Protein AF-0000000066103586 (afdb_homodimer)

Structure (mmCIF, N/CA/C/O backbone):
data_AF-0000000066103586-model_v1
#
loop_
_entity.id
_entity.type
_entity.pdbx_description
1 polymer "Orotidine 5'-phosphate decarboxylase"
#
loop_
_atom_site.group_PDB
_atom_site.id
_atom_site.type_symbol
_atom_site.label_atom_id
_atom_site.label_alt_id
_atom_site.label_comp_id
_atom_site.label_asym_id
_atom_site.label_entity_id
_atom_site.label_seq_id
_atom_site.pdbx_PDB_ins_code
_atom_site.Cartn_x
_atom_site.Cartn_y
_atom_site.Cartn_z
_atom_site.occupancy
_atom_site.B_iso_or_equiv
_atom_site.auth_seq_id
_atom_site.auth_comp_id
_atom_site.auth_asym_id
_atom_site.auth_atom_id
_atom_site.pdbx_PDB_model_num
ATOM 1 N N . MET A 1 1 ? 3.426 -23.641 -19.109 1 87 1 MET A N 1
ATOM 2 C CA . MET A 1 1 ? 4.352 -23.406 -18 1 87 1 MET A CA 1
ATOM 3 C C . MET A 1 1 ? 4.723 -24.703 -17.312 1 87 1 MET A C 1
ATOM 5 O O . MET A 1 1 ? 3.867 -25.578 -17.109 1 87 1 MET A O 1
ATOM 9 N N . LYS A 1 2 ? 5.996 -24.906 -17.125 1 95.31 2 LYS A N 1
ATOM 10 C CA . LYS A 1 2 ? 6.383 -26.047 -16.297 1 95.31 2 LYS A CA 1
ATOM 11 C C . LYS A 1 2 ? 5.812 -25.922 -14.891 1 95.31 2 LYS A C 1
ATOM 13 O O . LYS A 1 2 ? 5.625 -24.812 -14.383 1 95.31 2 LYS A O 1
ATOM 18 N N . PRO A 1 3 ? 5.48 -27 -14.312 1 97.06 3 PRO A N 1
ATOM 19 C CA . PRO A 1 3 ? 4.879 -26.969 -12.977 1 97.06 3 PRO A CA 1
ATOM 20 C C . PRO A 1 3 ? 5.672 -26.094 -11.992 1 97.06 3 PRO A C 1
ATOM 22 O O . PRO A 1 3 ? 5.086 -25.312 -11.242 1 97.06 3 PRO A O 1
ATOM 25 N N . SER A 1 4 ? 6.992 -26.234 -11.984 1 97.5 4 SER A N 1
ATOM 26 C CA . SER A 1 4 ? 7.824 -25.484 -11.055 1 97.5 4 SER A CA 1
ATOM 27 C C . SER A 1 4 ? 7.719 -23.984 -11.32 1 97.5 4 SER A C 1
ATOM 29 O O . SER A 1 4 ? 7.871 -23.172 -10.406 1 97.5 4 SER A O 1
ATOM 31 N N . GLU A 1 5 ? 7.473 -23.562 -12.578 1 97.81 5 GLU A N 1
ATOM 32 C CA . GLU A 1 5 ? 7.363 -22.156 -12.969 1 97.81 5 GLU A CA 1
ATOM 33 C C . GLU A 1 5 ? 6.094 -21.531 -12.406 1 97.81 5 GLU A C 1
ATOM 35 O O . GLU A 1 5 ? 5.977 -20.297 -12.359 1 97.81 5 GLU A O 1
ATOM 40 N N . ARG A 1 6 ? 5.141 -22.359 -11.93 1 98.44 6 ARG A N 1
ATOM 41 C CA . ARG A 1 6 ? 3.859 -21.891 -11.414 1 98.44 6 ARG A CA 1
ATOM 42 C C . ARG A 1 6 ? 3.955 -21.562 -9.93 1 98.44 6 ARG A C 1
ATOM 44 O O . ARG A 1 6 ? 3.014 -21.016 -9.352 1 98.44 6 ARG A O 1
ATOM 51 N N . ILE A 1 7 ? 5.113 -21.844 -9.344 1 98.62 7 ILE A N 1
ATOM 52 C CA . ILE A 1 7 ? 5.258 -21.656 -7.902 1 98.62 7 ILE A CA 1
ATOM 53 C C . ILE A 1 7 ? 6.039 -20.375 -7.617 1 98.62 7 ILE A C 1
ATOM 55 O O . ILE A 1 7 ? 7.133 -20.188 -8.156 1 98.62 7 ILE A O 1
ATOM 59 N N . CYS A 1 8 ? 5.48 -19.516 -6.883 1 98.81 8 CYS A N 1
ATOM 60 C CA . CYS A 1 8 ? 6.145 -18.344 -6.34 1 98.81 8 CYS A CA 1
ATOM 61 C C . CYS A 1 8 ? 6.402 -18.5 -4.848 1 98.81 8 CYS A C 1
ATOM 63 O O . CYS A 1 8 ? 5.461 -18.609 -4.059 1 98.81 8 CYS A O 1
ATOM 65 N N . ALA A 1 9 ? 7.609 -18.531 -4.434 1 98.75 9 ALA A N 1
ATOM 66 C CA . ALA A 1 9 ? 7.961 -18.656 -3.023 1 98.75 9 ALA A CA 1
ATOM 67 C C . ALA A 1 9 ? 7.984 -17.297 -2.342 1 98.75 9 ALA A C 1
ATOM 69 O O . ALA A 1 9 ? 8.672 -16.375 -2.799 1 98.75 9 ALA A O 1
ATOM 70 N N . ALA A 1 10 ? 7.262 -17.188 -1.28 1 98.31 10 ALA A N 1
ATOM 71 C CA . ALA A 1 10 ? 7.188 -15.922 -0.541 1 98.31 10 ALA A CA 1
ATOM 72 C C . ALA A 1 10 ? 8.344 -15.797 0.441 1 98.31 10 ALA A C 1
ATOM 74 O O . ALA A 1 10 ? 8.547 -16.656 1.295 1 98.31 10 ALA A O 1
ATOM 75 N N . LEU A 1 11 ? 9.094 -14.719 0.307 1 98.25 11 LEU A N 1
ATOM 76 C CA . LEU A 1 11 ? 10.172 -14.438 1.247 1 98.25 11 LEU A CA 1
ATOM 77 C C . LEU A 1 11 ? 9.656 -13.641 2.441 1 98.25 11 LEU A C 1
ATOM 79 O O . LEU A 1 11 ? 10.094 -12.516 2.68 1 98.25 11 LEU A O 1
ATOM 83 N N . ASP A 1 12 ? 8.828 -14.242 3.232 1 95.06 12 ASP A N 1
ATOM 84 C CA . ASP A 1 12 ? 8.203 -13.609 4.387 1 95.06 12 ASP A CA 1
ATOM 85 C C . ASP A 1 12 ? 9.117 -13.656 5.605 1 95.06 12 ASP A C 1
ATOM 87 O O . ASP A 1 12 ? 8.875 -14.414 6.547 1 95.06 12 ASP A O 1
ATOM 91 N N . PHE A 1 13 ? 10.125 -12.906 5.613 1 96.12 13 PHE A N 1
ATOM 92 C CA . PHE A 1 13 ? 11.148 -12.789 6.648 1 96.12 13 PHE A CA 1
ATOM 93 C C . PHE A 1 13 ? 11.383 -11.328 7.012 1 96.12 13 PHE A C 1
ATOM 95 O O . PHE A 1 13 ? 11.117 -10.43 6.207 1 96.12 13 PHE A O 1
ATOM 102 N N . PRO A 1 14 ? 11.844 -11.109 8.203 1 94.81 14 PRO A N 1
ATOM 103 C CA . PRO A 1 14 ? 12.07 -9.727 8.625 1 94.81 14 PRO A CA 1
ATOM 104 C C . PRO A 1 14 ? 13.266 -9.078 7.926 1 94.81 14 PRO A C 1
ATOM 106 O O . PRO A 1 14 ? 13.328 -7.855 7.805 1 94.81 14 PRO A O 1
ATOM 109 N N . THR A 1 15 ? 14.219 -9.938 7.566 1 96.62 15 THR A N 1
ATOM 110 C CA . THR A 1 15 ? 15.398 -9.461 6.863 1 96.62 15 THR A CA 1
ATOM 111 C C . THR A 1 15 ? 15.781 -10.422 5.738 1 96.62 15 THR A C 1
ATOM 113 O O . THR A 1 15 ? 15.375 -11.586 5.742 1 96.62 15 THR A O 1
ATOM 116 N N . PHE A 1 16 ? 16.5 -9.875 4.75 1 97.62 16 PHE A N 1
ATOM 117 C CA . PHE A 1 16 ? 16.938 -10.742 3.668 1 97.62 16 PHE A CA 1
ATOM 118 C C . PHE A 1 16 ? 17.969 -11.75 4.168 1 97.62 16 PHE A C 1
ATOM 120 O O . PHE A 1 16 ? 18 -12.891 3.701 1 97.62 16 PHE A O 1
ATOM 127 N N . ALA A 1 17 ? 18.828 -11.312 5.086 1 97.75 17 ALA A N 1
ATOM 128 C CA . ALA A 1 17 ? 19.781 -12.242 5.676 1 97.75 17 ALA A CA 1
ATOM 129 C C . ALA A 1 17 ? 19.078 -13.469 6.242 1 97.75 17 ALA A C 1
ATOM 131 O O . ALA A 1 17 ? 19.562 -14.594 6.09 1 97.75 17 ALA A O 1
ATOM 132 N N . ALA A 1 18 ? 17.953 -13.242 6.883 1 97.5 18 ALA A N 1
ATOM 133 C CA . ALA A 1 18 ? 17.156 -14.344 7.434 1 97.5 18 ALA A CA 1
ATOM 134 C C . ALA A 1 18 ? 16.5 -15.156 6.32 1 97.5 18 ALA A C 1
ATOM 136 O O . ALA A 1 18 ? 16.281 -16.359 6.461 1 97.5 18 ALA A O 1
ATOM 137 N N . ALA A 1 19 ? 16.188 -14.492 5.207 1 98.06 19 ALA A N 1
ATOM 138 C CA . ALA A 1 19 ? 15.469 -15.125 4.102 1 98.06 19 ALA A CA 1
ATOM 139 C C . ALA A 1 19 ? 16.422 -15.922 3.217 1 98.06 19 ALA A C 1
ATOM 141 O O . ALA A 1 19 ? 16 -16.844 2.504 1 98.06 19 ALA A O 1
ATOM 142 N N . GLU A 1 20 ? 17.656 -15.547 3.223 1 97.94 20 GLU A N 1
ATOM 143 C CA . GLU A 1 20 ? 18.594 -15.945 2.186 1 97.94 20 GLU A CA 1
ATOM 144 C C . GLU A 1 20 ? 18.766 -17.469 2.156 1 97.94 20 GLU A C 1
ATOM 146 O O . GLU A 1 20 ? 18.766 -18.078 1.084 1 97.94 20 GLU A O 1
ATOM 151 N N . PRO A 1 21 ? 19.031 -18.172 3.314 1 97.94 21 PRO A N 1
ATOM 152 C CA . PRO A 1 21 ? 19.141 -19.625 3.258 1 97.94 21 PRO A CA 1
ATOM 153 C C . PRO A 1 21 ? 17.922 -20.297 2.635 1 97.94 21 PRO A C 1
ATOM 155 O O . PRO A 1 21 ? 18.062 -21.219 1.821 1 97.94 21 PRO A O 1
ATOM 158 N N . PHE A 1 22 ? 16.781 -19.828 2.998 1 98.62 22 PHE A N 1
ATOM 159 C CA . PHE A 1 22 ? 15.531 -20.328 2.439 1 98.62 22 PHE A CA 1
ATOM 160 C C . PHE A 1 22 ? 15.453 -20.047 0.943 1 98.62 22 PHE A C 1
ATOM 162 O O . PHE A 1 22 ? 15.156 -20.953 0.155 1 98.62 22 PHE A O 1
ATOM 169 N N . ALA A 1 23 ? 15.695 -18.797 0.575 1 98.69 23 ALA A N 1
ATOM 170 C CA . ALA A 1 23 ? 15.609 -18.375 -0.82 1 98.69 23 ALA A CA 1
ATOM 171 C C . ALA A 1 23 ? 16.547 -19.188 -1.699 1 98.69 23 ALA A C 1
ATOM 173 O O . ALA A 1 23 ? 16.172 -19.625 -2.791 1 98.69 23 ALA A O 1
ATOM 174 N N . ARG A 1 24 ? 17.766 -19.391 -1.239 1 98.5 24 ARG A N 1
ATOM 175 C CA . ARG A 1 24 ? 18.75 -20.172 -1.983 1 98.5 24 ARG A CA 1
ATOM 176 C C . ARG A 1 24 ? 18.281 -21.609 -2.174 1 98.5 24 ARG A C 1
ATOM 178 O O . ARG A 1 24 ? 18.516 -22.203 -3.23 1 98.5 24 ARG A O 1
ATOM 185 N N . ALA A 1 25 ? 17.688 -22.094 -1.188 1 98.5 25 ALA A N 1
ATOM 186 C CA . ALA A 1 25 ? 17.219 -23.484 -1.229 1 98.5 25 ALA A CA 1
ATOM 187 C C . ALA A 1 25 ? 16.094 -23.656 -2.238 1 98.5 25 ALA A C 1
ATOM 189 O O . ALA A 1 25 ? 16.047 -24.656 -2.965 1 98.5 25 ALA A O 1
ATOM 190 N N . VAL A 1 26 ? 15.195 -22.688 -2.332 1 98.69 26 VAL A N 1
ATOM 191 C CA . VAL A 1 26 ? 13.977 -22.906 -3.096 1 98.69 26 VAL A CA 1
ATOM 192 C C . VAL A 1 26 ? 14.141 -22.359 -4.508 1 98.69 26 VAL A C 1
ATOM 194 O O . VAL A 1 26 ? 13.422 -22.75 -5.43 1 98.69 26 VAL A O 1
ATOM 197 N N . ALA A 1 27 ? 15.039 -21.453 -4.727 1 98.62 27 ALA A N 1
ATOM 198 C CA . ALA A 1 27 ? 15.164 -20.719 -5.98 1 98.62 27 ALA A CA 1
ATOM 199 C C . ALA A 1 27 ? 15.258 -21.672 -7.168 1 98.62 27 ALA A C 1
ATOM 201 O O . ALA A 1 27 ? 14.586 -21.484 -8.188 1 98.62 27 ALA A O 1
ATOM 202 N N . PRO A 1 28 ? 16.031 -22.75 -7.109 1 98.31 28 PRO A N 1
ATOM 203 C CA . PRO A 1 28 ? 16.141 -23.641 -8.266 1 98.31 28 PRO A CA 1
ATOM 204 C C . PRO A 1 28 ? 14.844 -24.422 -8.523 1 98.31 28 PRO A C 1
ATOM 206 O O . PRO A 1 28 ? 14.695 -25.047 -9.578 1 98.31 28 PRO A O 1
ATOM 209 N N . GLU A 1 29 ? 13.914 -24.406 -7.52 1 98.5 29 GLU A N 1
ATOM 210 C CA . GLU A 1 29 ? 12.758 -25.312 -7.566 1 98.5 29 GLU A CA 1
ATOM 211 C C . GLU A 1 29 ? 11.477 -24.531 -7.879 1 98.5 29 GLU A C 1
ATOM 213 O O . GLU A 1 29 ? 10.414 -25.141 -8.039 1 98.5 29 GLU A O 1
ATOM 218 N N . VAL A 1 30 ? 11.539 -23.203 -7.988 1 98.69 30 VAL A N 1
ATOM 219 C CA . VAL A 1 30 ? 10.328 -22.406 -8.164 1 98.69 30 VAL A CA 1
ATOM 220 C C . VAL A 1 30 ? 10.508 -21.422 -9.32 1 98.69 30 VAL A C 1
ATOM 222 O O . VAL A 1 30 ? 11.625 -21.25 -9.82 1 98.69 30 VAL A O 1
ATOM 225 N N . GLY A 1 31 ? 9.445 -20.828 -9.742 1 98.62 31 GLY A N 1
ATOM 226 C CA . GLY A 1 31 ? 9.469 -19.938 -10.883 1 98.62 31 GLY A CA 1
ATOM 227 C C . GLY A 1 31 ? 9.781 -18.5 -10.5 1 98.62 31 GLY A C 1
ATOM 228 O O . GLY A 1 31 ? 10.352 -17.75 -11.297 1 98.62 31 GLY A O 1
ATOM 229 N N . LEU A 1 32 ? 9.344 -18.094 -9.273 1 98.75 32 LEU A N 1
ATOM 230 C CA . LEU A 1 32 ? 9.453 -16.719 -8.812 1 98.75 32 LEU A CA 1
ATOM 231 C C . LEU A 1 32 ? 9.797 -16.672 -7.328 1 98.75 32 LEU A C 1
ATOM 233 O O . LEU A 1 32 ? 9.5 -17.609 -6.586 1 98.75 32 LEU A O 1
ATOM 237 N N . LEU A 1 33 ? 10.398 -15.594 -6.934 1 98.88 33 LEU A N 1
ATOM 238 C CA . LEU A 1 33 ? 10.547 -15.211 -5.531 1 98.88 33 LEU A CA 1
ATOM 239 C C . LEU A 1 33 ? 9.773 -13.93 -5.23 1 98.88 33 LEU A C 1
ATOM 241 O O . LEU A 1 33 ? 9.891 -12.945 -5.965 1 98.88 33 LEU A O 1
ATOM 245 N N . LYS A 1 34 ? 9.047 -13.984 -4.215 1 98.88 34 LYS A N 1
ATOM 246 C CA . LYS A 1 34 ? 8.227 -12.82 -3.889 1 98.88 34 LYS A CA 1
ATOM 247 C C . LYS A 1 34 ? 8.828 -12.039 -2.721 1 98.88 34 LYS A C 1
ATOM 249 O O . LYS A 1 34 ? 9.109 -12.609 -1.665 1 98.88 34 LYS A O 1
ATOM 254 N N . VAL A 1 35 ? 9.078 -10.812 -2.885 1 98.75 35 VAL A N 1
ATOM 255 C CA . VAL A 1 35 ? 9.391 -9.859 -1.825 1 98.75 35 VAL A CA 1
ATOM 256 C C . VAL A 1 35 ? 8.141 -9.078 -1.439 1 98.75 35 VAL A C 1
ATOM 258 O O . VAL A 1 35 ? 7.566 -8.367 -2.266 1 98.75 35 VAL A O 1
ATOM 261 N N . GLY A 1 36 ? 7.727 -9.242 -0.215 1 97.75 36 GLY A N 1
ATOM 262 C CA . GLY A 1 36 ? 6.516 -8.586 0.248 1 97.75 36 GLY A CA 1
ATOM 263 C C . GLY A 1 36 ? 6.789 -7.344 1.072 1 97.75 36 GLY A C 1
ATOM 264 O O . GLY A 1 36 ? 7.922 -6.863 1.122 1 97.75 36 GLY A O 1
ATOM 265 N N . LEU A 1 37 ? 5.738 -6.801 1.723 1 97.19 37 LEU A N 1
ATOM 266 C CA . LEU A 1 37 ? 5.734 -5.504 2.396 1 97.19 37 LEU A CA 1
ATOM 267 C C . LEU A 1 37 ? 6.691 -5.508 3.584 1 97.19 37 LEU A C 1
ATOM 269 O O . LEU A 1 37 ? 7.426 -4.539 3.797 1 97.19 37 LEU A O 1
ATOM 273 N N . GLU A 1 38 ? 6.641 -6.59 4.324 1 95.44 38 GLU A N 1
ATOM 274 C CA . GLU A 1 38 ? 7.461 -6.605 5.531 1 95.44 38 GLU A CA 1
ATOM 275 C C . GLU A 1 38 ? 8.945 -6.492 5.195 1 95.44 38 GLU A C 1
ATOM 277 O O . GLU A 1 38 ? 9.641 -5.621 5.723 1 95.44 38 GLU A O 1
ATOM 282 N N . LEU A 1 39 ? 9.406 -7.379 4.352 1 97.81 39 LEU A N 1
ATOM 283 C CA . LEU A 1 39 ? 10.812 -7.391 3.967 1 97.81 39 LEU A CA 1
ATOM 284 C C . LEU A 1 39 ? 11.188 -6.102 3.238 1 97.81 39 LEU A C 1
ATOM 286 O O . LEU A 1 39 ? 12.258 -5.535 3.48 1 97.81 39 LEU A O 1
ATOM 290 N N . PHE A 1 40 ? 10.344 -5.582 2.359 1 98.62 40 PHE A N 1
ATOM 291 C CA . PHE A 1 40 ? 10.641 -4.355 1.625 1 98.62 40 PHE A CA 1
ATOM 292 C C . PHE A 1 40 ? 10.664 -3.156 2.564 1 98.62 40 PHE A C 1
ATOM 294 O O . PHE A 1 40 ? 11.492 -2.256 2.402 1 98.62 40 PHE A O 1
ATOM 301 N N . ALA A 1 41 ? 9.719 -3.131 3.504 1 97.94 41 ALA A N 1
ATOM 302 C CA . ALA A 1 41 ? 9.711 -2.035 4.469 1 97.94 41 ALA A CA 1
ATOM 303 C C . ALA A 1 41 ? 11.008 -2.002 5.273 1 97.94 41 ALA A C 1
ATOM 305 O O . ALA A 1 41 ? 11.469 -0.93 5.672 1 97.94 41 ALA A O 1
ATOM 306 N N . ALA A 1 42 ? 11.602 -3.129 5.449 1 97.44 42 ALA A N 1
ATOM 307 C CA . ALA A 1 42 ? 12.82 -3.236 6.25 1 97.44 42 ALA A CA 1
ATOM 308 C C . ALA A 1 42 ? 14.047 -2.852 5.434 1 97.44 42 ALA A C 1
ATOM 310 O O . ALA A 1 42 ? 14.992 -2.262 5.961 1 97.44 42 ALA A O 1
ATOM 311 N N . GLU A 1 43 ? 14.008 -3.225 4.07 1 98.06 43 GLU A N 1
ATOM 312 C CA . GLU A 1 43 ? 15.297 -3.143 3.395 1 98.06 43 GLU A CA 1
ATOM 313 C C . GLU A 1 43 ? 15.164 -2.451 2.041 1 98.06 43 GLU A C 1
ATOM 315 O O . GLU A 1 43 ? 16.172 -2.17 1.382 1 98.06 43 GLU A O 1
ATOM 320 N N . GLY A 1 44 ? 13.961 -2.188 1.625 1 97.94 44 GLY A N 1
ATOM 321 C CA . GLY A 1 44 ? 13.742 -1.489 0.367 1 97.94 44 GLY A CA 1
ATOM 322 C C . GLY A 1 44 ? 14.234 -2.27 -0.839 1 97.94 44 GLY A C 1
ATOM 323 O O . GLY A 1 44 ? 14.102 -3.494 -0.886 1 97.94 44 GLY A O 1
ATOM 324 N N . PRO A 1 45 ? 14.727 -1.563 -1.854 1 98.12 45 PRO A N 1
ATOM 325 C CA . PRO A 1 45 ? 15.117 -2.209 -3.109 1 98.12 45 PRO A CA 1
ATOM 326 C C . PRO A 1 45 ? 16.266 -3.195 -2.932 1 98.12 45 PRO A C 1
ATOM 328 O O . PRO A 1 45 ? 16.484 -4.062 -3.781 1 98.12 45 PRO A O 1
ATOM 331 N N . ALA A 1 46 ? 17.016 -3.07 -1.842 1 97.69 46 ALA A N 1
ATOM 332 C CA . ALA A 1 46 ? 18.109 -4.012 -1.578 1 97.69 46 ALA A CA 1
ATOM 333 C C . ALA A 1 46 ? 17.578 -5.441 -1.471 1 97.69 46 ALA A C 1
ATOM 335 O O . ALA A 1 46 ? 18.25 -6.387 -1.876 1 97.69 46 ALA A O 1
ATOM 336 N N . ALA A 1 47 ? 16.391 -5.617 -0.91 1 98.25 47 ALA A N 1
ATOM 337 C CA . ALA A 1 47 ? 15.773 -6.938 -0.807 1 98.25 47 ALA A CA 1
ATOM 338 C C . ALA A 1 47 ? 15.461 -7.504 -2.188 1 98.25 47 ALA A C 1
ATOM 340 O O . ALA A 1 47 ? 15.633 -8.703 -2.43 1 98.25 47 ALA A O 1
ATOM 341 N N . VAL A 1 48 ? 14.984 -6.66 -3.121 1 98.56 48 VAL A N 1
ATOM 342 C CA . VAL A 1 48 ? 14.648 -7.066 -4.484 1 98.56 48 VAL A CA 1
ATOM 343 C C . VAL A 1 48 ? 15.914 -7.512 -5.215 1 98.56 48 VAL A C 1
ATOM 345 O O . VAL A 1 48 ? 15.93 -8.57 -5.844 1 98.56 48 VAL A O 1
ATOM 348 N N . ARG A 1 49 ? 16.938 -6.703 -5.066 1 97.75 49 ARG A N 1
ATOM 349 C CA . ARG A 1 49 ? 18.188 -7.023 -5.723 1 97.75 49 ARG A CA 1
ATOM 350 C C . ARG A 1 49 ? 18.781 -8.312 -5.168 1 97.75 49 ARG A C 1
ATOM 352 O O . ARG A 1 49 ? 19.328 -9.125 -5.918 1 97.75 49 ARG A O 1
ATOM 359 N N . GLY A 1 50 ? 18.75 -8.461 -3.84 1 97.69 50 GLY A N 1
ATOM 360 C CA . GLY A 1 50 ? 19.203 -9.703 -3.223 1 97.69 50 GLY A CA 1
ATOM 361 C C . GLY A 1 50 ? 18.5 -10.93 -3.764 1 97.69 50 GLY A C 1
ATOM 362 O O . GLY A 1 50 ? 19.141 -11.93 -4.082 1 97.69 50 GLY A O 1
ATOM 363 N N . ALA A 1 51 ? 17.172 -10.852 -3.879 1 98.5 51 ALA A N 1
ATOM 364 C CA . ALA A 1 51 ? 16.391 -11.969 -4.406 1 98.5 51 ALA A CA 1
ATOM 365 C C . ALA A 1 51 ? 16.719 -12.227 -5.875 1 98.5 51 ALA A C 1
ATOM 367 O O . ALA A 1 51 ? 16.844 -13.375 -6.301 1 98.5 51 ALA A O 1
ATOM 368 N N . ALA A 1 52 ? 16.875 -11.148 -6.652 1 97.69 52 ALA A N 1
ATOM 369 C CA . ALA A 1 52 ? 17.125 -11.25 -8.086 1 97.69 52 ALA A CA 1
ATOM 370 C C . ALA A 1 52 ? 18.453 -11.93 -8.367 1 97.69 52 ALA A C 1
ATOM 372 O O . ALA A 1 52 ? 18.609 -12.617 -9.375 1 97.69 52 ALA A O 1
ATOM 373 N N . ARG A 1 53 ? 19.406 -11.758 -7.492 1 97.38 53 ARG A N 1
ATOM 374 C CA . ARG A 1 53 ? 20.734 -12.336 -7.656 1 97.38 53 ARG A CA 1
ATOM 375 C C . ARG A 1 53 ? 20.672 -13.859 -7.641 1 97.38 53 ARG A C 1
ATOM 377 O O . ARG A 1 53 ? 21.625 -14.531 -8.047 1 97.38 53 ARG A O 1
AT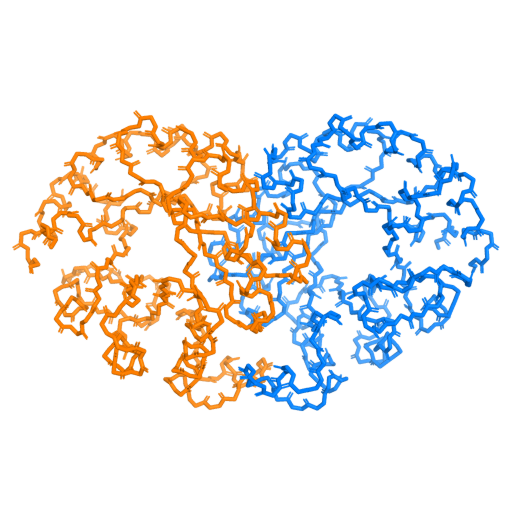OM 384 N N . LEU A 1 54 ? 19.609 -14.375 -7.195 1 97.88 54 LEU A N 1
ATOM 385 C CA . LEU A 1 54 ? 19.469 -15.82 -7.098 1 97.88 54 LEU A CA 1
ATOM 386 C C . LEU A 1 54 ? 18.984 -16.406 -8.422 1 97.88 54 LEU A C 1
ATOM 388 O O . LEU A 1 54 ? 18.75 -17.625 -8.516 1 97.88 54 LEU A O 1
ATOM 392 N N . GLY A 1 55 ? 18.75 -15.547 -9.43 1 97.44 55 GLY A N 1
ATOM 393 C CA . GLY A 1 55 ? 18.531 -16 -10.789 1 97.44 55 GLY A CA 1
ATOM 394 C C . GLY A 1 55 ? 17.078 -16.25 -11.117 1 97.44 55 GLY A C 1
ATOM 395 O O . GLY A 1 55 ? 16.75 -16.906 -12.109 1 97.44 55 GLY A O 1
ATOM 396 N N . ARG A 1 56 ? 16.172 -15.828 -10.289 1 98.19 56 ARG A N 1
ATOM 397 C CA . ARG A 1 56 ? 14.742 -15.938 -10.547 1 98.19 56 ARG A CA 1
ATOM 398 C C . ARG A 1 56 ? 14.094 -14.562 -10.648 1 98.19 56 ARG A C 1
ATOM 400 O O . ARG A 1 56 ? 14.547 -13.609 -10 1 98.19 56 ARG A O 1
ATOM 407 N N . PRO A 1 57 ? 13.031 -14.461 -11.5 1 98.5 57 PRO A N 1
ATOM 408 C CA . PRO A 1 57 ? 12.266 -13.211 -11.484 1 98.5 57 PRO A CA 1
ATOM 409 C C . PRO A 1 57 ? 11.695 -12.891 -10.102 1 98.5 57 PRO A C 1
ATOM 411 O O . PRO A 1 57 ? 11.305 -13.805 -9.367 1 98.5 57 PRO A O 1
ATOM 414 N N . VAL A 1 58 ? 11.641 -11.617 -9.797 1 98.81 58 VAL A N 1
ATOM 415 C CA . VAL A 1 58 ? 11.148 -11.188 -8.492 1 98.81 58 VAL A CA 1
ATOM 416 C C . VAL A 1 58 ? 9.742 -10.625 -8.633 1 98.81 58 VAL A C 1
ATOM 418 O O . VAL A 1 58 ? 9.484 -9.781 -9.5 1 98.81 58 VAL A O 1
ATOM 421 N N . PHE A 1 59 ? 8.805 -11.164 -7.895 1 98.94 59 PHE A N 1
ATOM 422 C CA . PHE A 1 59 ? 7.473 -10.625 -7.672 1 98.94 59 PHE A CA 1
ATOM 423 C C . PHE A 1 59 ? 7.473 -9.648 -6.5 1 98.94 59 PHE A C 1
ATOM 425 O O . PHE A 1 59 ? 7.551 -10.062 -5.34 1 98.94 59 PHE A O 1
ATOM 432 N N . LEU A 1 60 ? 7.465 -8.359 -6.785 1 98.81 60 LEU A N 1
ATOM 433 C CA . LEU A 1 60 ? 7.422 -7.332 -5.754 1 98.81 60 LEU A CA 1
ATOM 434 C C . LEU A 1 60 ? 5.984 -7.035 -5.344 1 98.81 60 LEU A C 1
ATOM 436 O O . LEU A 1 60 ? 5.25 -6.371 -6.078 1 98.81 60 LEU A O 1
ATOM 440 N N . ASP A 1 61 ? 5.59 -7.473 -4.18 1 98.69 61 ASP A N 1
ATOM 441 C CA . ASP A 1 61 ? 4.207 -7.453 -3.709 1 98.69 61 ASP A CA 1
ATOM 442 C C . ASP A 1 61 ? 3.984 -6.32 -2.713 1 98.69 61 ASP A C 1
ATOM 444 O O . ASP A 1 61 ? 3.783 -6.562 -1.521 1 98.69 61 ASP A O 1
ATOM 448 N N . LEU A 1 62 ? 3.91 -5.094 -3.213 1 98.44 62 LEU A N 1
ATOM 449 C CA . LEU A 1 62 ? 3.797 -3.904 -2.375 1 98.44 62 LEU A CA 1
ATOM 450 C C . LEU A 1 62 ? 2.342 -3.477 -2.23 1 98.44 62 LEU A C 1
ATOM 452 O O . LEU A 1 62 ? 1.998 -2.723 -1.318 1 98.44 62 LEU A O 1
ATOM 456 N N . LYS A 1 63 ? 1.545 -3.9 -3.197 1 98.56 63 LYS A N 1
ATOM 457 C CA . LYS A 1 63 ? 0.132 -3.535 -3.189 1 98.56 63 LYS A CA 1
ATOM 458 C C . LYS A 1 63 ? -0.044 -2.02 -3.145 1 98.56 63 LYS A C 1
ATOM 460 O O . LYS A 1 63 ? -0.76 -1.496 -2.287 1 98.56 63 LYS A O 1
ATOM 465 N N . LEU A 1 64 ? 0.626 -1.345 -4.109 1 98.75 64 LEU A N 1
ATOM 466 C CA . LEU A 1 64 ? 0.564 0.112 -4.164 1 98.75 64 LEU A CA 1
ATOM 467 C C . LEU A 1 64 ? -0.882 0.593 -4.211 1 98.75 64 LEU A C 1
ATOM 469 O O . LEU A 1 64 ? -1.721 -0.013 -4.883 1 98.75 64 LEU A O 1
ATOM 473 N N . HIS A 1 65 ? -1.198 1.642 -3.494 1 98.62 65 HIS A N 1
ATOM 474 C CA . HIS A 1 65 ? -2.537 2.209 -3.387 1 98.62 65 HIS A CA 1
ATOM 475 C C . HIS A 1 65 ? -2.482 3.68 -2.988 1 98.62 65 HIS A C 1
ATOM 477 O O . HIS A 1 65 ? -2.412 4.004 -1.801 1 98.62 65 HIS A O 1
ATOM 483 N N . ASP A 1 66 ? -2.512 4.547 -3.871 1 98.12 66 ASP A N 1
ATOM 484 C CA . ASP A 1 66 ? -2.416 5.996 -3.715 1 98.12 66 ASP A CA 1
ATOM 485 C C . ASP A 1 66 ? -2.951 6.719 -4.949 1 98.12 66 ASP A C 1
ATOM 487 O O . ASP A 1 66 ? -3.512 6.09 -5.848 1 98.12 66 ASP A O 1
ATOM 491 N N . ILE A 1 67 ? -2.887 8.047 -4.953 1 96.31 67 ILE A N 1
ATOM 492 C CA . ILE A 1 67 ? -3.322 8.797 -6.125 1 96.31 67 ILE A CA 1
ATOM 493 C C . ILE A 1 67 ? -2.467 8.414 -7.328 1 96.31 67 ILE A C 1
ATOM 495 O O . ILE A 1 67 ? -1.312 8.008 -7.176 1 96.31 67 ILE A O 1
ATOM 499 N N . PRO A 1 68 ? -3.002 8.555 -8.539 1 97.44 68 PRO A N 1
ATOM 500 C CA . PRO A 1 68 ? -2.363 8.047 -9.758 1 97.44 68 PRO A CA 1
ATOM 501 C C . PRO A 1 68 ? -0.927 8.539 -9.922 1 97.44 68 PRO A C 1
ATOM 503 O O . PRO A 1 68 ? -0.021 7.738 -10.172 1 97.44 68 PRO A O 1
ATOM 506 N N . ASN A 1 69 ? -0.653 9.773 -9.664 1 95.19 69 ASN A N 1
ATOM 507 C CA . ASN A 1 69 ? 0.684 10.32 -9.859 1 95.19 69 ASN A CA 1
ATOM 508 C C . ASN A 1 69 ? 1.704 9.656 -8.945 1 95.19 69 ASN A C 1
ATOM 510 O O . ASN A 1 69 ? 2.816 9.336 -9.367 1 95.19 69 ASN A O 1
ATOM 514 N N . THR A 1 70 ? 1.334 9.477 -7.715 1 96.44 70 THR A N 1
ATOM 515 C CA . THR A 1 70 ? 2.211 8.836 -6.742 1 96.44 70 THR A CA 1
ATOM 516 C C . THR A 1 70 ? 2.482 7.383 -7.137 1 96.44 70 THR A C 1
ATOM 518 O O . THR A 1 70 ? 3.623 6.922 -7.082 1 96.44 70 THR A O 1
ATOM 521 N N . VAL A 1 71 ? 1.441 6.68 -7.605 1 98.44 71 VAL A N 1
ATOM 522 C CA . VAL A 1 71 ? 1.579 5.273 -7.965 1 98.44 71 VAL A CA 1
ATOM 523 C C . VAL A 1 71 ? 2.438 5.141 -9.219 1 98.44 71 VAL A C 1
ATOM 525 O O . VAL A 1 71 ? 3.223 4.195 -9.352 1 98.44 71 VAL A O 1
ATOM 528 N N . GLU A 1 72 ? 2.254 6.066 -10.148 1 98.5 72 GLU A N 1
ATOM 529 C CA . GLU A 1 72 ? 3.1 6.047 -11.336 1 98.5 72 GLU A CA 1
ATOM 530 C C . GLU A 1 72 ? 4.578 6.137 -10.961 1 98.5 72 GLU A C 1
ATOM 532 O O . GLU A 1 72 ? 5.398 5.363 -11.469 1 98.5 72 GLU A O 1
ATOM 537 N N . GLY A 1 73 ? 4.906 7.078 -10.094 1 97.81 73 GLY A N 1
ATOM 538 C CA . GLY A 1 73 ? 6.281 7.219 -9.641 1 97.81 73 GLY A CA 1
ATOM 539 C C . GLY A 1 73 ? 6.789 5.996 -8.891 1 97.81 73 GLY A C 1
ATOM 540 O O . GLY A 1 73 ? 7.914 5.547 -9.125 1 97.81 73 GLY A O 1
ATOM 541 N N . ALA A 1 74 ? 6.016 5.461 -7.992 1 98.25 74 ALA A N 1
ATOM 542 C CA . ALA A 1 74 ? 6.398 4.281 -7.219 1 98.25 74 ALA A CA 1
ATOM 543 C C . ALA A 1 74 ? 6.625 3.078 -8.133 1 98.25 74 ALA A C 1
ATOM 545 O O . ALA A 1 74 ? 7.543 2.285 -7.902 1 98.25 74 ALA A O 1
ATOM 546 N N . ALA A 1 75 ? 5.73 2.945 -9.133 1 98.69 75 ALA A N 1
ATOM 547 C CA . ALA A 1 75 ? 5.871 1.852 -10.086 1 98.69 75 ALA A CA 1
ATOM 548 C C . ALA A 1 75 ? 7.172 1.981 -10.875 1 98.69 75 ALA A C 1
ATOM 550 O O . ALA A 1 75 ? 7.844 0.983 -11.148 1 98.69 75 ALA A O 1
ATOM 551 N N . ARG A 1 76 ? 7.461 3.17 -11.266 1 98.19 76 ARG A N 1
ATOM 552 C CA . ARG A 1 76 ? 8.727 3.41 -11.953 1 98.19 76 ARG A CA 1
ATOM 553 C C . ARG A 1 76 ? 9.906 2.996 -11.086 1 98.19 76 ARG A C 1
ATOM 555 O O . ARG A 1 76 ? 10.852 2.361 -11.57 1 98.19 76 ARG A O 1
ATOM 562 N N . SER A 1 77 ? 9.898 3.395 -9.828 1 97.25 77 SER A N 1
ATOM 563 C CA . SER A 1 77 ? 10.945 3.014 -8.891 1 97.25 77 SER A CA 1
ATOM 564 C C . SER A 1 77 ? 11.023 1.499 -8.734 1 97.25 77 SER A C 1
ATOM 566 O O . SER A 1 77 ? 12.117 0.932 -8.688 1 97.25 77 SER A O 1
ATOM 568 N N . ALA A 1 78 ? 9.867 0.862 -8.578 1 95.75 78 ALA A N 1
ATOM 569 C CA . ALA A 1 78 ? 9.805 -0.592 -8.445 1 95.75 78 ALA A CA 1
ATOM 570 C C . ALA A 1 78 ? 10.422 -1.276 -9.664 1 95.75 78 ALA A C 1
ATOM 572 O O . ALA A 1 78 ? 11.188 -2.238 -9.523 1 95.75 78 ALA A O 1
ATOM 573 N N . ALA A 1 79 ? 10.07 -0.799 -10.859 1 97.12 79 ALA A N 1
ATOM 574 C CA . ALA A 1 79 ? 10.633 -1.35 -12.094 1 97.12 79 ALA A CA 1
ATOM 575 C C . ALA A 1 79 ? 12.156 -1.23 -12.102 1 97.12 79 ALA A C 1
ATOM 577 O O . ALA A 1 79 ? 12.852 -2.162 -12.516 1 97.12 79 ALA A O 1
ATOM 578 N N . ALA A 1 80 ? 12.625 -0.14 -11.656 1 96.25 80 ALA A N 1
ATOM 579 C CA . ALA A 1 80 ? 14.062 0.13 -11.648 1 96.25 80 ALA A CA 1
ATOM 580 C C . ALA A 1 80 ? 14.797 -0.81 -10.695 1 96.25 80 ALA A C 1
ATOM 582 O O . ALA A 1 80 ? 15.992 -1.048 -10.852 1 96.25 80 ALA A O 1
ATOM 583 N N . SER A 1 81 ? 14.109 -1.333 -9.727 1 96 81 SER A N 1
ATOM 584 C CA . SER A 1 81 ? 14.719 -2.23 -8.75 1 96 81 SER A CA 1
ATOM 585 C C . SER A 1 81 ? 14.984 -3.605 -9.359 1 96 81 SER A C 1
ATOM 587 O O . SER A 1 81 ? 15.742 -4.402 -8.797 1 96 81 SER A O 1
ATOM 589 N N . GLY A 1 82 ? 14.289 -3.941 -10.461 1 96.19 82 GLY A N 1
ATOM 590 C CA . GLY A 1 82 ? 14.484 -5.223 -11.125 1 96.19 82 GLY A CA 1
ATOM 591 C C . GLY A 1 82 ? 13.305 -6.16 -10.969 1 96.19 82 GLY A C 1
ATOM 592 O O . GLY A 1 82 ? 13.383 -7.332 -11.336 1 96.19 82 GLY A O 1
ATOM 593 N N . ALA A 1 83 ? 12.211 -5.719 -10.43 1 98.06 83 ALA A N 1
ATOM 594 C CA . ALA A 1 83 ? 11.016 -6.539 -10.258 1 98.06 83 ALA A CA 1
ATOM 595 C C . ALA A 1 83 ? 10.438 -6.941 -11.609 1 98.06 83 ALA A C 1
ATOM 597 O O . ALA A 1 83 ? 10.469 -6.164 -12.57 1 98.06 83 ALA A O 1
ATOM 598 N N . ALA A 1 84 ? 9.898 -8.117 -11.68 1 98.56 84 ALA A N 1
ATOM 599 C CA . ALA A 1 84 ? 9.219 -8.602 -12.875 1 98.56 84 ALA A CA 1
ATOM 600 C C . ALA A 1 84 ? 7.707 -8.43 -12.766 1 98.56 84 ALA A C 1
ATOM 602 O O . ALA A 1 84 ? 7.02 -8.258 -13.773 1 98.56 84 ALA A O 1
ATOM 603 N N . LEU A 1 85 ? 7.184 -8.539 -11.578 1 98.81 85 LEU A N 1
ATOM 604 C CA . LEU A 1 85 ? 5.777 -8.352 -11.242 1 98.81 85 LEU A CA 1
ATOM 605 C C . LEU A 1 85 ? 5.613 -7.336 -10.109 1 98.81 85 LEU A C 1
ATOM 607 O O . LEU A 1 85 ? 6.449 -7.27 -9.203 1 98.81 85 LEU A O 1
ATOM 611 N N . LEU A 1 86 ? 4.602 -6.531 -10.18 1 98.88 86 LEU A N 1
ATOM 612 C CA . LEU A 1 86 ? 4.297 -5.516 -9.18 1 98.88 86 LEU A CA 1
ATOM 613 C C . LEU A 1 86 ? 2.803 -5.477 -8.883 1 98.88 86 LEU A C 1
ATOM 615 O O . LEU A 1 86 ? 1.979 -5.508 -9.797 1 98.88 86 LEU A O 1
ATOM 619 N N . THR A 1 87 ? 2.475 -5.414 -7.633 1 98.88 87 THR A N 1
ATOM 620 C CA . THR A 1 87 ? 1.053 -5.406 -7.309 1 98.88 87 THR A CA 1
ATOM 621 C C . THR A 1 87 ? 0.577 -3.988 -7 1 98.88 87 THR A C 1
ATOM 623 O O . THR A 1 87 ? 1.308 -3.201 -6.395 1 98.88 87 THR A O 1
ATOM 626 N N . VAL A 1 88 ? -0.667 -3.682 -7.348 1 98.88 88 VAL A N 1
ATOM 627 C CA . VAL A 1 88 ? -1.457 -2.525 -6.938 1 98.88 88 VAL A CA 1
ATOM 628 C C . VAL A 1 88 ? -2.822 -2.986 -6.434 1 98.88 88 VAL A C 1
ATOM 630 O O . VAL A 1 88 ? -3.252 -4.105 -6.719 1 98.88 88 VAL A O 1
ATOM 633 N N . HIS A 1 89 ? -3.471 -2.199 -5.68 1 98.88 89 HIS A N 1
ATOM 634 C CA . HIS A 1 89 ? -4.852 -2.502 -5.324 1 98.88 89 HIS A CA 1
ATOM 635 C C . HIS A 1 89 ? -5.816 -2.014 -6.398 1 98.88 89 HIS A C 1
ATOM 637 O O . HIS A 1 89 ? -5.848 -0.824 -6.719 1 98.88 89 HIS A O 1
ATOM 643 N N . ALA A 1 90 ? -6.695 -2.883 -6.871 1 98.81 90 ALA A N 1
ATOM 644 C CA . ALA A 1 90 ? -7.711 -2.514 -7.855 1 98.81 90 ALA A CA 1
ATOM 645 C C . ALA A 1 90 ? -8.641 -1.437 -7.305 1 98.81 90 ALA A C 1
ATOM 647 O O . ALA A 1 90 ? -9.172 -0.618 -8.062 1 98.81 90 ALA A O 1
ATOM 648 N N . ALA A 1 91 ? -8.797 -1.39 -6.02 1 98.25 91 ALA A N 1
ATOM 649 C CA . ALA A 1 91 ? -9.703 -0.456 -5.352 1 98.25 91 ALA A CA 1
ATOM 650 C C . ALA A 1 91 ? -9.195 0.979 -5.477 1 98.25 91 ALA A C 1
ATOM 652 O O . ALA A 1 91 ? -9.914 1.927 -5.152 1 98.25 91 ALA A O 1
ATOM 653 N N . GLY A 1 92 ? -7.977 1.15 -5.91 1 98 92 GLY A N 1
ATOM 654 C CA . GLY A 1 92 ? -7.484 2.486 -6.211 1 98 92 GLY A CA 1
ATOM 655 C C . GLY A 1 92 ? -8.109 3.09 -7.453 1 98 92 GLY A C 1
ATOM 656 O O . GLY A 1 92 ? -7.949 4.281 -7.719 1 98 92 GLY A O 1
ATOM 657 N N . GLY A 1 93 ? -8.828 2.258 -8.258 1 98.31 93 GLY A N 1
ATOM 658 C CA . GLY A 1 93 ? -9.57 2.748 -9.406 1 98.31 93 GLY A CA 1
ATOM 659 C C . GLY A 1 93 ? -8.797 2.613 -10.711 1 98.31 93 GLY A C 1
ATOM 660 O O . GLY A 1 93 ? -7.586 2.402 -10.703 1 98.31 93 GLY A O 1
ATOM 661 N N . ALA A 1 94 ? -9.5 2.809 -11.781 1 98.62 94 ALA A N 1
ATOM 662 C CA . ALA A 1 94 ? -8.961 2.592 -13.117 1 98.62 94 ALA A CA 1
ATOM 663 C C . ALA A 1 94 ? -7.797 3.533 -13.398 1 98.62 94 ALA A C 1
ATOM 665 O O . ALA A 1 94 ? -6.777 3.117 -13.961 1 98.62 94 ALA A O 1
ATOM 666 N N . GLU A 1 95 ? -7.914 4.773 -13 1 98.25 95 GLU A N 1
ATOM 667 C CA . GLU A 1 95 ? -6.875 5.75 -13.297 1 98.25 95 GLU A CA 1
ATOM 668 C C . GLU A 1 95 ? -5.574 5.41 -12.57 1 98.25 95 GLU A C 1
ATOM 670 O O . GLU A 1 95 ? -4.484 5.594 -13.117 1 98.25 95 GLU A O 1
ATOM 675 N N . MET A 1 96 ? -5.688 4.969 -11.359 1 98.5 96 MET A N 1
ATOM 676 C CA . MET A 1 96 ? -4.492 4.559 -10.625 1 98.5 96 MET A CA 1
ATOM 677 C C . MET A 1 96 ? -3.83 3.359 -11.297 1 98.5 96 MET A C 1
ATOM 679 O O . MET A 1 96 ? -2.609 3.324 -11.445 1 98.5 96 MET A O 1
ATOM 683 N N . VAL A 1 97 ? -4.645 2.391 -11.742 1 98.88 97 VAL A N 1
ATOM 684 C CA . VAL A 1 97 ? -4.109 1.192 -12.383 1 98.88 97 VAL A CA 1
ATOM 685 C C . VAL A 1 97 ? -3.402 1.572 -13.68 1 98.88 97 VAL A C 1
ATOM 687 O O . VAL A 1 97 ? -2.297 1.099 -13.953 1 98.88 97 VAL A O 1
ATOM 690 N N . ARG A 1 98 ? -4.035 2.455 -14.43 1 98.88 98 ARG A N 1
ATOM 691 C CA . ARG A 1 98 ? -3.414 2.934 -15.664 1 98.88 98 ARG A CA 1
ATOM 692 C C . ARG A 1 98 ? -2.07 3.594 -15.383 1 98.88 98 ARG A C 1
ATOM 694 O O . ARG A 1 98 ? -1.103 3.385 -16.109 1 98.88 98 ARG A O 1
ATOM 701 N N . ALA A 1 99 ? -2.037 4.391 -14.336 1 98.75 99 ALA A N 1
ATOM 702 C CA . ALA A 1 99 ? -0.808 5.082 -13.961 1 98.75 99 ALA A CA 1
ATOM 703 C C . ALA A 1 99 ? 0.279 4.09 -13.555 1 98.75 99 ALA A C 1
ATOM 705 O O . ALA A 1 99 ? 1.453 4.281 -13.883 1 98.75 99 ALA A O 1
ATOM 706 N N . ALA A 1 100 ? -0.109 3.072 -12.82 1 98.88 100 ALA A N 1
ATOM 707 C CA . ALA A 1 100 ? 0.842 2.035 -12.43 1 98.88 100 ALA A CA 1
ATOM 708 C C . ALA A 1 100 ? 1.456 1.36 -13.656 1 98.88 100 ALA A C 1
ATOM 710 O O . ALA A 1 100 ? 2.67 1.151 -13.711 1 98.88 100 ALA A O 1
ATOM 711 N N . VAL A 1 101 ? 0.612 1.02 -14.625 1 98.88 101 VAL A N 1
ATOM 712 C CA . VAL A 1 101 ? 1.061 0.353 -15.836 1 98.88 101 VAL A CA 1
ATOM 713 C C . VAL A 1 101 ? 2.025 1.26 -16.594 1 98.88 101 VAL A C 1
ATOM 715 O O . VAL A 1 101 ? 3.076 0.81 -17.062 1 98.88 101 VAL A O 1
ATOM 718 N N . ARG A 1 102 ? 1.654 2.518 -16.688 1 98.75 102 ARG A N 1
ATOM 719 C CA . ARG A 1 102 ? 2.516 3.484 -17.375 1 98.75 102 ARG A CA 1
ATOM 720 C C . ARG A 1 102 ? 3.863 3.604 -16.656 1 98.75 102 ARG A C 1
ATOM 722 O O . ARG A 1 102 ? 4.91 3.611 -17.312 1 98.75 102 ARG A O 1
ATOM 729 N N . GLY A 1 103 ? 3.871 3.717 -15.398 1 98.62 103 GLY A N 1
ATOM 730 C CA . GLY A 1 103 ? 5.09 3.873 -14.625 1 98.62 103 GLY A CA 1
ATOM 731 C C . GLY A 1 103 ? 5.984 2.648 -14.664 1 98.62 103 GLY A C 1
ATOM 732 O O . GLY A 1 103 ? 7.207 2.768 -14.766 1 98.62 103 GLY A O 1
ATOM 733 N N . ALA A 1 104 ? 5.398 1.462 -14.531 1 98.38 104 ALA A N 1
ATOM 734 C CA . ALA A 1 104 ? 6.145 0.204 -14.5 1 98.38 104 ALA A CA 1
ATOM 735 C C . ALA A 1 104 ? 6.863 -0.038 -15.82 1 98.38 104 ALA A C 1
ATOM 737 O O . ALA A 1 104 ? 7.973 -0.577 -15.844 1 98.38 104 ALA A O 1
ATOM 738 N N . GLY A 1 105 ? 6.191 0.399 -16.938 1 97.56 105 GLY A N 1
ATOM 739 C CA . GLY A 1 105 ? 6.754 0.157 -18.25 1 97.56 105 GLY A CA 1
ATOM 740 C C . GLY A 1 105 ? 6.57 -1.272 -18.719 1 97.56 105 GLY A C 1
ATOM 741 O O . GLY A 1 105 ? 5.969 -2.092 -18.031 1 97.56 105 GLY A O 1
ATOM 742 N N . PRO A 1 106 ? 7.051 -1.636 -19.875 1 94.31 106 PRO A N 1
ATOM 743 C CA . PRO A 1 106 ? 6.77 -2.916 -20.516 1 94.31 106 PRO A CA 1
ATOM 744 C C . PRO A 1 106 ? 7.492 -4.086 -19.859 1 94.31 106 PRO A C 1
ATOM 746 O O . PRO A 1 106 ? 7.113 -5.246 -20.062 1 94.31 106 PRO A O 1
ATOM 749 N N . GLY A 1 107 ? 8.492 -3.84 -19.078 1 94.69 107 GLY A N 1
ATOM 750 C CA . GLY A 1 107 ? 9.289 -4.918 -18.5 1 94.69 107 GLY A CA 1
ATOM 751 C C . GLY A 1 107 ? 8.711 -5.469 -17.219 1 94.69 107 GLY A C 1
ATOM 752 O O . GLY A 1 107 ? 9.188 -6.48 -16.703 1 94.69 107 GLY A O 1
ATOM 753 N N . VAL A 1 108 ? 7.738 -4.805 -16.656 1 98.25 108 VAL A N 1
ATOM 754 C CA . VAL A 1 108 ? 7.133 -5.219 -15.391 1 98.25 108 VAL A CA 1
ATOM 755 C C . VAL A 1 108 ? 5.629 -5.422 -15.586 1 98.25 108 VAL A C 1
ATOM 757 O O . VAL A 1 108 ? 4.938 -4.539 -16.094 1 98.25 108 VAL A O 1
ATOM 760 N N . ARG A 1 109 ? 5.133 -6.555 -15.281 1 98.62 109 ARG A N 1
ATOM 761 C CA . ARG A 1 109 ? 3.697 -6.82 -15.336 1 98.62 109 ARG A CA 1
ATOM 762 C C . ARG A 1 109 ? 3.01 -6.367 -14.055 1 98.62 109 ARG A C 1
ATOM 764 O O . ARG A 1 109 ? 3.373 -6.801 -12.961 1 98.62 109 ARG A O 1
ATOM 771 N N . VAL A 1 110 ? 2.021 -5.504 -14.203 1 98.94 110 VAL A N 1
ATOM 772 C CA . VAL A 1 110 ? 1.263 -5.008 -13.055 1 98.94 110 VAL A CA 1
ATOM 773 C C . VAL A 1 110 ? 0.101 -5.953 -12.758 1 98.94 110 VAL A C 1
ATOM 775 O O . VAL A 1 110 ? -0.709 -6.25 -13.641 1 98.94 110 VAL A O 1
ATOM 778 N N . LEU A 1 111 ? 0.06 -6.465 -11.547 1 98.94 111 LEU A N 1
ATOM 779 C CA . LEU A 1 111 ? -1.013 -7.316 -11.039 1 98.94 111 LEU A CA 1
ATOM 780 C C . LEU A 1 111 ? -1.925 -6.535 -10.102 1 98.94 111 LEU A C 1
ATOM 782 O O . LEU A 1 111 ? -1.45 -5.875 -9.172 1 98.94 111 LEU A O 1
ATOM 786 N N . ALA A 1 112 ? -3.225 -6.605 -10.305 1 98.94 112 ALA A N 1
ATOM 787 C CA . ALA A 1 112 ? -4.164 -5.91 -9.43 1 98.94 112 ALA A CA 1
ATOM 788 C C . ALA A 1 112 ? -4.73 -6.855 -8.367 1 98.94 112 ALA A C 1
ATOM 790 O O . ALA A 1 112 ? -5.285 -7.906 -8.703 1 98.94 112 ALA A O 1
ATOM 791 N N . VAL A 1 113 ? -4.535 -6.484 -7.137 1 98.81 113 VAL A N 1
ATOM 792 C CA . VAL A 1 113 ? -5.152 -7.191 -6.02 1 98.81 113 VAL A CA 1
ATOM 793 C C . VAL A 1 113 ? -6.625 -6.797 -5.91 1 98.81 113 VAL A C 1
ATOM 795 O O . VAL A 1 113 ? -6.957 -5.609 -5.898 1 98.81 113 VAL A O 1
ATOM 798 N N . THR A 1 114 ? -7.473 -7.723 -5.809 1 98.25 114 THR A N 1
ATOM 799 C CA . THR A 1 114 ? -8.906 -7.449 -5.738 1 98.25 114 THR A CA 1
ATOM 800 C C . THR A 1 114 ? -9.359 -7.32 -4.289 1 98.25 114 THR A C 1
ATOM 802 O O . THR A 1 114 ? -9.211 -6.262 -3.676 1 98.25 114 THR A O 1
ATOM 805 N N . VAL A 1 115 ? -9.75 -8.477 -3.697 1 96.69 115 VAL A N 1
ATOM 806 C CA . VAL A 1 115 ? -10.141 -8.492 -2.289 1 96.69 115 VAL A CA 1
ATOM 807 C C . VAL A 1 115 ? -9.156 -9.344 -1.494 1 96.69 115 VAL A C 1
ATOM 809 O O . VAL A 1 115 ? -8.836 -10.469 -1.892 1 96.69 115 VAL A O 1
ATOM 812 N N . LEU A 1 116 ? -8.625 -8.742 -0.427 1 94.69 116 LEU A N 1
ATOM 813 C CA . LEU A 1 116 ? -7.699 -9.484 0.417 1 94.69 116 LEU A CA 1
ATOM 814 C C . LEU A 1 116 ? -8.367 -10.734 0.985 1 94.69 116 LEU A C 1
ATOM 816 O O . LEU A 1 116 ? -9.531 -10.695 1.376 1 94.69 116 LEU A O 1
ATOM 820 N N . THR A 1 117 ? -7.617 -11.789 1.05 1 90.5 117 THR A N 1
ATOM 821 C CA . THR A 1 117 ? -8.125 -13.062 1.534 1 90.5 117 THR A CA 1
ATOM 822 C C . THR A 1 117 ? -8.516 -12.969 3.006 1 90.5 117 THR A C 1
ATOM 824 O O . THR A 1 117 ? -9.234 -13.828 3.52 1 90.5 117 THR A O 1
ATOM 827 N N . SER A 1 118 ? -8.07 -11.906 3.67 1 90.25 118 SER A N 1
ATOM 828 C CA . SER A 1 118 ? -8.352 -11.727 5.09 1 90.25 118 SER A CA 1
ATOM 829 C C . SER A 1 118 ? -9.734 -11.109 5.301 1 90.25 118 SER A C 1
ATOM 831 O O . SER A 1 118 ? -10.234 -11.078 6.426 1 90.25 118 SER A O 1
ATOM 833 N N . LEU A 1 119 ? -10.367 -10.586 4.289 1 92.94 119 LEU A N 1
ATOM 834 C CA . LEU A 1 119 ? -11.656 -9.922 4.414 1 92.94 119 LEU A CA 1
ATOM 835 C C . LEU A 1 119 ? -12.797 -10.867 4.051 1 92.94 119 LEU A C 1
ATOM 837 O O . LEU A 1 119 ? -12.945 -11.258 2.893 1 92.94 119 LEU A O 1
ATOM 841 N N . ASP A 1 120 ? -13.578 -11.211 5.035 1 92.38 120 ASP A N 1
ATOM 842 C CA . ASP A 1 120 ? -14.797 -11.969 4.766 1 92.38 120 ASP A CA 1
ATOM 843 C C . ASP A 1 120 ? -15.961 -11.039 4.445 1 92.38 120 ASP A C 1
ATOM 845 O O . ASP A 1 120 ? -15.781 -9.82 4.336 1 92.38 120 ASP A O 1
ATOM 849 N N . ALA A 1 121 ? -17.141 -11.609 4.293 1 94.12 121 ALA A N 1
ATOM 850 C CA . ALA A 1 121 ? -18.297 -10.844 3.881 1 94.12 121 ALA A CA 1
ATOM 851 C C . ALA A 1 121 ? -18.625 -9.75 4.898 1 94.12 121 ALA A C 1
ATOM 853 O O . ALA A 1 121 ? -18.938 -8.617 4.523 1 94.12 121 ALA A O 1
ATOM 854 N N . ALA A 1 122 ? -18.562 -10.039 6.141 1 95.62 122 ALA A N 1
ATOM 855 C CA . ALA A 1 122 ? -18.859 -9.086 7.203 1 95.62 122 ALA A CA 1
ATOM 856 C C . ALA A 1 122 ? -17.859 -7.926 7.195 1 95.62 122 ALA A C 1
ATOM 858 O O . ALA A 1 122 ? -18.25 -6.77 7.379 1 95.62 122 ALA A O 1
ATOM 859 N N . ALA A 1 123 ? -16.594 -8.258 7.016 1 95.56 123 ALA A N 1
ATOM 860 C CA . ALA A 1 123 ? -15.555 -7.23 6.961 1 95.56 123 ALA A CA 1
ATOM 861 C C . ALA A 1 123 ? -15.734 -6.332 5.742 1 95.56 123 ALA A C 1
ATOM 863 O O . ALA A 1 123 ? -15.523 -5.117 5.82 1 95.56 123 ALA A O 1
ATOM 864 N N . LEU A 1 124 ? -16.078 -6.914 4.609 1 97 124 LEU A N 1
ATOM 865 C CA . LEU A 1 124 ? -16.328 -6.137 3.402 1 97 124 LEU A CA 1
ATOM 866 C C . LEU A 1 124 ? -17.484 -5.172 3.609 1 97 124 LEU A C 1
ATOM 868 O O . LEU A 1 124 ? -17.422 -4.016 3.182 1 97 124 LEU A O 1
ATOM 872 N N . ASP A 1 125 ? -18.516 -5.652 4.273 1 96.62 125 ASP A N 1
ATOM 873 C CA . ASP A 1 125 ? -19.656 -4.801 4.586 1 96.62 125 ASP A CA 1
ATOM 874 C C . ASP A 1 125 ? -19.25 -3.648 5.5 1 96.62 125 ASP A C 1
ATOM 876 O O . ASP A 1 125 ? -19.688 -2.512 5.309 1 96.62 125 ASP A O 1
ATOM 880 N N . ALA A 1 126 ? -18.453 -3.949 6.449 1 97.38 126 ALA A N 1
ATOM 881 C CA . ALA A 1 126 ? -18.016 -2.955 7.426 1 97.38 126 ALA A CA 1
ATOM 882 C C . ALA A 1 126 ? -17.219 -1.833 6.758 1 97.38 126 ALA A C 1
ATOM 884 O O . ALA A 1 126 ? -17.344 -0.667 7.141 1 97.38 126 ALA A O 1
ATOM 885 N N . VAL A 1 127 ? -16.438 -2.158 5.77 1 97.81 127 VAL A N 1
ATOM 886 C CA . VAL A 1 127 ? -15.648 -1.125 5.109 1 97.81 127 VAL A CA 1
ATOM 887 C C . VAL A 1 127 ? -16.484 -0.44 4.031 1 97.81 127 VAL A C 1
ATOM 889 O O . VAL A 1 127 ? -16.141 0.643 3.559 1 97.81 127 VAL A O 1
ATOM 892 N N . GLY A 1 128 ? -17.578 -1.085 3.568 1 97.88 128 GLY A N 1
ATOM 893 C CA . GLY A 1 128 ? -18.5 -0.487 2.615 1 97.88 128 GLY A CA 1
ATOM 894 C C . GLY A 1 128 ? -18.25 -0.937 1.188 1 97.88 128 GLY A C 1
ATOM 895 O O . GLY A 1 128 ? -18.609 -0.235 0.241 1 97.88 128 GLY A O 1
ATOM 896 N N . LEU A 1 129 ? -17.516 -2.02 1.005 1 97.12 129 LEU A N 1
ATOM 897 C CA . LEU A 1 129 ? -17.328 -2.551 -0.341 1 97.12 129 LEU A CA 1
ATOM 898 C C . LEU A 1 129 ? -18.531 -3.391 -0.765 1 97.12 129 LEU A C 1
ATOM 900 O O . LEU A 1 129 ? -18.859 -4.387 -0.117 1 97.12 129 LEU A O 1
ATOM 904 N N . ALA A 1 130 ? -19.156 -3.084 -1.838 1 93.88 130 ALA A N 1
ATOM 905 C CA . ALA A 1 130 ? -20.453 -3.613 -2.26 1 93.88 130 ALA A CA 1
ATOM 906 C C . ALA A 1 130 ? -20.328 -5.059 -2.732 1 93.88 130 ALA A C 1
ATOM 908 O O . ALA A 1 130 ? -19.406 -5.398 -3.48 1 93.88 130 ALA A O 1
ATOM 909 N N . GLY A 1 131 ? -21.422 -5.934 -2.26 1 88.25 131 GLY A N 1
ATOM 910 C CA . GLY A 1 131 ? -21.609 -7.266 -2.809 1 88.25 131 GLY A CA 1
ATOM 911 C C . GLY A 1 131 ? -20.922 -8.344 -1.995 1 88.25 131 GLY A C 1
ATOM 912 O O . GLY A 1 131 ? -20.156 -8.047 -1.074 1 88.25 131 GLY A O 1
ATOM 913 N N . PRO A 1 132 ? -21.391 -9.609 -2.305 1 92.81 132 PRO A N 1
ATOM 914 C CA . PRO A 1 132 ? -20.578 -10.688 -1.749 1 92.81 132 PRO A CA 1
ATOM 915 C C . PRO A 1 132 ? -19.141 -10.672 -2.268 1 92.81 132 PRO A C 1
ATOM 917 O O . PRO A 1 132 ? -18.844 -10.016 -3.271 1 92.81 132 PRO A O 1
ATOM 920 N N . PRO A 1 133 ? -18.312 -11.305 -1.563 1 94.56 133 PRO A N 1
ATOM 921 C CA . PRO A 1 133 ? -16.891 -11.258 -1.907 1 94.56 133 PRO A CA 1
ATOM 922 C C . PRO A 1 133 ? -16.625 -11.609 -3.369 1 94.56 133 PRO A C 1
ATOM 924 O O . PRO A 1 133 ? -15.891 -10.891 -4.059 1 94.56 133 PRO A O 1
ATOM 927 N N . GLU A 1 134 ? -17.219 -12.633 -3.912 1 96.12 134 GLU A N 1
ATOM 928 C CA . GLU A 1 134 ? -16.969 -13.055 -5.289 1 96.12 134 GLU A CA 1
ATOM 929 C C . GLU A 1 134 ? -17.359 -11.961 -6.277 1 96.12 134 GLU A C 1
ATOM 931 O O . GLU A 1 134 ? -16.641 -11.703 -7.246 1 96.12 134 GLU A O 1
ATOM 936 N N . ALA A 1 135 ? -18.547 -11.297 -6.059 1 97.12 135 ALA A N 1
ATOM 937 C CA . ALA A 1 135 ? -19 -10.227 -6.941 1 97.12 135 ALA A CA 1
ATOM 938 C C . ALA A 1 135 ? -18.031 -9.039 -6.902 1 97.12 135 ALA A C 1
ATOM 940 O O . ALA A 1 135 ? -17.766 -8.414 -7.93 1 97.12 135 ALA A O 1
ATOM 941 N N . ALA A 1 136 ? -17.578 -8.719 -5.699 1 97.75 136 ALA A N 1
ATOM 942 C CA . ALA A 1 136 ? -16.609 -7.641 -5.543 1 97.75 136 ALA A CA 1
ATOM 943 C C . ALA A 1 136 ? -15.312 -7.957 -6.285 1 97.75 136 ALA A C 1
ATOM 945 O O . ALA A 1 136 ? -14.75 -7.098 -6.969 1 97.75 136 ALA A O 1
ATOM 946 N N . VAL A 1 137 ? -14.859 -9.203 -6.137 1 98.44 137 VAL A N 1
ATOM 947 C CA . VAL A 1 137 ? -13.625 -9.656 -6.77 1 98.44 137 VAL A CA 1
ATOM 948 C C . VAL A 1 137 ? -13.742 -9.539 -8.289 1 98.44 137 VAL A C 1
ATOM 950 O O . VAL A 1 137 ? -12.852 -9 -8.945 1 98.44 137 VAL A O 1
ATOM 953 N N . VAL A 1 138 ? -14.82 -9.977 -8.844 1 98.69 138 VAL A N 1
ATOM 954 C CA . VAL A 1 138 ? -15.023 -9.969 -10.289 1 98.69 138 VAL A CA 1
ATOM 955 C C . VAL A 1 138 ? -15.109 -8.531 -10.789 1 98.69 138 VAL A C 1
ATOM 957 O O . VAL A 1 138 ? -14.516 -8.188 -11.82 1 98.69 138 VAL A O 1
ATOM 960 N N . ARG A 1 139 ? -15.82 -7.641 -10.094 1 98.56 139 ARG A N 1
ATOM 961 C CA . ARG A 1 139 ? -15.938 -6.227 -10.438 1 98.56 139 ARG A CA 1
ATOM 962 C C . ARG A 1 139 ? -14.562 -5.566 -10.5 1 98.56 139 ARG A C 1
ATOM 964 O O . ARG A 1 139 ? -14.234 -4.898 -11.477 1 98.56 139 ARG A O 1
ATOM 971 N N . LEU A 1 140 ? -13.805 -5.797 -9.5 1 98.81 140 LEU A N 1
ATOM 972 C CA . LEU A 1 140 ? -12.484 -5.184 -9.391 1 98.81 140 LEU A CA 1
ATOM 973 C C . LEU A 1 140 ? -11.523 -5.762 -10.422 1 98.81 140 LEU A C 1
ATOM 975 O O . LEU A 1 140 ? -10.695 -5.039 -10.969 1 98.81 140 LEU A O 1
ATOM 979 N N . ALA A 1 141 ? -11.648 -7.043 -10.688 1 98.88 141 ALA A N 1
ATOM 980 C CA . ALA A 1 141 ? -10.812 -7.68 -11.695 1 98.88 141 ALA A CA 1
ATOM 981 C C . ALA A 1 141 ? -11.062 -7.082 -13.078 1 98.88 141 ALA A C 1
ATOM 983 O O . ALA A 1 141 ? -10.125 -6.738 -13.797 1 98.88 141 ALA A O 1
ATOM 984 N N . ARG A 1 142 ? -12.367 -6.965 -13.422 1 98.81 142 ARG A N 1
ATOM 985 C CA . ARG A 1 142 ? -12.727 -6.395 -14.711 1 98.81 142 ARG A CA 1
ATOM 986 C C . ARG A 1 142 ? -12.219 -4.965 -14.844 1 98.81 142 ARG A C 1
ATOM 988 O O . ARG A 1 142 ? -11.656 -4.59 -15.875 1 98.81 142 ARG A O 1
ATOM 995 N N . LEU A 1 143 ? -12.445 -4.227 -13.805 1 98.81 143 LEU A N 1
ATOM 996 C CA . LEU A 1 143 ? -11.992 -2.838 -13.789 1 98.81 143 LEU A CA 1
ATOM 997 C C . LEU A 1 143 ? -10.492 -2.748 -14.055 1 98.81 143 LEU A C 1
ATOM 999 O O . LEU A 1 143 ? -10.055 -1.953 -14.891 1 98.81 143 LEU A O 1
ATOM 1003 N N . ALA A 1 144 ? -9.727 -3.535 -13.367 1 98.88 144 ALA A N 1
ATOM 1004 C CA . ALA A 1 144 ? -8.266 -3.482 -13.438 1 98.88 144 ALA A CA 1
ATOM 1005 C C . ALA A 1 144 ? -7.766 -3.906 -14.812 1 98.88 144 ALA A C 1
ATOM 1007 O O . ALA A 1 144 ? -6.875 -3.27 -15.375 1 98.88 144 ALA A O 1
ATOM 1008 N N . VAL A 1 145 ? -8.297 -4.992 -15.375 1 98.88 145 VAL A N 1
ATOM 1009 C CA . VAL A 1 145 ? -7.848 -5.504 -16.656 1 98.88 145 VAL A CA 1
ATOM 1010 C C . VAL A 1 145 ? -8.188 -4.5 -17.766 1 98.88 145 VAL A C 1
ATOM 1012 O O . VAL A 1 145 ? -7.371 -4.25 -18.656 1 98.88 145 VAL A O 1
ATOM 1015 N N . VAL A 1 146 ? -9.391 -3.912 -17.672 1 98.62 146 VAL A N 1
ATOM 1016 C CA . VAL A 1 146 ? -9.781 -2.887 -18.641 1 98.62 146 VAL A CA 1
ATOM 1017 C C . VAL A 1 146 ? -8.82 -1.701 -18.547 1 98.62 146 VAL A C 1
ATOM 1019 O O . VAL A 1 146 ? -8.492 -1.078 -19.562 1 98.62 146 VAL A O 1
ATOM 1022 N N . ALA A 1 147 ? -8.297 -1.455 -17.359 1 98.75 147 ALA A N 1
ATOM 1023 C CA . ALA A 1 147 ? -7.395 -0.332 -17.141 1 98.75 147 ALA A CA 1
ATOM 1024 C C . ALA A 1 147 ? -5.969 -0.688 -17.547 1 98.75 147 ALA A C 1
ATOM 1026 O O . ALA A 1 147 ? -5.066 0.153 -17.484 1 98.75 147 ALA A O 1
ATOM 1027 N N . GLY A 1 148 ? -5.68 -1.936 -17.891 1 98.75 148 GLY A N 1
ATOM 1028 C CA . GLY A 1 148 ? -4.391 -2.287 -18.469 1 98.75 148 GLY A CA 1
ATOM 1029 C C . GLY A 1 148 ? -3.586 -3.232 -17.594 1 98.75 148 GLY A C 1
ATOM 1030 O O . GLY A 1 148 ? -2.469 -3.613 -17.953 1 98.75 148 GLY A O 1
ATOM 1031 N N . ALA A 1 149 ? -4.129 -3.631 -16.438 1 98.88 149 ALA A N 1
ATOM 1032 C CA . ALA A 1 149 ? -3.416 -4.59 -15.602 1 98.88 149 ALA A CA 1
ATOM 1033 C C . ALA A 1 149 ? -3.146 -5.887 -16.359 1 98.88 149 ALA A C 1
ATOM 1035 O O . ALA A 1 149 ? -4.02 -6.391 -17.062 1 98.88 149 ALA A O 1
ATOM 1036 N N . GLY A 1 150 ? -1.917 -6.395 -16.172 1 98.75 150 GLY A N 1
ATOM 1037 C CA . GLY A 1 150 ? -1.527 -7.609 -16.859 1 98.75 150 GLY A CA 1
ATOM 1038 C C . GLY A 1 150 ? -1.908 -8.875 -16.109 1 98.75 150 GLY A C 1
ATOM 1039 O O . GLY A 1 150 ? -1.722 -9.984 -16.609 1 98.75 150 GLY A O 1
ATOM 1040 N N . GLY A 1 151 ? -2.451 -8.727 -14.938 1 98.88 151 GLY A N 1
ATOM 1041 C CA . GLY A 1 151 ? -2.846 -9.867 -14.125 1 98.88 151 GLY A CA 1
ATOM 1042 C C . GLY A 1 151 ? -3.682 -9.484 -12.922 1 98.88 151 GLY A C 1
ATOM 1043 O O . GLY A 1 151 ? -3.934 -8.305 -12.68 1 98.88 151 GLY A O 1
ATOM 1044 N N . ILE A 1 152 ? -4.168 -10.508 -12.258 1 98.88 152 ILE A N 1
ATOM 1045 C CA . ILE A 1 152 ? -5.035 -10.352 -11.094 1 98.88 152 ILE A CA 1
ATOM 1046 C C . ILE A 1 152 ? -4.539 -11.242 -9.953 1 98.88 152 ILE A C 1
ATOM 1048 O O . ILE A 1 152 ? -4.156 -12.391 -10.18 1 98.88 152 ILE A O 1
ATOM 1052 N N . VAL A 1 153 ? -4.48 -10.711 -8.789 1 98.81 153 VAL A N 1
ATOM 1053 C CA . VAL A 1 153 ? -4.328 -11.5 -7.574 1 98.81 153 VAL A CA 1
ATOM 1054 C C . VAL A 1 153 ? -5.691 -11.734 -6.93 1 98.81 153 VAL A C 1
ATOM 1056 O O . VAL A 1 153 ? -6.422 -10.781 -6.641 1 98.81 153 VAL A O 1
ATOM 1059 N N . CYS A 1 154 ? -6.082 -12.922 -6.707 1 97.81 154 CYS A N 1
ATOM 1060 C CA . CYS A 1 154 ? -7.352 -13.266 -6.082 1 97.81 154 CYS A CA 1
ATOM 1061 C C . CYS A 1 154 ? -7.242 -14.562 -5.301 1 97.81 154 CYS A C 1
ATOM 1063 O O . CYS A 1 154 ? -6.238 -15.273 -5.398 1 97.81 154 CYS A O 1
ATOM 1065 N N . SER A 1 155 ? -8.227 -14.82 -4.504 1 95.75 155 SER A N 1
ATOM 1066 C CA . SER A 1 155 ? -8.227 -16.031 -3.701 1 95.75 155 SER A CA 1
ATOM 1067 C C . SER A 1 155 ? -8.523 -17.266 -4.562 1 95.75 155 SER A C 1
ATOM 1069 O O . SER A 1 155 ? -9.078 -17.141 -5.652 1 95.75 155 SER A O 1
ATOM 1071 N N . PRO A 1 156 ? -8.094 -18.453 -4.047 1 95.06 156 PRO A N 1
ATOM 1072 C CA . PRO A 1 156 ? -8.391 -19.672 -4.789 1 95.06 156 PRO A CA 1
ATOM 1073 C C . PRO A 1 156 ? -9.891 -19.875 -5.012 1 95.06 156 PRO A C 1
ATOM 1075 O O . PRO A 1 156 ? -10.289 -20.516 -5.996 1 95.06 156 PRO A O 1
ATOM 1078 N N . HIS A 1 157 ? -10.711 -19.281 -4.234 1 94 157 HIS A N 1
ATOM 1079 C CA . HIS A 1 157 ? -12.156 -19.484 -4.301 1 94 157 HIS A CA 1
ATOM 1080 C C . HIS A 1 157 ? -12.758 -18.703 -5.465 1 94 157 HIS A C 1
ATOM 1082 O O . HIS A 1 157 ? -13.852 -19.031 -5.934 1 94 157 HIS A O 1
ATOM 1088 N N . GLU A 1 158 ? -12.008 -17.719 -5.922 1 96.75 158 GLU A N 1
ATOM 1089 C CA . GLU A 1 158 ? -12.594 -16.844 -6.941 1 96.75 158 GLU A CA 1
ATOM 1090 C C . GLU A 1 158 ? -11.898 -17.031 -8.289 1 96.75 158 GLU A C 1
ATOM 1092 O O . GLU A 1 158 ? -12.273 -16.406 -9.273 1 96.75 158 GLU A O 1
ATOM 1097 N N . VAL A 1 159 ? -10.945 -17.922 -8.367 1 97.56 159 VAL A N 1
ATOM 1098 C CA . VAL A 1 159 ? -10.094 -18.047 -9.539 1 97.56 159 VAL A CA 1
ATOM 1099 C C . VAL A 1 159 ? -10.953 -18.328 -10.773 1 97.56 159 VAL A C 1
ATOM 1101 O O . VAL A 1 159 ? -10.789 -17.688 -11.812 1 97.56 159 VAL A O 1
ATOM 1104 N N . ALA A 1 160 ? -11.844 -19.312 -10.648 1 97.81 160 ALA A N 1
ATOM 1105 C CA . ALA A 1 160 ? -12.664 -19.703 -11.789 1 97.81 160 ALA A CA 1
ATOM 1106 C C . ALA 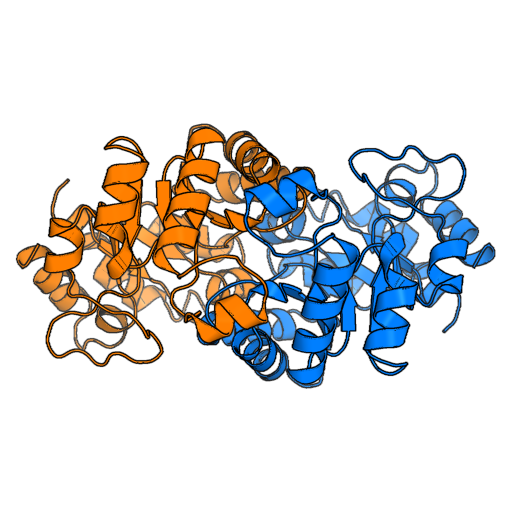A 1 160 ? -13.531 -18.547 -12.266 1 97.81 160 ALA A C 1
ATOM 1108 O O . ALA A 1 160 ? -13.641 -18.297 -13.469 1 97.81 160 ALA A O 1
ATOM 1109 N N . ALA A 1 161 ? -14.18 -17.875 -11.344 1 98.25 161 ALA A N 1
ATOM 1110 C CA . ALA A 1 161 ? -15.039 -16.75 -11.68 1 98.25 161 ALA A CA 1
ATOM 1111 C C . ALA A 1 161 ? -14.227 -15.609 -12.305 1 98.25 161 ALA A C 1
ATOM 1113 O O . ALA A 1 161 ? -14.688 -14.961 -13.25 1 98.25 161 ALA A O 1
ATOM 1114 N N . VAL A 1 162 ? -13.039 -15.328 -11.773 1 98.75 162 VAL A N 1
ATOM 1115 C CA . VAL A 1 162 ? -12.18 -14.273 -12.297 1 98.75 162 VAL A CA 1
ATOM 1116 C C . VAL A 1 162 ? -11.711 -14.633 -13.703 1 98.75 162 VAL A C 1
ATOM 1118 O O . VAL A 1 162 ? -11.766 -13.797 -14.617 1 98.75 162 VAL A O 1
ATOM 1121 N N . ARG A 1 163 ? -11.25 -15.875 -13.906 1 98.5 163 ARG A N 1
ATOM 1122 C CA . ARG A 1 163 ? -10.812 -16.328 -15.219 1 98.5 163 ARG A CA 1
ATOM 1123 C C . ARG A 1 163 ? -11.922 -16.156 -16.25 1 98.5 163 ARG A C 1
ATOM 1125 O O . ARG A 1 163 ? -11.688 -15.672 -17.359 1 98.5 163 ARG A O 1
ATOM 1132 N N . ALA A 1 164 ? -13.086 -16.562 -15.875 1 98.25 164 ALA A N 1
ATOM 1133 C CA . ALA A 1 164 ? -14.234 -16.422 -16.766 1 98.25 164 ALA A CA 1
ATOM 1134 C C . ALA A 1 164 ? -14.492 -14.953 -17.094 1 98.25 164 ALA A C 1
ATOM 1136 O O . ALA A 1 164 ? -14.891 -14.625 -18.219 1 98.25 164 ALA A O 1
ATOM 1137 N N . ALA A 1 165 ? -14.281 -14.094 -16.188 1 98.38 165 ALA A N 1
ATOM 1138 C CA . ALA A 1 165 ? -14.609 -12.68 -16.328 1 98.38 165 ALA A CA 1
ATOM 1139 C C . ALA A 1 165 ? -13.57 -11.945 -17.172 1 98.38 165 ALA A C 1
ATOM 1141 O O . ALA A 1 165 ? -13.906 -11.016 -17.906 1 98.38 165 ALA A O 1
ATOM 1142 N N . VAL A 1 166 ? -12.289 -12.328 -17.047 1 98.44 166 VAL A N 1
ATOM 1143 C CA . VAL A 1 166 ? -11.258 -11.484 -17.625 1 98.44 166 VAL A CA 1
ATOM 1144 C C . VAL A 1 166 ? -10.625 -12.18 -18.828 1 98.44 166 VAL A C 1
ATOM 1146 O O . VAL A 1 166 ? -9.828 -11.586 -19.547 1 98.44 166 VAL A O 1
ATOM 1149 N N . GLY A 1 167 ? -10.922 -13.469 -19.094 1 97.62 167 GLY A N 1
ATOM 1150 C CA . GLY A 1 167 ? -10.391 -14.203 -20.219 1 97.62 167 GLY A CA 1
ATOM 1151 C C . GLY A 1 167 ? -9.023 -14.812 -19.953 1 97.62 167 GLY A C 1
ATOM 1152 O O . GLY A 1 167 ? -8.516 -14.742 -18.828 1 97.62 167 GLY A O 1
ATOM 1153 N N . PRO A 1 168 ? -8.375 -15.438 -20.922 1 96.44 168 PRO A N 1
ATOM 1154 C CA . PRO A 1 168 ? -7.148 -16.203 -20.734 1 96.44 168 PRO A CA 1
ATOM 1155 C C . PRO A 1 168 ? -5.898 -15.328 -20.688 1 96.44 168 PRO A C 1
ATOM 1157 O O . PRO A 1 168 ? -4.824 -15.797 -20.297 1 96.44 168 PRO A O 1
ATOM 1160 N N . GLY A 1 169 ? -5.984 -14.102 -21.062 1 97.06 169 GLY A N 1
ATOM 1161 C CA . GLY A 1 169 ? -4.844 -13.227 -21.25 1 97.06 169 GLY A CA 1
ATOM 1162 C C . GLY A 1 169 ? -4.16 -12.852 -19.938 1 97.06 169 GLY A C 1
ATOM 1163 O O . GLY A 1 169 ? -2.965 -13.102 -19.766 1 97.06 169 GLY A O 1
ATOM 1164 N N . PRO A 1 170 ? -4.895 -12.352 -18.953 1 98.56 170 PRO A N 1
ATOM 1165 C CA . PRO A 1 170 ? -4.297 -11.891 -17.688 1 98.56 170 PRO A CA 1
ATOM 1166 C C . PRO A 1 170 ? -3.719 -13.039 -16.859 1 98.56 170 PRO A C 1
ATOM 1168 O O . PRO A 1 170 ? -4.312 -14.117 -16.797 1 98.56 170 PRO A O 1
ATOM 1171 N N . LEU A 1 171 ? -2.572 -12.781 -16.281 1 98.75 171 LEU A N 1
ATOM 1172 C CA . LEU A 1 171 ? -1.943 -13.719 -15.367 1 98.75 171 LEU A CA 1
ATOM 1173 C C . LEU A 1 171 ? -2.709 -13.789 -14.047 1 98.75 171 LEU A C 1
ATOM 1175 O O . LEU A 1 171 ? -2.865 -12.773 -13.367 1 98.75 171 LEU A O 1
ATOM 1179 N N . LEU A 1 172 ? -3.221 -14.938 -13.688 1 98.81 172 LEU A N 1
ATOM 1180 C CA . LEU A 1 172 ? -3.873 -15.086 -12.391 1 98.81 172 LEU A CA 1
ATOM 1181 C C . LEU A 1 172 ? -2.895 -15.617 -11.352 1 98.81 172 LEU A C 1
ATOM 1183 O O . LEU A 1 172 ? -2.414 -16.75 -11.461 1 98.81 172 LEU A O 1
ATOM 1187 N N . VAL A 1 173 ? -2.568 -14.805 -10.391 1 98.81 173 VAL A N 1
ATOM 1188 C CA . VAL A 1 173 ? -1.683 -15.133 -9.281 1 98.81 173 VAL A CA 1
ATOM 1189 C C . VAL A 1 173 ? -2.506 -15.367 -8.016 1 98.81 173 VAL A C 1
ATOM 1191 O O . VAL A 1 173 ? -3.262 -14.492 -7.586 1 98.81 173 VAL A O 1
ATOM 1194 N N . VAL A 1 174 ? -2.363 -16.516 -7.387 1 98.12 174 VAL A N 1
ATOM 1195 C CA . VAL A 1 174 ? -3.299 -16.953 -6.355 1 98.12 174 VAL A CA 1
ATOM 1196 C C . VAL A 1 174 ? -2.537 -17.281 -5.074 1 98.12 174 VAL A C 1
ATOM 1198 O O . VAL A 1 174 ? -1.821 -18.281 -5.016 1 98.12 174 VAL A O 1
ATOM 1201 N N . PRO A 1 175 ? -2.672 -16.453 -4.082 1 96.12 175 PRO A N 1
ATOM 1202 C CA . PRO A 1 175 ? -2.166 -16.781 -2.746 1 96.12 175 PRO A CA 1
ATOM 1203 C C . PRO A 1 175 ? -3.111 -17.688 -1.964 1 96.12 175 PRO A C 1
ATOM 1205 O O . PRO A 1 175 ? -4.137 -18.125 -2.496 1 96.12 175 PRO A O 1
ATOM 1208 N N . GLY A 1 176 ? -2.826 -18.016 -0.773 1 89.25 176 GLY A N 1
ATOM 1209 C CA . GLY A 1 176 ? -3.725 -18.75 0.109 1 89.25 176 GLY A CA 1
ATOM 1210 C C . GLY A 1 176 ? -3.869 -20.203 -0.265 1 89.25 176 GLY A C 1
ATOM 1211 O O . GLY A 1 176 ? -4.941 -20.797 -0.103 1 89.25 176 GLY A O 1
ATOM 1212 N N . VAL A 1 177 ? -2.906 -20.797 -0.869 1 92 177 VAL A N 1
ATOM 1213 C CA . VAL A 1 177 ? -2.938 -22.219 -1.18 1 92 177 VAL A CA 1
ATOM 1214 C C . VAL A 1 177 ? -2.113 -23 -0.152 1 92 177 VAL A C 1
ATOM 1216 O O . VAL A 1 177 ? -1.073 -22.516 0.305 1 92 177 VAL A O 1
ATOM 1219 N N . ARG A 1 178 ? -2.613 -24.172 0.207 1 90.31 178 ARG A N 1
ATOM 1220 C CA . ARG A 1 178 ? -1.971 -25.047 1.178 1 90.31 178 ARG A CA 1
ATOM 1221 C C . ARG A 1 178 ? -2.018 -26.5 0.714 1 90.31 178 ARG A C 1
ATOM 1223 O O . ARG A 1 178 ? -3.076 -27 0.332 1 90.31 178 ARG A O 1
ATOM 1230 N N . PRO A 1 179 ? -0.815 -27.125 0.683 1 85.75 179 PRO A N 1
ATOM 1231 C CA . PRO A 1 179 ? -0.879 -28.562 0.406 1 85.75 179 PRO A CA 1
ATOM 1232 C C . PRO A 1 179 ? -1.775 -29.312 1.388 1 85.75 179 PRO A C 1
ATOM 1234 O O . PRO A 1 179 ? -2.02 -28.828 2.498 1 85.75 179 PRO A O 1
ATOM 1237 N N . ALA A 1 180 ? -2.205 -30.422 0.909 1 79.69 180 ALA A N 1
ATOM 1238 C CA . ALA A 1 180 ? -3.064 -31.234 1.769 1 79.69 180 ALA A CA 1
ATOM 1239 C C . ALA A 1 180 ? -2.373 -31.562 3.09 1 79.69 180 ALA A C 1
ATOM 1241 O O . ALA A 1 180 ? -1.19 -31.906 3.111 1 79.69 180 ALA A O 1
ATOM 1242 N N . GLY A 1 181 ? -3.1 -31.297 4.188 1 74.69 181 GLY A N 1
ATOM 1243 C CA . GLY A 1 181 ? -2.561 -31.625 5.496 1 74.69 181 GLY A CA 1
ATOM 1244 C C . GLY A 1 181 ? -1.841 -30.469 6.156 1 74.69 181 GLY A C 1
ATOM 1245 O O . GLY A 1 181 ? -1.515 -30.516 7.344 1 74.69 181 GLY A O 1
ATOM 1246 N N . ALA A 1 182 ? -1.568 -29.438 5.438 1 78 182 ALA A N 1
ATOM 1247 C CA . ALA A 1 182 ? -0.858 -28.281 5.992 1 78 182 ALA A CA 1
ATOM 1248 C C . ALA A 1 182 ? -1.789 -27.422 6.84 1 78 182 ALA A C 1
ATOM 1250 O O . ALA A 1 182 ? -3.006 -27.438 6.641 1 78 182 ALA A O 1
ATOM 1251 N N . ALA A 1 183 ? -1.323 -26.672 7.859 1 74.94 183 ALA A N 1
ATOM 1252 C CA . ALA A 1 183 ? -2.109 -25.797 8.727 1 74.94 183 ALA A CA 1
ATOM 1253 C C . ALA A 1 183 ? -2.623 -24.594 7.961 1 74.94 183 ALA A C 1
ATOM 1255 O O . ALA A 1 183 ? -1.919 -24.047 7.109 1 74.94 183 ALA A O 1
ATOM 1256 N N . LYS A 1 184 ? -3.855 -24.172 8.148 1 72.06 184 LYS A N 1
ATOM 1257 C CA . LYS A 1 184 ? -4.488 -23.047 7.453 1 72.06 184 LYS A CA 1
ATOM 1258 C C . LYS A 1 184 ? -3.887 -21.719 7.883 1 72.06 184 LYS A C 1
ATOM 1260 O O . LYS A 1 184 ? -3.73 -20.812 7.066 1 72.06 184 LYS A O 1
ATOM 1265 N N . GLY A 1 185 ? -3.594 -21.438 9.234 1 67.62 185 GLY A N 1
ATOM 1266 C CA . GLY A 1 185 ? -3.072 -20.188 9.773 1 67.62 185 GLY A CA 1
ATOM 1267 C C . GLY A 1 185 ? -4.051 -19.031 9.656 1 67.62 185 GLY A C 1
ATOM 1268 O O . GLY A 1 185 ? -5.215 -19.156 10.055 1 67.62 185 GLY A O 1
ATOM 1269 N N . ASP A 1 186 ? -3.557 -17.906 9.094 1 69.81 186 ASP A N 1
ATOM 1270 C CA . ASP A 1 186 ? -4.375 -16.703 9.031 1 69.81 186 ASP A CA 1
ATOM 1271 C C . ASP A 1 186 ? -5.137 -16.625 7.711 1 69.81 186 ASP A C 1
ATOM 1273 O O . ASP A 1 186 ? -5.746 -15.602 7.402 1 69.81 186 ASP A O 1
ATOM 1277 N N . GLN A 1 187 ? -4.957 -17.609 6.938 1 74.38 187 GLN A N 1
ATOM 1278 C CA . GLN A 1 187 ? -5.664 -17.641 5.66 1 74.38 187 GLN A CA 1
ATOM 1279 C C . GLN A 1 187 ? -7.047 -18.266 5.809 1 74.38 187 GLN A C 1
ATOM 1281 O O . GLN A 1 187 ? -7.168 -19.484 6.012 1 74.38 187 GLN A O 1
ATOM 1286 N N . ALA A 1 188 ? -8.031 -17.406 5.598 1 69.81 188 ALA A N 1
ATOM 1287 C CA . ALA A 1 188 ? -9.406 -17.844 5.852 1 69.81 188 ALA A CA 1
ATOM 1288 C C . ALA A 1 188 ? -9.961 -18.656 4.68 1 69.81 188 ALA A C 1
ATOM 1290 O O . ALA A 1 188 ? -10.875 -19.453 4.852 1 69.81 188 ALA A O 1
ATOM 1291 N N . ARG A 1 189 ? -9.5 -18.547 3.609 1 71 189 ARG A N 1
ATOM 1292 C CA . ARG A 1 189 ? -10.039 -19.141 2.395 1 71 189 ARG A CA 1
ATOM 1293 C C . ARG A 1 189 ? -8.945 -19.875 1.621 1 71 189 ARG A C 1
ATOM 1295 O O . ARG A 1 189 ? -8.297 -19.297 0.75 1 71 189 ARG A O 1
ATOM 1302 N N . VAL A 1 190 ? -8.797 -21.172 1.897 1 79.81 190 VAL A N 1
ATOM 1303 C CA . VAL A 1 190 ? -7.648 -21.891 1.345 1 79.81 190 VAL A CA 1
ATOM 1304 C C . VAL A 1 190 ? -8.133 -23 0.412 1 79.81 190 VAL A C 1
ATOM 1306 O O . VAL A 1 190 ? -9.297 -23.391 0.457 1 79.81 190 VAL A O 1
ATOM 1309 N N . ALA A 1 191 ? -7.312 -23.281 -0.541 1 89.62 191 ALA A N 1
ATOM 1310 C CA . ALA A 1 191 ? -7.438 -24.438 -1.423 1 89.62 191 ALA A CA 1
ATOM 1311 C C . ALA A 1 191 ? -6.086 -25.125 -1.637 1 89.62 191 ALA A C 1
ATOM 1313 O O . ALA A 1 191 ? -5.047 -24.562 -1.274 1 89.62 191 ALA A O 1
ATOM 1314 N N . THR A 1 192 ? -6.066 -26.391 -2.203 1 93.69 192 THR A N 1
ATOM 1315 C CA . THR A 1 192 ? -4.801 -27.031 -2.547 1 93.69 192 THR A CA 1
ATOM 1316 C C . THR A 1 192 ? -4.207 -26.406 -3.809 1 93.69 192 THR A C 1
ATOM 1318 O O . THR A 1 192 ? -4.938 -25.859 -4.633 1 93.69 192 THR A O 1
ATOM 1321 N N . PRO A 1 193 ? -2.875 -26.531 -3.896 1 96 193 PRO A N 1
ATOM 1322 C CA . PRO A 1 193 ? -2.234 -26.031 -5.113 1 96 193 PRO A CA 1
ATOM 1323 C C . PRO A 1 193 ? -2.846 -26.609 -6.387 1 96 193 PRO A C 1
ATOM 1325 O O . PRO A 1 193 ? -3.154 -25.875 -7.324 1 96 193 PRO A O 1
ATOM 1328 N N . ALA A 1 194 ? -3.076 -27.875 -6.422 1 95.62 194 ALA A N 1
ATOM 1329 C CA . ALA A 1 194 ? -3.621 -28.547 -7.602 1 95.62 194 ALA A CA 1
ATOM 1330 C C . ALA A 1 194 ? -5.02 -28.016 -7.93 1 95.62 194 ALA A C 1
ATOM 1332 O O . ALA A 1 194 ? -5.352 -27.812 -9.102 1 95.62 194 ALA A O 1
ATOM 1333 N N . GLU A 1 195 ? -5.832 -27.844 -6.949 1 95.56 195 GLU A N 1
ATOM 1334 C CA . GLU A 1 195 ? -7.18 -27.312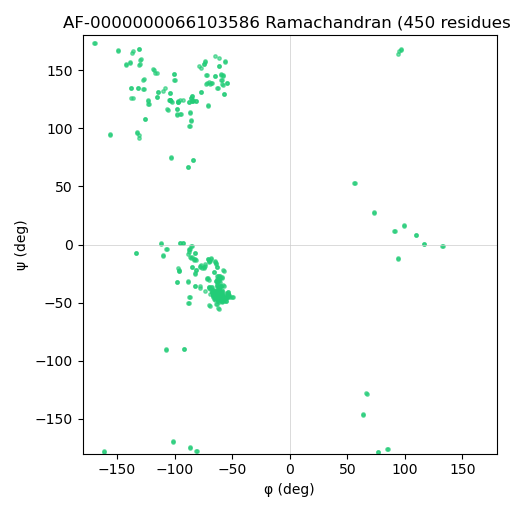 -7.137 1 95.56 195 GLU A CA 1
ATOM 1335 C C . GLU A 1 195 ? -7.145 -25.906 -7.723 1 95.56 195 GLU A C 1
ATOM 1337 O O . GLU A 1 195 ? -7.93 -25.578 -8.609 1 95.56 195 GLU A O 1
ATOM 1342 N N . ALA A 1 196 ? -6.266 -25.062 -7.215 1 95.88 196 ALA A N 1
ATOM 1343 C CA . ALA A 1 196 ? -6.141 -23.688 -7.699 1 95.88 196 ALA A CA 1
ATOM 1344 C C . ALA A 1 196 ? -5.754 -23.656 -9.172 1 95.88 196 ALA A C 1
ATOM 1346 O O . ALA A 1 196 ? -6.328 -22.906 -9.961 1 95.88 196 ALA A O 1
ATOM 1347 N N . VAL A 1 197 ? -4.77 -24.484 -9.547 1 96.81 197 VAL A N 1
ATOM 1348 C CA . VAL A 1 197 ? -4.293 -24.531 -10.93 1 96.81 197 VAL A CA 1
ATOM 1349 C C . VAL A 1 197 ? -5.402 -25.047 -11.836 1 96.81 197 VAL A C 1
ATOM 1351 O O . VAL A 1 197 ? -5.629 -24.516 -12.922 1 96.81 197 VAL A O 1
ATOM 1354 N N . ARG A 1 198 ? -6.102 -26.047 -11.375 1 95.75 198 ARG A N 1
ATOM 1355 C CA . ARG A 1 198 ? -7.203 -26.609 -12.156 1 95.75 198 ARG A CA 1
ATOM 1356 C C . ARG A 1 198 ? -8.297 -25.562 -12.359 1 95.75 198 ARG A C 1
ATOM 1358 O O . ARG A 1 198 ? -8.953 -25.531 -13.406 1 95.75 198 ARG A O 1
ATOM 1365 N N . ALA A 1 199 ? -8.453 -24.734 -11.422 1 95.94 199 ALA A N 1
ATOM 1366 C CA . ALA A 1 199 ? -9.5 -23.719 -11.469 1 95.94 199 ALA A CA 1
ATOM 1367 C C . ALA A 1 199 ? -9.117 -22.562 -12.398 1 95.94 199 ALA A C 1
ATOM 1369 O O . ALA A 1 199 ? -9.961 -21.766 -12.797 1 95.94 199 ALA A O 1
ATOM 1370 N N . GLY A 1 200 ? -7.793 -22.438 -12.727 1 96.75 200 GLY A N 1
ATOM 1371 C CA . GLY A 1 200 ? -7.402 -21.422 -13.703 1 96.75 200 GLY A CA 1
ATOM 1372 C C . GLY A 1 200 ? -6.223 -20.594 -13.258 1 96.75 200 GLY A C 1
ATOM 1373 O O . GLY A 1 200 ? -5.766 -19.703 -13.992 1 96.75 200 GLY A O 1
ATOM 1374 N N . ALA A 1 201 ? -5.688 -20.844 -12.047 1 97.88 201 ALA A N 1
ATOM 1375 C CA . ALA A 1 201 ? -4.527 -20.094 -11.562 1 97.88 201 ALA A CA 1
ATOM 1376 C C . ALA A 1 201 ? -3.311 -20.344 -12.445 1 97.88 201 ALA A C 1
ATOM 1378 O O . ALA A 1 201 ? -3.07 -21.469 -12.883 1 97.88 201 ALA A O 1
ATOM 1379 N N . ASP A 1 202 ? -2.592 -19.312 -12.805 1 98.5 202 ASP A N 1
ATOM 1380 C CA . ASP A 1 202 ? -1.331 -19.438 -13.523 1 98.5 202 ASP A CA 1
ATOM 1381 C C . ASP A 1 202 ? -0.161 -19.625 -12.562 1 98.5 202 ASP A C 1
ATOM 1383 O O . ASP A 1 202 ? 0.709 -20.469 -12.781 1 98.5 202 ASP A O 1
ATOM 1387 N N . VAL A 1 203 ? -0.114 -18.844 -11.508 1 98.69 203 VAL A N 1
ATOM 1388 C CA . VAL A 1 203 ? 0.937 -18.859 -10.492 1 98.69 203 VAL A CA 1
ATOM 1389 C C . VAL A 1 203 ? 0.314 -18.984 -9.109 1 98.69 203 VAL A C 1
ATOM 1391 O O . VAL A 1 203 ? -0.685 -18.328 -8.805 1 98.69 203 VAL A O 1
ATOM 1394 N N . ILE A 1 204 ? 0.823 -19.828 -8.281 1 98.31 204 ILE A N 1
ATOM 1395 C CA . ILE A 1 204 ? 0.406 -19.953 -6.891 1 98.31 204 ILE A CA 1
ATOM 1396 C C . ILE A 1 204 ? 1.511 -19.438 -5.977 1 98.31 204 ILE A C 1
ATOM 1398 O O . ILE A 1 204 ? 2.693 -19.688 -6.215 1 98.31 204 ILE A O 1
ATOM 1402 N N . VAL A 1 205 ? 1.165 -18.609 -5.012 1 98.12 205 VAL A N 1
ATOM 1403 C CA . VAL A 1 205 ? 2.113 -18.094 -4.031 1 98.12 205 VAL A CA 1
ATOM 1404 C C . VAL A 1 205 ? 2.121 -18.984 -2.791 1 98.12 205 VAL A C 1
ATOM 1406 O O . VAL A 1 205 ? 1.079 -19.188 -2.164 1 98.12 205 VAL A O 1
ATOM 1409 N N . VAL A 1 206 ? 3.25 -19.469 -2.438 1 97.12 206 VAL A N 1
ATOM 1410 C CA . VAL A 1 206 ? 3.387 -20.375 -1.307 1 97.12 206 VAL A CA 1
ATOM 1411 C C . VAL A 1 206 ? 4.375 -19.797 -0.295 1 97.12 206 VAL A C 1
ATOM 1413 O O . VAL A 1 206 ? 5.531 -19.531 -0.631 1 97.12 206 VAL A O 1
ATOM 1416 N N . GLY A 1 207 ? 3.898 -19.594 0.892 1 94.81 207 GLY A N 1
ATOM 1417 C CA . GLY A 1 207 ? 4.727 -19.062 1.964 1 94.81 207 GLY A CA 1
ATOM 1418 C C . GLY A 1 207 ? 5.086 -20.094 3.01 1 94.81 207 GLY A C 1
ATOM 1419 O O . GLY A 1 207 ? 5.984 -20.922 2.795 1 94.81 207 GLY A O 1
ATOM 1420 N N . ARG A 1 208 ? 4.305 -20.25 4.016 1 93.31 208 ARG A N 1
ATOM 1421 C CA . ARG A 1 208 ? 4.559 -21.031 5.223 1 93.31 208 ARG A CA 1
ATOM 1422 C C . ARG A 1 208 ? 4.781 -22.5 4.891 1 93.31 208 ARG A C 1
ATOM 1424 O O . ARG A 1 208 ? 5.684 -23.125 5.441 1 93.31 208 ARG A O 1
ATOM 1431 N N . PRO A 1 209 ? 4.012 -23.031 3.994 1 94.38 209 PRO A N 1
ATOM 1432 C CA . PRO A 1 209 ? 4.238 -24.438 3.682 1 94.38 209 PRO A CA 1
ATOM 1433 C C . PRO A 1 209 ? 5.656 -24.703 3.182 1 94.38 209 PRO A C 1
ATOM 1435 O O . PRO A 1 209 ? 6.176 -25.812 3.365 1 94.38 209 PRO A O 1
ATOM 1438 N N . LEU A 1 210 ? 6.301 -23.75 2.549 1 97.38 210 LEU A N 1
ATOM 1439 C CA . LEU A 1 210 ? 7.691 -23.891 2.129 1 97.38 210 LEU A CA 1
ATOM 1440 C C . LEU A 1 210 ? 8.641 -23.469 3.242 1 97.38 210 LEU A C 1
ATOM 1442 O O . LEU A 1 210 ? 9.555 -24.219 3.598 1 97.38 210 LEU A O 1
ATOM 1446 N N . ARG A 1 211 ? 8.422 -22.297 3.803 1 95.88 211 ARG A N 1
ATOM 1447 C CA . ARG A 1 211 ? 9.297 -21.672 4.789 1 95.88 211 ARG A CA 1
ATOM 1448 C C . ARG A 1 211 ? 9.469 -22.562 6.016 1 95.88 211 ARG A C 1
ATOM 1450 O O . ARG A 1 211 ? 10.562 -22.641 6.582 1 95.88 211 ARG A O 1
ATOM 1457 N N . ASP A 1 212 ? 8.375 -23.219 6.438 1 94.62 212 ASP A N 1
ATOM 1458 C CA . ASP A 1 212 ? 8.375 -23.969 7.695 1 94.62 212 ASP A CA 1
ATOM 1459 C C . ASP A 1 212 ? 8.672 -25.453 7.461 1 94.62 212 ASP A C 1
ATOM 1461 O O . ASP A 1 212 ? 8.781 -26.219 8.414 1 94.62 212 ASP A O 1
ATOM 1465 N N . ALA A 1 213 ? 8.891 -25.828 6.25 1 96.06 213 ALA A N 1
ATOM 1466 C CA . ALA A 1 213 ? 9.227 -27.219 5.938 1 96.06 213 ALA A CA 1
ATOM 1467 C C . ALA A 1 213 ? 10.648 -27.547 6.383 1 96.06 213 ALA A C 1
ATOM 1469 O O . ALA A 1 213 ? 11.547 -26.703 6.301 1 96.06 213 ALA A O 1
ATOM 1470 N N . PRO A 1 214 ? 10.875 -28.797 6.824 1 96.19 214 PRO A N 1
ATOM 1471 C CA . PRO A 1 214 ? 12.242 -29.219 7.152 1 96.19 214 PRO A CA 1
ATOM 1472 C C . PRO A 1 214 ? 13.195 -29.062 5.973 1 96.19 214 PRO A C 1
ATOM 1474 O O . PRO A 1 214 ? 14.375 -28.766 6.16 1 96.19 214 PRO A O 1
ATOM 1477 N N . ASP A 1 215 ? 12.688 -29.297 4.816 1 98 215 ASP A N 1
ATOM 1478 C CA . ASP A 1 215 ? 13.414 -29.141 3.559 1 98 215 ASP A CA 1
ATOM 1479 C C . ASP A 1 215 ? 12.578 -28.375 2.531 1 98 215 ASP A C 1
ATOM 1481 O O . ASP A 1 215 ? 11.836 -28.984 1.757 1 98 215 ASP A O 1
ATOM 1485 N N . PRO A 1 216 ? 12.836 -27.078 2.445 1 98.25 216 PRO A N 1
ATOM 1486 C CA . PRO A 1 216 ? 12.023 -26.234 1.571 1 98.25 216 PRO A CA 1
ATOM 1487 C C . PRO A 1 216 ? 12.109 -26.641 0.103 1 98.25 216 PRO A C 1
ATOM 1489 O O . PRO A 1 216 ? 11.109 -26.594 -0.617 1 98.25 216 PRO A O 1
ATOM 1492 N N . ALA A 1 217 ? 13.289 -27.031 -0.358 1 98.5 217 ALA A N 1
ATOM 1493 C CA . ALA A 1 217 ? 13.461 -27.469 -1.741 1 98.5 217 ALA A CA 1
ATOM 1494 C C . ALA A 1 217 ? 12.617 -28.703 -2.035 1 98.5 217 ALA A C 1
ATOM 1496 O O . ALA A 1 217 ? 11.945 -28.766 -3.07 1 98.5 217 ALA A O 1
ATOM 1497 N N . ALA A 1 218 ? 12.672 -29.672 -1.125 1 98.31 218 ALA A N 1
ATOM 1498 C CA . ALA A 1 218 ? 11.891 -30.891 -1.29 1 98.31 218 ALA A CA 1
ATOM 1499 C C . ALA A 1 218 ? 10.398 -30.594 -1.283 1 98.31 218 ALA A C 1
ATOM 1501 O O . ALA A 1 218 ? 9.633 -31.203 -2.029 1 98.31 218 ALA A O 1
ATOM 1502 N N . ALA A 1 219 ? 10.008 -29.688 -0.412 1 97.75 219 ALA A N 1
ATOM 1503 C CA . ALA A 1 219 ? 8.602 -29.281 -0.35 1 97.75 219 ALA A CA 1
ATOM 1504 C C . ALA A 1 219 ? 8.148 -28.672 -1.667 1 97.75 219 ALA A C 1
ATOM 1506 O O . ALA A 1 219 ? 7.055 -28.953 -2.152 1 97.75 219 ALA A O 1
ATOM 1507 N N . ALA A 1 220 ? 8.984 -27.828 -2.207 1 98.25 220 ALA A N 1
ATOM 1508 C CA . ALA A 1 220 ? 8.672 -27.188 -3.482 1 98.25 220 ALA A CA 1
ATOM 1509 C C . ALA A 1 220 ? 8.547 -28.219 -4.598 1 98.25 220 ALA A C 1
ATOM 1511 O O . ALA A 1 220 ? 7.625 -28.156 -5.414 1 98.25 220 ALA A O 1
ATOM 1512 N N . ARG A 1 221 ? 9.453 -29.172 -4.613 1 98.25 221 ARG A N 1
ATOM 1513 C CA . ARG A 1 221 ? 9.406 -30.234 -5.613 1 98.25 221 ARG A CA 1
ATOM 1514 C C . ARG A 1 221 ? 8.125 -31.047 -5.484 1 98.25 221 ARG A C 1
ATOM 1516 O O . ARG A 1 221 ? 7.527 -31.438 -6.488 1 98.25 221 ARG A O 1
ATOM 1523 N N . ALA A 1 222 ? 7.773 -31.281 -4.25 1 97.31 222 ALA A N 1
ATOM 1524 C CA . ALA A 1 222 ? 6.562 -32.062 -4.004 1 97.31 222 ALA A CA 1
ATOM 1525 C C . ALA A 1 222 ? 5.328 -31.312 -4.512 1 97.31 222 ALA A C 1
ATOM 1527 O O . ALA A 1 222 ? 4.434 -31.922 -5.105 1 97.31 222 ALA A O 1
ATOM 1528 N N . ILE A 1 223 ? 5.238 -30.016 -4.242 1 97.44 223 ILE A N 1
ATOM 1529 C CA . ILE A 1 223 ? 4.125 -29.219 -4.73 1 97.44 223 ILE A CA 1
ATOM 1530 C C . ILE A 1 223 ? 4.105 -29.234 -6.258 1 97.44 223 ILE A C 1
ATOM 1532 O O . ILE A 1 223 ? 3.057 -29.453 -6.871 1 97.44 223 ILE A O 1
ATOM 1536 N N . ALA A 1 224 ? 5.27 -29.047 -6.895 1 97.94 224 ALA A N 1
ATOM 1537 C CA . ALA A 1 224 ? 5.371 -29.047 -8.352 1 97.94 224 ALA A CA 1
ATOM 1538 C C . ALA A 1 224 ? 4.906 -30.375 -8.938 1 97.94 224 ALA A C 1
ATOM 1540 O O . ALA A 1 224 ? 4.211 -30.391 -9.953 1 97.94 224 ALA A O 1
ATOM 1541 N N . ALA A 1 225 ? 5.309 -31.422 -8.281 1 97.25 225 ALA A N 1
ATOM 1542 C CA . ALA A 1 225 ? 4.973 -32.75 -8.766 1 97.25 225 ALA A CA 1
ATOM 1543 C C . ALA A 1 225 ? 3.465 -32.969 -8.75 1 97.25 225 ALA A C 1
ATOM 1545 O O . ALA A 1 225 ? 2.938 -33.75 -9.57 1 97.25 225 ALA A O 1
ATOM 1546 N N . GLY A 1 226 ? 2.75 -32.312 -7.902 1 95.62 226 GLY A N 1
ATOM 1547 C CA . GLY A 1 226 ? 1.311 -32.469 -7.766 1 95.62 226 GLY A CA 1
ATOM 1548 C C . GLY A 1 226 ? 0.522 -31.594 -8.711 1 95.62 226 GLY A C 1
ATOM 1549 O O . GLY A 1 226 ? -0.705 -31.688 -8.781 1 95.62 226 GLY A O 1
ATOM 1550 N N . LEU A 1 227 ? 1.207 -30.703 -9.336 1 95.5 227 LEU A N 1
ATOM 1551 C CA . LEU A 1 227 ? 0.529 -29.75 -10.219 1 95.5 227 LEU A CA 1
ATOM 1552 C C . LEU A 1 227 ? 0.371 -30.328 -11.617 1 95.5 227 LEU A C 1
ATOM 1554 O O . LEU A 1 227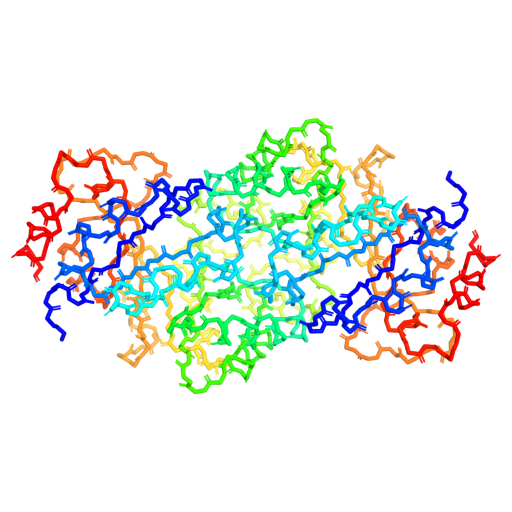 ? -0.48 -29.875 -12.391 1 95.5 227 LEU A O 1
ATOM 1558 N N . MET B 1 1 ? -0.636 23.656 19.141 1 87.12 1 MET B N 1
ATOM 1559 C CA . MET B 1 1 ? 0.451 23.469 18.188 1 87.12 1 MET B CA 1
ATOM 1560 C C . MET B 1 1 ? 0.838 24.797 17.531 1 87.12 1 MET B C 1
ATOM 1562 O O . MET B 1 1 ? -0.03 25.609 17.203 1 87.12 1 MET B O 1
ATOM 1566 N N . LYS B 1 2 ? 2.109 25.062 17.531 1 94.94 2 LYS B N 1
ATOM 1567 C CA . LYS B 1 2 ? 2.543 26.219 16.766 1 94.94 2 LYS B CA 1
ATOM 1568 C C . LYS B 1 2 ? 2.18 26.078 15.289 1 94.94 2 LYS B C 1
ATOM 1570 O O . LYS B 1 2 ? 2.135 24.953 14.766 1 94.94 2 LYS B O 1
ATOM 1575 N N . PRO B 1 3 ? 1.881 27.141 14.664 1 97.19 3 PRO B N 1
ATOM 1576 C CA . PRO B 1 3 ? 1.473 27.078 13.258 1 97.19 3 PRO B CA 1
ATOM 1577 C C . PRO B 1 3 ? 2.443 26.266 12.398 1 97.19 3 PRO B C 1
ATOM 1579 O O . PRO B 1 3 ? 2.014 25.453 11.578 1 97.19 3 PRO B O 1
ATOM 1582 N N . SER B 1 4 ? 3.748 26.5 12.578 1 97.56 4 SER B N 1
ATOM 1583 C CA . SER B 1 4 ? 4.742 25.781 11.781 1 97.56 4 SER B CA 1
ATOM 1584 C C . SER B 1 4 ? 4.688 24.281 12.031 1 97.56 4 SER B C 1
ATOM 1586 O O . SER B 1 4 ? 5.008 23.484 11.148 1 97.56 4 SER B O 1
ATOM 1588 N N . GLU B 1 5 ? 4.285 23.844 13.242 1 97.81 5 GLU B N 1
ATOM 1589 C CA . GLU B 1 5 ? 4.203 22.438 13.617 1 97.81 5 GLU B CA 1
ATOM 1590 C C . GLU B 1 5 ? 3.062 21.734 12.883 1 97.81 5 GLU B C 1
ATOM 1592 O O . GLU B 1 5 ? 3.023 20.5 12.82 1 97.81 5 GLU B O 1
ATOM 1597 N N . ARG B 1 6 ? 2.146 22.516 12.273 1 98.44 6 ARG B N 1
ATOM 1598 C CA . ARG B 1 6 ? 0.976 21.984 11.586 1 98.44 6 ARG B CA 1
ATOM 1599 C C . ARG B 1 6 ? 1.298 21.656 10.133 1 98.44 6 ARG B C 1
ATOM 1601 O O . ARG B 1 6 ? 0.479 21.062 9.43 1 98.44 6 ARG B O 1
ATOM 1608 N N . ILE B 1 7 ? 2.51 22.016 9.703 1 98.62 7 ILE B N 1
ATOM 1609 C CA . ILE B 1 7 ? 2.863 21.844 8.297 1 98.62 7 ILE B CA 1
ATOM 1610 C C . ILE B 1 7 ? 3.754 20.609 8.133 1 98.62 7 ILE B C 1
ATOM 1612 O O . ILE B 1 7 ? 4.77 20.484 8.812 1 98.62 7 ILE B O 1
ATOM 1616 N N . CYS B 1 8 ? 3.338 19.719 7.336 1 98.81 8 CYS B N 1
ATOM 1617 C CA . CYS B 1 8 ? 4.137 18.578 6.891 1 98.81 8 CYS B CA 1
ATOM 1618 C C . CYS B 1 8 ? 4.586 18.766 5.445 1 98.81 8 CYS B C 1
ATOM 1620 O O . CYS B 1 8 ? 3.758 18.812 4.535 1 98.81 8 CYS B O 1
ATOM 1622 N N . ALA B 1 9 ? 5.84 18.875 5.203 1 98.75 9 ALA B N 1
ATOM 1623 C CA . ALA B 1 9 ? 6.371 19.031 3.852 1 98.75 9 ALA B CA 1
ATOM 1624 C C . ALA B 1 9 ? 6.566 17.672 3.184 1 98.75 9 ALA B C 1
ATOM 1626 O O . ALA B 1 9 ? 7.234 16.797 3.734 1 98.75 9 ALA B O 1
ATOM 1627 N N . ALA B 1 10 ? 6 17.516 2.039 1 98.38 10 ALA B N 1
ATOM 1628 C CA . ALA B 1 10 ? 6.102 16.25 1.3 1 98.38 10 ALA B CA 1
ATOM 1629 C C . ALA B 1 10 ? 7.395 16.203 0.488 1 98.38 10 ALA B C 1
ATOM 1631 O O . ALA B 1 10 ? 7.652 17.078 -0.336 1 98.38 10 ALA B O 1
ATOM 1632 N N . LEU B 1 11 ? 8.172 15.172 0.728 1 98.25 11 LEU B N 1
ATOM 1633 C CA . LEU B 1 11 ? 9.383 14.953 -0.056 1 98.25 11 LEU B CA 1
ATOM 1634 C C . LEU B 1 11 ? 9.086 14.133 -1.307 1 98.25 11 LEU B C 1
ATOM 1636 O O . LEU B 1 11 ? 9.617 13.039 -1.482 1 98.25 11 LEU B O 1
ATOM 1640 N N . ASP B 1 12 ? 8.336 14.688 -2.205 1 95 12 ASP B N 1
ATOM 1641 C CA . ASP B 1 12 ? 7.91 14.016 -3.434 1 95 12 ASP B CA 1
ATOM 1642 C C . ASP B 1 12 ? 8.984 14.125 -4.516 1 95 12 ASP B C 1
ATOM 1644 O O . ASP B 1 12 ? 8.82 14.867 -5.484 1 95 12 ASP B O 1
ATOM 1648 N N . PHE B 1 13 ? 10.023 13.445 -4.383 1 96.12 13 PHE B N 1
ATOM 1649 C CA . PHE B 1 13 ? 11.188 13.391 -5.266 1 96.12 13 PHE B CA 1
ATOM 1650 C C . PHE B 1 13 ? 11.547 11.945 -5.594 1 96.12 13 PHE B C 1
ATOM 1652 O O . PHE B 1 13 ? 11.227 11.031 -4.832 1 96.12 13 PHE B O 1
ATOM 1659 N N . PRO B 1 14 ? 12.188 11.758 -6.703 1 94.88 14 PRO B N 1
ATOM 1660 C CA . PRO B 1 14 ? 12.555 10.398 -7.09 1 94.88 14 PRO B CA 1
ATOM 1661 C C . PRO B 1 14 ? 13.68 9.82 -6.23 1 94.88 14 PRO B C 1
ATOM 1663 O O . PRO B 1 14 ? 13.797 8.602 -6.102 1 94.88 14 PRO B O 1
ATOM 1666 N N . THR B 1 15 ? 14.508 10.727 -5.75 1 96.56 15 THR B N 1
ATOM 1667 C CA . THR B 1 15 ? 15.609 10.32 -4.887 1 96.56 15 THR B CA 1
ATOM 1668 C C . THR B 1 15 ? 15.781 11.289 -3.723 1 96.56 15 THR B C 1
ATOM 1670 O O . THR B 1 15 ? 15.312 12.43 -3.785 1 96.56 15 THR B O 1
ATOM 1673 N N . PHE B 1 16 ? 16.391 10.781 -2.656 1 97.62 16 PHE B N 1
ATOM 1674 C CA . PHE B 1 16 ? 16.625 11.672 -1.526 1 97.62 16 PHE B CA 1
ATOM 1675 C C . PHE B 1 16 ? 17.656 12.734 -1.883 1 97.62 16 PHE B C 1
ATOM 1677 O O . PHE B 1 16 ? 17.562 13.875 -1.425 1 97.62 16 PHE B O 1
ATOM 1684 N N . ALA B 1 17 ? 18.656 12.359 -2.672 1 97.81 17 ALA B N 1
ATOM 1685 C CA . ALA B 1 17 ? 19.641 13.344 -3.129 1 97.81 17 ALA B CA 1
ATOM 1686 C C . ALA B 1 17 ? 18.938 14.539 -3.789 1 97.81 17 ALA B C 1
ATOM 1688 O O . ALA B 1 17 ? 19.328 15.688 -3.576 1 97.81 17 ALA B O 1
ATOM 1689 N N . ALA B 1 18 ? 17.922 14.25 -4.57 1 97.5 18 ALA B N 1
ATOM 1690 C CA . ALA B 1 18 ? 17.156 15.305 -5.227 1 97.5 18 ALA B CA 1
ATOM 1691 C C . ALA B 1 18 ? 16.297 16.062 -4.219 1 97.5 18 ALA B C 1
ATOM 1693 O O . ALA B 1 18 ? 16.031 17.25 -4.387 1 97.5 18 ALA B O 1
ATOM 1694 N N . ALA B 1 19 ? 15.875 15.383 -3.162 1 98 19 ALA B N 1
ATOM 1695 C CA . ALA B 1 19 ? 14.977 15.969 -2.166 1 98 19 ALA B CA 1
ATOM 1696 C C . ALA B 1 19 ? 15.75 16.812 -1.16 1 98 19 ALA B C 1
ATOM 1698 O O . ALA B 1 19 ? 15.18 17.703 -0.519 1 98 19 ALA B O 1
ATOM 1699 N N . GLU B 1 20 ? 16.984 16.516 -1 1 97.88 20 GLU B N 1
ATOM 1700 C CA . GLU B 1 20 ? 17.75 16.969 0.157 1 97.88 20 GLU B CA 1
ATOM 1701 C C . GLU B 1 20 ? 17.844 18.484 0.204 1 97.88 20 GLU B C 1
ATOM 1703 O O . GLU B 1 20 ? 17.656 19.094 1.264 1 97.88 20 GLU B O 1
ATOM 1708 N N . PRO B 1 21 ? 18.203 19.203 -0.897 1 97.94 21 PRO B N 1
ATOM 1709 C CA . PRO B 1 21 ? 18.219 20.672 -0.833 1 97.94 21 PRO B CA 1
ATOM 1710 C C . PRO B 1 21 ? 16.891 21.266 -0.384 1 97.94 21 PRO B C 1
ATOM 1712 O O . PRO B 1 21 ? 16.859 22.188 0.434 1 97.94 21 PRO B O 1
ATOM 1715 N N . PHE B 1 22 ? 15.844 20.719 -0.898 1 98.69 22 PHE B N 1
ATOM 1716 C CA . PHE B 1 22 ? 14.5 21.141 -0.518 1 98.69 22 PHE B CA 1
ATOM 1717 C C . PHE B 1 22 ? 14.234 20.859 0.957 1 98.69 22 PHE B C 1
ATOM 1719 O O . PHE B 1 22 ? 13.781 21.734 1.694 1 98.69 22 PHE B O 1
ATOM 1726 N N . ALA B 1 23 ? 14.5 19.625 1.351 1 98.69 23 ALA B N 1
ATOM 1727 C CA . ALA B 1 23 ? 14.25 19.188 2.723 1 98.69 23 ALA B CA 1
ATOM 1728 C C . ALA B 1 23 ? 15.016 20.062 3.719 1 98.69 23 ALA B C 1
ATOM 1730 O O . ALA B 1 23 ? 14.469 20.453 4.75 1 98.69 23 ALA B O 1
ATOM 1731 N N . ARG B 1 24 ? 16.266 20.344 3.434 1 98.5 24 ARG B N 1
ATOM 1732 C CA . ARG B 1 24 ? 17.094 21.172 4.301 1 98.5 24 ARG B CA 1
ATOM 1733 C C . ARG B 1 24 ? 16.516 22.578 4.422 1 98.5 24 ARG B C 1
ATOM 1735 O O . ARG B 1 24 ? 16.562 23.172 5.496 1 98.5 24 ARG B O 1
ATOM 1742 N N . ALA B 1 25 ? 16.031 23.047 3.363 1 98.5 25 ALA B N 1
ATOM 1743 C CA . ALA B 1 25 ? 15.492 24.391 3.338 1 98.5 25 ALA B CA 1
ATOM 1744 C C . ALA B 1 25 ? 14.227 24.5 4.184 1 98.5 25 ALA B C 1
ATOM 1746 O O . ALA B 1 25 ? 14.023 25.484 4.895 1 98.5 25 ALA B O 1
ATOM 1747 N N . VAL B 1 26 ? 13.391 23.469 4.148 1 98.69 26 VAL B N 1
ATOM 1748 C CA . VAL B 1 26 ? 12.062 23.625 4.738 1 98.69 26 VAL B CA 1
ATOM 1749 C C . VAL B 1 26 ? 12.062 23.062 6.16 1 98.69 26 VAL B C 1
ATOM 1751 O O . VAL B 1 26 ? 11.211 23.422 6.973 1 98.69 26 VAL B O 1
ATOM 1754 N N . ALA B 1 27 ? 12.977 22.219 6.5 1 98.62 27 ALA B N 1
ATOM 1755 C CA . ALA B 1 27 ? 12.969 21.484 7.766 1 98.62 27 ALA B CA 1
ATOM 1756 C C . ALA B 1 27 ? 12.836 22.438 8.945 1 98.62 27 ALA B C 1
ATOM 1758 O O . ALA B 1 27 ? 12.047 22.203 9.859 1 98.62 27 ALA B O 1
ATOM 1759 N N . PRO B 1 28 ? 13.555 23.562 9 1 98.31 28 PRO B N 1
ATOM 1760 C CA . PRO B 1 28 ? 13.438 24.453 10.156 1 98.31 28 PRO B CA 1
ATOM 1761 C C . PRO B 1 28 ? 12.078 25.156 10.227 1 98.31 28 PRO B C 1
ATOM 1763 O O . PRO B 1 28 ? 11.758 25.766 11.25 1 98.31 28 PRO B O 1
ATOM 1766 N N . GLU B 1 29 ? 11.297 25.109 9.109 1 98.44 29 GLU B N 1
ATOM 1767 C CA . GLU B 1 29 ? 10.094 25.922 9 1 98.44 29 GLU B CA 1
ATOM 1768 C C . GLU B 1 29 ? 8.828 25.078 9.133 1 98.44 29 GLU B C 1
ATOM 1770 O O . GLU B 1 29 ? 7.719 25.609 9.141 1 98.44 29 GLU B O 1
ATOM 1775 N N . VAL B 1 30 ? 8.961 23.734 9.25 1 98.69 30 VAL B N 1
ATOM 1776 C CA . VAL B 1 30 ? 7.789 22.875 9.258 1 98.69 30 VAL B CA 1
ATOM 1777 C C . VAL B 1 30 ? 7.871 21.906 10.438 1 98.69 30 VAL B C 1
ATOM 1779 O O . VAL B 1 30 ? 8.914 21.781 11.086 1 98.69 30 VAL B O 1
ATOM 1782 N N . GLY B 1 31 ? 6.789 21.25 10.711 1 98.62 31 GLY B N 1
ATOM 1783 C CA . GLY B 1 31 ? 6.715 20.344 11.844 1 98.62 31 GLY B CA 1
ATOM 1784 C C . GLY B 1 31 ? 7.156 18.938 11.516 1 98.62 31 GLY B C 1
ATOM 1785 O O . GLY B 1 31 ? 7.66 18.219 12.383 1 98.62 31 GLY B O 1
ATOM 1786 N N . LEU B 1 32 ? 6.914 18.516 10.242 1 98.75 32 LEU B N 1
ATOM 1787 C CA . LEU B 1 32 ? 7.168 17.156 9.805 1 98.75 32 LEU B CA 1
ATOM 1788 C C . LEU B 1 32 ? 7.707 17.125 8.383 1 98.75 32 LEU B C 1
ATOM 1790 O O . LEU B 1 32 ? 7.461 18.047 7.602 1 98.75 32 LEU B O 1
ATOM 1794 N N . LEU B 1 33 ? 8.422 16.094 8.07 1 98.88 33 LEU B N 1
ATOM 1795 C CA . LEU B 1 33 ? 8.781 15.727 6.707 1 98.88 33 LEU B CA 1
ATOM 1796 C C . LEU B 1 33 ? 8.141 14.406 6.309 1 98.88 33 LEU B C 1
ATOM 1798 O O . LEU B 1 33 ? 8.211 13.422 7.051 1 98.88 33 LEU B O 1
ATOM 1802 N N . LYS B 1 34 ? 7.555 14.422 5.199 1 98.88 34 LYS B N 1
ATOM 1803 C CA . LYS B 1 34 ? 6.855 13.211 4.766 1 98.88 34 LYS B CA 1
ATOM 1804 C C . LYS B 1 34 ? 7.652 12.477 3.693 1 98.88 34 LYS B C 1
ATOM 1806 O O . LYS B 1 34 ? 8.039 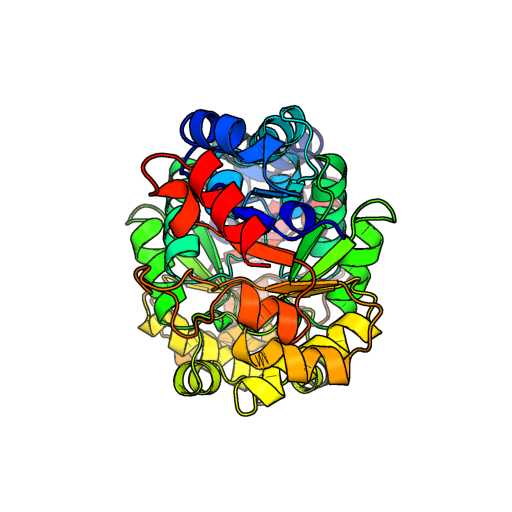13.062 2.684 1 98.88 34 LYS B O 1
ATOM 1811 N N . VAL B 1 35 ? 7.949 11.258 3.898 1 98.75 35 VAL B N 1
ATOM 1812 C CA . VAL B 1 35 ? 8.469 10.328 2.898 1 98.75 35 VAL B CA 1
ATOM 1813 C C . VAL B 1 35 ? 7.324 9.477 2.346 1 98.75 35 VAL B C 1
ATOM 1815 O O . VAL B 1 35 ? 6.688 8.727 3.086 1 98.75 35 VAL B O 1
ATOM 1818 N N . GLY B 1 36 ? 7.082 9.625 1.077 1 97.75 36 GLY B N 1
ATOM 1819 C CA . GLY B 1 36 ? 5.984 8.906 0.453 1 97.75 36 GLY B CA 1
ATOM 1820 C C . GLY B 1 36 ? 6.438 7.68 -0.323 1 97.75 36 GLY B C 1
ATOM 1821 O O . GLY B 1 36 ? 7.594 7.266 -0.219 1 97.75 36 GLY B O 1
ATOM 1822 N N . LEU B 1 37 ? 5.52 7.086 -1.104 1 97.19 37 LEU B N 1
ATOM 1823 C CA . LEU B 1 37 ? 5.68 5.797 -1.771 1 97.19 37 LEU B CA 1
ATOM 1824 C C . LEU B 1 37 ? 6.785 5.859 -2.818 1 97.19 37 LEU B C 1
ATOM 1826 O O . LEU B 1 37 ? 7.598 4.941 -2.926 1 97.19 37 LEU B O 1
ATOM 1830 N N . GLU B 1 38 ? 6.77 6.941 -3.559 1 95.38 38 GLU B N 1
ATOM 1831 C CA . GLU B 1 38 ? 7.742 7.016 -4.645 1 95.38 38 GLU B CA 1
ATOM 1832 C C . GLU B 1 38 ? 9.172 6.98 -4.105 1 95.38 38 GLU B C 1
ATOM 1834 O O . GLU B 1 38 ? 9.984 6.156 -4.535 1 95.38 38 GLU B O 1
ATOM 1839 N N . LEU B 1 39 ? 9.461 7.895 -3.205 1 97.81 39 LEU B N 1
ATOM 1840 C CA . LEU B 1 39 ? 10.805 7.988 -2.633 1 97.81 39 LEU B CA 1
ATOM 1841 C C . LEU B 1 39 ? 11.148 6.719 -1.859 1 97.81 39 LEU B C 1
ATOM 1843 O O . LEU B 1 39 ? 12.273 6.219 -1.952 1 97.81 39 LEU B O 1
ATOM 1847 N N . PHE B 1 40 ? 10.227 6.148 -1.102 1 98.62 40 PHE B N 1
ATOM 1848 C CA . PHE B 1 40 ? 10.492 4.938 -0.33 1 98.62 40 PHE B CA 1
ATOM 1849 C C . PHE B 1 40 ? 10.719 3.746 -1.252 1 98.62 40 PHE B C 1
ATOM 1851 O O . PHE B 1 40 ? 11.562 2.893 -0.977 1 98.62 40 PHE B O 1
ATOM 1858 N N . ALA B 1 41 ? 9.914 3.666 -2.312 1 97.94 41 ALA B N 1
ATOM 1859 C CA . ALA B 1 41 ? 10.102 2.574 -3.266 1 97.94 41 ALA B CA 1
ATOM 1860 C C . ALA B 1 41 ? 11.492 2.619 -3.885 1 97.94 41 ALA B C 1
ATOM 1862 O O . ALA B 1 41 ? 12.062 1.577 -4.219 1 97.94 41 ALA B O 1
ATOM 1863 N N . ALA B 1 42 ? 12.039 3.779 -3.982 1 97.5 42 ALA B N 1
ATOM 1864 C CA . ALA B 1 42 ? 13.344 3.959 -4.609 1 97.5 42 ALA B CA 1
ATOM 1865 C C . ALA B 1 42 ? 14.469 3.646 -3.629 1 97.5 42 ALA B C 1
ATOM 1867 O O . ALA B 1 42 ? 15.516 3.117 -4.02 1 97.5 42 ALA B O 1
ATOM 1868 N N . GLU B 1 43 ? 14.219 4.008 -2.301 1 98.06 43 GLU B N 1
ATOM 1869 C CA . GLU B 1 43 ? 15.414 4.004 -1.454 1 98.06 43 GLU B CA 1
ATOM 1870 C C . GLU B 1 43 ? 15.141 3.295 -0.129 1 98.06 43 GLU B C 1
ATOM 1872 O O . GLU B 1 43 ? 16.062 3.078 0.661 1 98.06 43 GLU B O 1
ATOM 1877 N N . GLY B 1 44 ? 13.906 2.949 0.123 1 97.94 44 GLY B N 1
ATOM 1878 C CA . GLY B 1 44 ? 13.57 2.234 1.343 1 97.94 44 GLY B CA 1
ATOM 1879 C C . GLY B 1 44 ? 13.844 3.037 2.6 1 97.94 44 GLY B C 1
ATOM 1880 O O . GLY B 1 44 ? 13.633 4.254 2.625 1 97.94 44 GLY B O 1
ATOM 1881 N N . PRO B 1 45 ? 14.234 2.361 3.67 1 98.06 45 PRO B N 1
ATOM 1882 C CA . PRO B 1 45 ? 14.414 3.025 4.965 1 98.06 45 PRO B CA 1
ATOM 1883 C C . PRO B 1 45 ? 15.516 4.078 4.941 1 98.06 45 PRO B C 1
ATOM 1885 O O . PRO B 1 45 ? 15.555 4.957 5.809 1 98.06 45 PRO B O 1
ATOM 1888 N N . ALA B 1 46 ? 16.406 4.008 3.975 1 97.69 46 ALA B N 1
ATOM 1889 C CA . ALA B 1 46 ? 17.453 5.016 3.857 1 97.69 46 ALA B CA 1
ATOM 1890 C C . ALA B 1 46 ? 16.875 6.41 3.678 1 97.69 46 ALA B C 1
ATOM 1892 O O . ALA B 1 46 ? 17.422 7.395 4.168 1 97.69 46 ALA B O 1
ATOM 1893 N N . ALA B 1 47 ? 15.758 6.508 2.961 1 98.25 47 ALA B N 1
ATOM 1894 C CA . ALA B 1 47 ? 15.086 7.793 2.771 1 98.25 47 ALA B CA 1
ATOM 1895 C C . ALA B 1 47 ? 14.555 8.328 4.094 1 98.25 47 ALA B C 1
ATOM 1897 O O . ALA B 1 47 ? 14.617 9.539 4.352 1 98.25 47 ALA B O 1
ATOM 1898 N N . VAL B 1 48 ? 14.008 7.453 4.957 1 98.56 48 VAL B N 1
ATOM 1899 C CA . VAL B 1 48 ? 13.469 7.832 6.258 1 98.56 48 VAL B CA 1
ATOM 1900 C C . VAL B 1 48 ? 14.594 8.352 7.152 1 98.56 48 VAL B C 1
ATOM 1902 O O . VAL B 1 48 ? 14.461 9.406 7.777 1 98.56 48 VAL B O 1
ATOM 1905 N N . ARG B 1 49 ? 15.664 7.617 7.141 1 97.69 49 ARG B N 1
ATOM 1906 C CA . ARG B 1 49 ? 16.812 8.008 7.961 1 97.69 49 ARG B CA 1
ATOM 1907 C C . ARG B 1 49 ? 17.391 9.336 7.484 1 97.69 49 ARG B C 1
ATOM 1909 O O . ARG B 1 49 ? 17.781 10.172 8.297 1 97.69 49 ARG B O 1
ATOM 1916 N N . GLY B 1 50 ? 17.516 9.477 6.168 1 97.69 50 GLY B N 1
ATOM 1917 C CA . GLY B 1 50 ? 17.984 10.734 5.609 1 97.69 50 GLY B CA 1
ATOM 1918 C C . GLY B 1 50 ? 17.141 11.922 6.047 1 97.69 50 GLY B C 1
ATOM 1919 O O . GLY B 1 50 ? 17.688 12.961 6.445 1 97.69 50 GLY B O 1
ATOM 1920 N N . ALA B 1 51 ? 15.828 11.773 5.984 1 98.5 51 ALA B N 1
ATOM 1921 C CA . ALA B 1 51 ? 14.914 12.836 6.398 1 98.5 51 ALA B CA 1
ATOM 1922 C C . ALA B 1 51 ? 15.023 13.102 7.895 1 98.5 51 ALA B C 1
ATOM 1924 O O . ALA B 1 51 ? 15.023 14.258 8.328 1 98.5 51 ALA B O 1
ATOM 1925 N N . ALA B 1 52 ? 15.141 12.039 8.688 1 97.69 52 ALA B N 1
ATOM 1926 C CA . ALA B 1 52 ? 15.188 12.148 10.148 1 97.69 52 ALA B CA 1
ATOM 1927 C C . ALA B 1 52 ? 16.438 12.906 10.594 1 97.69 52 ALA B C 1
ATOM 1929 O O . ALA B 1 52 ? 16.406 13.594 11.617 1 97.69 52 ALA B O 1
ATOM 1930 N N . ARG B 1 53 ? 17.484 12.789 9.859 1 97.38 53 ARG B N 1
ATOM 1931 C CA . ARG B 1 53 ? 18.75 13.445 10.203 1 97.38 53 ARG B CA 1
ATOM 1932 C C . ARG B 1 53 ? 18.594 14.961 10.18 1 97.38 53 ARG B C 1
ATOM 1934 O O . ARG B 1 53 ? 19.438 15.688 10.711 1 97.38 53 ARG B O 1
ATOM 1941 N N . LEU B 1 54 ? 17.578 15.422 9.586 1 97.81 54 LEU B N 1
ATOM 1942 C CA . LEU B 1 54 ? 17.359 16.859 9.469 1 97.81 54 LEU B CA 1
ATOM 1943 C C . LEU B 1 54 ? 16.672 17.406 10.711 1 97.81 54 LEU B C 1
ATOM 1945 O O . LEU B 1 54 ? 16.344 18.594 10.773 1 97.81 54 LEU B O 1
ATOM 1949 N N . GLY B 1 55 ? 16.344 16.531 11.688 1 97.31 55 GLY B N 1
ATOM 1950 C CA . GLY B 1 55 ? 15.922 16.953 13.008 1 97.31 55 GLY B CA 1
ATOM 1951 C C . GLY B 1 55 ? 14.414 17.109 13.133 1 97.31 55 GLY B C 1
ATOM 1952 O O . GLY B 1 55 ? 13.922 17.75 14.062 1 97.31 55 GLY B O 1
ATOM 1953 N N . ARG B 1 56 ? 13.656 16.656 12.188 1 98.12 56 ARG B N 1
ATOM 1954 C CA . ARG B 1 56 ? 12.203 16.688 12.242 1 98.12 56 ARG B CA 1
ATOM 1955 C C . ARG B 1 56 ? 11.633 15.266 12.266 1 98.12 56 ARG B C 1
ATOM 1957 O O . ARG B 1 56 ? 12.219 14.344 11.688 1 98.12 56 ARG B O 1
ATOM 1964 N N . PRO B 1 57 ? 10.469 15.102 12.961 1 98.5 57 PRO B N 1
ATOM 1965 C CA . PRO B 1 57 ? 9.789 13.812 12.844 1 98.5 57 PRO B CA 1
ATOM 1966 C C . PRO B 1 57 ? 9.43 13.461 11.398 1 98.5 57 PRO B C 1
ATOM 1968 O O . PRO B 1 57 ? 9.094 14.352 10.609 1 98.5 57 PRO B O 1
ATOM 1971 N N . VAL B 1 58 ? 9.5 12.188 11.094 1 98.81 58 VAL B N 1
ATOM 1972 C CA . VAL B 1 58 ? 9.211 11.734 9.742 1 98.81 58 VAL B CA 1
ATOM 1973 C C . VAL B 1 58 ? 7.832 11.086 9.688 1 98.81 58 VAL B C 1
ATOM 1975 O O . VAL B 1 58 ? 7.512 10.227 10.516 1 98.81 58 VAL B O 1
ATOM 1978 N N . PHE B 1 59 ? 6.98 11.578 8.828 1 98.94 59 PHE B N 1
ATOM 1979 C CA . PHE B 1 59 ? 5.723 10.961 8.43 1 98.94 59 PHE B CA 1
ATOM 1980 C C . PHE B 1 59 ? 5.941 9.992 7.27 1 98.94 59 PHE B C 1
ATOM 1982 O O . PHE B 1 59 ? 6.16 10.414 6.133 1 98.94 59 PHE B O 1
ATOM 1989 N N . LEU B 1 60 ? 5.973 8.703 7.555 1 98.81 60 LEU B N 1
ATOM 1990 C CA . LEU B 1 60 ? 6.133 7.672 6.531 1 98.81 60 LEU B CA 1
ATOM 1991 C C . LEU B 1 60 ? 4.785 7.293 5.93 1 98.81 60 LEU B C 1
ATOM 1993 O O . LEU B 1 60 ? 3.994 6.586 6.559 1 98.81 60 LEU B O 1
ATOM 1997 N N . ASP B 1 61 ? 4.527 7.711 4.723 1 98.69 61 ASP B N 1
ATOM 1998 C CA . ASP B 1 61 ? 3.227 7.609 4.066 1 98.69 61 ASP B CA 1
ATOM 1999 C C . ASP B 1 61 ? 3.211 6.469 3.053 1 98.69 61 ASP B C 1
ATOM 2001 O O . ASP B 1 61 ? 3.148 6.703 1.845 1 98.69 61 ASP B O 1
ATOM 2005 N N . LEU B 1 62 ? 3.146 5.238 3.547 1 98.44 62 LEU B N 1
ATOM 2006 C CA . LEU B 1 62 ? 3.221 4.047 2.707 1 98.44 62 LEU B CA 1
ATOM 2007 C C . LEU B 1 62 ? 1.824 3.537 2.367 1 98.44 62 LEU B C 1
ATOM 2009 O O . LEU B 1 62 ? 1.654 2.768 1.418 1 98.44 62 LEU B O 1
ATOM 2013 N N . LYS B 1 63 ? 0.873 3.906 3.201 1 98.62 63 LYS B N 1
ATOM 2014 C CA . LYS B 1 63 ? -0.501 3.457 3 1 98.62 63 LYS B CA 1
ATOM 2015 C C . LYS B 1 63 ? -0.58 1.935 2.941 1 98.62 63 LYS B C 1
ATOM 2017 O O . LYS B 1 63 ? -1.138 1.373 1.996 1 98.62 63 LYS B O 1
ATOM 2022 N N . LEU B 1 64 ? -0.013 1.298 3.988 1 98.75 64 LEU B N 1
ATOM 2023 C CA . LEU B 1 64 ? 0.004 -0.16 4.039 1 98.75 64 LEU B CA 1
ATOM 2024 C C . LEU B 1 64 ? -1.404 -0.725 3.887 1 98.75 64 LEU B C 1
ATOM 2026 O O . LEU B 1 64 ? -2.361 -0.172 4.43 1 98.75 64 LEU B O 1
ATOM 2030 N N . HIS B 1 65 ? -1.559 -1.789 3.131 1 98.62 65 HIS B N 1
ATOM 2031 C CA . HIS B 1 65 ? -2.836 -2.434 2.842 1 98.62 65 HIS B CA 1
ATOM 2032 C C . HIS B 1 65 ? -2.639 -3.896 2.461 1 98.62 65 HIS B C 1
ATOM 2034 O O . HIS B 1 65 ? -2.387 -4.211 1.295 1 98.62 65 HIS B O 1
ATOM 2040 N N . ASP B 1 66 ? -2.742 -4.762 3.328 1 98.19 66 ASP B N 1
ATOM 2041 C CA . ASP B 1 66 ? -2.545 -6.199 3.191 1 98.19 66 ASP B CA 1
ATOM 2042 C C . ASP B 1 66 ? -3.205 -6.957 4.34 1 98.19 66 ASP B C 1
ATOM 2044 O O . ASP B 1 66 ? -3.918 -6.367 5.152 1 98.19 66 ASP B O 1
ATOM 2048 N N . ILE B 1 67 ? -3.053 -8.297 4.355 1 96.31 67 ILE B N 1
ATOM 2049 C CA . ILE B 1 67 ? -3.604 -9.078 5.457 1 96.31 67 ILE B CA 1
ATOM 2050 C C . ILE B 1 67 ? -2.947 -8.648 6.77 1 96.31 67 ILE B C 1
ATOM 2052 O O . ILE B 1 67 ? -1.81 -8.18 6.777 1 96.31 67 ILE B O 1
ATOM 2056 N N . PRO B 1 68 ? -3.643 -8.82 7.895 1 97.5 68 PRO B N 1
ATOM 2057 C CA . PRO B 1 68 ? -3.209 -8.281 9.188 1 97.5 68 PRO B CA 1
ATOM 2058 C C . PRO B 1 68 ? -1.784 -8.695 9.547 1 97.5 68 PRO B C 1
ATOM 2060 O O . PRO B 1 68 ? -0.971 -7.844 9.93 1 97.5 68 PRO B O 1
ATOM 2063 N N . ASN B 1 69 ? -1.398 -9.906 9.336 1 95.25 69 ASN B N 1
ATOM 2064 C CA . ASN B 1 69 ? -0.071 -10.375 9.719 1 95.25 69 ASN B CA 1
ATOM 2065 C C . ASN B 1 69 ? 1.024 -9.641 8.945 1 95.25 69 ASN B C 1
ATOM 2067 O O . ASN B 1 69 ? 2.045 -9.266 9.523 1 95.25 69 ASN B O 1
ATOM 2071 N N . THR B 1 70 ? 0.818 -9.484 7.68 1 96.44 70 THR B N 1
ATOM 2072 C CA . THR B 1 70 ? 1.782 -8.789 6.84 1 96.44 70 THR B CA 1
ATOM 2073 C C . THR B 1 70 ? 1.907 -7.324 7.258 1 96.44 70 THR B C 1
ATOM 2075 O O . THR B 1 70 ? 3.016 -6.797 7.355 1 96.44 70 THR B O 1
ATOM 2078 N N . VAL B 1 71 ? 0.771 -6.688 7.578 1 98.44 71 VAL B N 1
ATOM 2079 C CA . VAL B 1 71 ? 0.774 -5.273 7.949 1 98.44 71 VAL B CA 1
ATOM 2080 C C . VAL B 1 71 ? 1.44 -5.098 9.312 1 98.44 71 VAL B C 1
ATOM 2082 O O . VAL B 1 71 ? 2.141 -4.109 9.539 1 98.44 71 VAL B O 1
ATOM 2085 N N . GLU B 1 72 ? 1.194 -6.035 10.195 1 98.5 72 GLU B N 1
ATOM 2086 C CA . GLU B 1 72 ? 1.862 -5.973 11.492 1 98.5 72 GLU B CA 1
ATOM 2087 C C . GLU B 1 72 ? 3.379 -5.973 11.336 1 98.5 72 GLU B C 1
ATOM 2089 O O . GLU B 1 72 ? 4.074 -5.16 11.945 1 98.5 72 GLU B O 1
ATOM 2094 N N . GLY B 1 73 ? 3.879 -6.891 10.523 1 97.81 73 GLY B N 1
ATOM 2095 C CA . GLY B 1 73 ? 5.309 -6.949 10.258 1 97.81 73 GLY B CA 1
ATOM 2096 C C . GLY B 1 73 ? 5.844 -5.699 9.586 1 97.81 73 GLY B C 1
ATOM 2097 O O . GLY B 1 73 ? 6.898 -5.188 9.969 1 97.81 73 GLY B O 1
ATOM 2098 N N . ALA B 1 74 ? 5.168 -5.215 8.586 1 98.31 74 ALA B N 1
ATOM 2099 C CA . ALA B 1 74 ? 5.59 -4.012 7.867 1 98.31 74 ALA B CA 1
ATOM 2100 C C . ALA B 1 74 ? 5.617 -2.801 8.797 1 98.31 74 ALA B C 1
ATOM 2102 O O . ALA B 1 74 ? 6.512 -1.955 8.695 1 98.31 74 ALA B O 1
ATOM 2103 N N . ALA B 1 75 ? 4.582 -2.721 9.656 1 98.69 75 ALA B N 1
ATOM 2104 C CA . ALA B 1 75 ? 4.527 -1.622 10.617 1 98.69 75 ALA B CA 1
ATOM 2105 C C . ALA B 1 75 ? 5.711 -1.677 11.586 1 98.69 75 ALA B C 1
ATOM 2107 O O . ALA B 1 75 ? 6.281 -0.641 11.93 1 98.69 75 ALA B O 1
ATOM 2108 N N . ARG B 1 76 ? 6.016 -2.846 12.016 1 98.19 76 ARG B N 1
ATOM 2109 C CA . ARG B 1 76 ? 7.184 -3.014 12.875 1 98.19 76 ARG B CA 1
ATOM 2110 C C . ARG B 1 76 ? 8.453 -2.529 12.18 1 98.19 76 ARG B C 1
ATOM 2112 O O . ARG B 1 76 ? 9.273 -1.842 12.781 1 98.19 76 ARG B O 1
ATOM 2119 N N . SER B 1 77 ? 8.633 -2.93 10.938 1 97.25 77 SER B N 1
ATOM 2120 C CA . SER B 1 77 ? 9.781 -2.488 10.148 1 97.25 77 SER B CA 1
ATOM 2121 C C . SER B 1 77 ? 9.789 -0.973 9.992 1 97.25 77 SER B C 1
ATOM 2123 O O . SER B 1 77 ? 10.844 -0.342 10.094 1 97.25 77 SER B O 1
ATOM 2125 N N . ALA B 1 78 ? 8.633 -0.406 9.664 1 95.94 78 ALA B N 1
ATOM 2126 C CA . ALA B 1 78 ? 8.516 1.042 9.508 1 95.94 78 ALA B CA 1
ATOM 2127 C C . ALA B 1 78 ? 8.906 1.764 10.797 1 95.94 78 ALA B C 1
ATOM 2129 O O . ALA B 1 78 ? 9.625 2.77 10.75 1 95.94 78 ALA B O 1
ATOM 2130 N N . ALA B 1 79 ? 8.43 1.271 11.93 1 97.19 79 ALA B N 1
ATOM 2131 C CA . ALA B 1 79 ? 8.766 1.857 13.227 1 97.19 79 ALA B CA 1
ATOM 2132 C C . ALA B 1 79 ? 10.273 1.826 13.461 1 97.19 79 ALA B C 1
ATOM 2134 O O . ALA B 1 79 ? 10.852 2.795 13.961 1 97.19 79 ALA B O 1
ATOM 2135 N N . ALA B 1 80 ? 10.867 0.764 13.094 1 96.25 80 ALA B N 1
ATOM 2136 C CA . ALA B 1 80 ? 12.305 0.578 13.297 1 96.25 80 ALA B CA 1
ATOM 2137 C C . ALA B 1 80 ? 13.109 1.563 12.453 1 96.25 80 ALA B C 1
ATOM 2139 O O . ALA B 1 80 ? 14.258 1.866 12.773 1 96.25 80 ALA B O 1
ATOM 2140 N N . SER B 1 81 ? 12.531 2.053 11.391 1 96 81 SER B N 1
ATOM 2141 C CA . SER B 1 81 ? 13.227 2.992 10.516 1 96 81 SER B CA 1
ATOM 2142 C C . SER B 1 81 ? 13.32 4.375 11.148 1 96 81 SER B C 1
ATOM 2144 O O . SER B 1 81 ? 14.094 5.219 10.703 1 96 81 SER B O 1
ATOM 2146 N N . GLY B 1 82 ? 12.453 4.664 12.148 1 96.06 82 GLY B N 1
ATOM 2147 C CA . GLY B 1 82 ? 12.477 5.949 12.828 1 96.06 82 GLY B CA 1
ATOM 2148 C C . GLY B 1 82 ? 11.281 6.82 12.508 1 96.06 82 GLY B C 1
ATOM 2149 O O . GLY B 1 82 ? 11.242 7.996 12.883 1 96.06 82 GLY B O 1
ATOM 2150 N N . ALA B 1 83 ? 10.312 6.316 11.828 1 98.06 83 ALA B N 1
ATOM 2151 C CA . ALA B 1 83 ? 9.109 7.07 11.492 1 98.06 83 ALA B CA 1
ATOM 2152 C C . ALA B 1 83 ? 8.32 7.434 12.75 1 98.06 83 ALA B C 1
ATOM 2154 O O . ALA B 1 83 ? 8.266 6.656 13.703 1 98.06 83 ALA B O 1
ATOM 2155 N N . ALA B 1 84 ? 7.711 8.586 12.742 1 98.56 84 ALA B N 1
ATOM 2156 C CA . ALA B 1 84 ? 6.848 9.031 13.836 1 98.56 84 ALA B CA 1
ATOM 2157 C C . ALA B 1 84 ? 5.379 8.766 13.508 1 98.56 84 ALA B C 1
ATOM 2159 O O . ALA B 1 84 ? 4.566 8.555 14.414 1 98.56 84 ALA B O 1
ATOM 2160 N N . LEU B 1 85 ? 5.016 8.836 12.266 1 98.81 85 LEU B N 1
ATOM 2161 C CA . LEU B 1 85 ? 3.682 8.578 11.734 1 98.81 85 LEU B CA 1
ATOM 2162 C C . LEU B 1 85 ? 3.74 7.555 10.602 1 98.81 85 LEU B C 1
ATOM 2164 O O . LEU B 1 85 ? 4.695 7.539 9.82 1 98.81 85 LEU B O 1
ATOM 2168 N N . LEU B 1 86 ? 2.775 6.684 10.531 1 98.88 86 LEU B N 1
ATOM 2169 C CA . LEU B 1 86 ? 2.678 5.66 9.5 1 98.88 86 LEU B CA 1
ATOM 2170 C C . LEU B 1 86 ? 1.244 5.531 9 1 98.88 86 LEU B C 1
ATOM 2172 O O . LEU B 1 86 ? 0.301 5.504 9.789 1 98.88 86 LEU B O 1
ATOM 2176 N N . THR B 1 87 ? 1.095 5.457 7.715 1 98.88 87 THR B N 1
ATOM 2177 C CA . THR B 1 87 ? -0.267 5.363 7.195 1 98.88 87 THR B CA 1
ATOM 2178 C C . THR B 1 87 ? -0.609 3.924 6.828 1 98.88 87 THR B C 1
ATOM 2180 O O . THR B 1 87 ? 0.244 3.186 6.332 1 98.88 87 THR B O 1
ATOM 2183 N N . VAL B 1 88 ? -1.867 3.543 7.004 1 98.88 88 VAL B N 1
ATOM 2184 C CA . VAL B 1 88 ? -2.523 2.346 6.488 1 98.88 88 VAL B CA 1
ATOM 2185 C C . VAL B 1 88 ? -3.832 2.727 5.801 1 98.88 88 VAL B C 1
ATOM 2187 O O . VAL B 1 88 ? -4.359 3.818 6.023 1 98.88 88 VAL B O 1
ATOM 2190 N N . HIS B 1 89 ? -4.328 1.898 4.965 1 98.88 89 HIS B N 1
ATOM 2191 C CA . HIS B 1 89 ? -5.66 2.123 4.418 1 98.88 89 HIS B CA 1
ATOM 2192 C C . HIS B 1 89 ? -6.734 1.573 5.348 1 98.88 89 HIS B C 1
ATOM 2194 O O . HIS B 1 89 ? -6.738 0.382 5.668 1 98.88 89 HIS B O 1
ATOM 2200 N N . ALA B 1 90 ? -7.723 2.395 5.695 1 98.81 90 ALA B N 1
ATOM 2201 C CA . ALA B 1 90 ? -8.844 1.963 6.531 1 98.81 90 ALA B CA 1
ATOM 2202 C C . ALA B 1 90 ? -9.625 0.836 5.863 1 98.81 90 ALA B C 1
ATOM 2204 O O . ALA B 1 90 ? -10.203 -0.015 6.543 1 98.81 90 ALA B O 1
ATOM 2205 N N . ALA B 1 91 ? -9.602 0.786 4.562 1 98.25 91 ALA B N 1
ATOM 2206 C CA . ALA B 1 91 ? -10.352 -0.194 3.781 1 98.25 91 ALA B CA 1
ATOM 2207 C C . ALA B 1 91 ? -9.789 -1.599 3.979 1 98.25 91 ALA B C 1
ATOM 2209 O O . ALA B 1 91 ? -10.398 -2.584 3.562 1 98.25 91 ALA B O 1
ATOM 2210 N N . GLY B 1 92 ? -8.633 -1.705 4.574 1 98.06 92 GLY B N 1
ATOM 2211 C CA . GLY B 1 92 ? -8.109 -3.012 4.941 1 98.06 92 GLY B CA 1
ATOM 2212 C C . GLY B 1 92 ? -8.859 -3.656 6.09 1 98.06 92 GLY B C 1
ATOM 2213 O O . GLY B 1 92 ? -8.664 -4.836 6.383 1 98.06 92 GLY B O 1
ATOM 2214 N N . GLY B 1 93 ? -9.727 -2.877 6.793 1 98.31 93 GLY B N 1
ATOM 2215 C CA . GLY B 1 93 ? -10.586 -3.418 7.836 1 98.31 93 GLY B CA 1
ATOM 2216 C C . GLY B 1 93 ? -10.016 -3.242 9.227 1 98.31 93 GLY B C 1
ATOM 2217 O O . GLY B 1 93 ? -8.828 -2.957 9.391 1 98.31 93 GLY B O 1
ATOM 2218 N N . ALA B 1 94 ? -10.852 -3.48 10.188 1 98.62 94 ALA B N 1
ATOM 2219 C CA . ALA B 1 94 ? -10.523 -3.238 11.594 1 98.62 94 ALA B CA 1
ATOM 2220 C C . ALA B 1 94 ? -9.352 -4.109 12.039 1 98.62 94 ALA B C 1
ATOM 2222 O O . ALA B 1 94 ? -8.445 -3.635 12.727 1 98.62 94 ALA B O 1
ATOM 2223 N N . GLU B 1 95 ? -9.328 -5.348 11.633 1 98.25 95 GLU B N 1
ATOM 2224 C CA . GLU B 1 95 ? -8.281 -6.266 12.07 1 98.25 95 GLU B CA 1
ATOM 2225 C C . GLU B 1 95 ? -6.918 -5.852 11.523 1 98.25 95 GLU B C 1
ATOM 2227 O O . GLU B 1 95 ? -5.906 -5.977 12.219 1 98.25 95 GLU B O 1
ATOM 2232 N N . MET B 1 96 ? -6.891 -5.414 10.312 1 98.5 96 MET B N 1
ATOM 2233 C CA . MET B 1 96 ? -5.637 -4.93 9.742 1 98.5 96 MET B CA 1
ATOM 2234 C C . MET B 1 96 ? -5.141 -3.697 10.492 1 98.5 96 MET B C 1
ATOM 2236 O O . MET B 1 96 ? -3.955 -3.592 10.812 1 98.5 96 MET B O 1
ATOM 2240 N N . VAL B 1 97 ? -6.062 -2.777 10.812 1 98.88 97 VAL B N 1
ATOM 2241 C CA . VAL B 1 97 ? -5.691 -1.553 11.516 1 98.88 97 VAL B CA 1
ATOM 2242 C C . VAL B 1 97 ? -5.152 -1.895 12.906 1 98.88 97 VAL B C 1
ATOM 2244 O O . VAL B 1 97 ? -4.125 -1.357 13.328 1 98.88 97 VAL B O 1
ATOM 2247 N N . ARG B 1 98 ? -5.832 -2.816 13.562 1 98.88 98 ARG B N 1
ATOM 2248 C CA . ARG B 1 98 ? -5.359 -3.26 14.875 1 98.88 98 ARG B CA 1
ATOM 2249 C C . ARG B 1 98 ? -3.953 -3.84 14.781 1 98.88 98 ARG B C 1
ATOM 2251 O O . ARG B 1 98 ? -3.111 -3.576 15.641 1 98.88 98 ARG B O 1
ATOM 2258 N N . ALA B 1 99 ? -3.732 -4.629 13.758 1 98.75 99 ALA B N 1
ATOM 2259 C CA . ALA B 1 99 ? -2.424 -5.246 13.562 1 98.75 99 ALA B CA 1
ATOM 2260 C C . ALA B 1 99 ? -1.352 -4.191 13.305 1 98.75 99 ALA B C 1
ATOM 2262 O O . ALA B 1 99 ? -0.224 -4.312 13.789 1 98.75 99 ALA B O 1
ATOM 2263 N N . ALA B 1 100 ? -1.689 -3.197 12.523 1 98.88 100 ALA B N 1
ATOM 2264 C CA . ALA B 1 100 ? -0.757 -2.104 12.258 1 98.88 100 ALA B CA 1
ATOM 2265 C C . ALA B 1 100 ? -0.358 -1.4 13.555 1 98.88 100 ALA B C 1
ATOM 2267 O O . ALA B 1 100 ? 0.822 -1.119 13.773 1 98.88 100 ALA B O 1
ATOM 2268 N N . VAL B 1 101 ? -1.348 -1.11 14.391 1 98.94 101 VAL B N 1
ATOM 2269 C CA . VAL B 1 101 ? -1.111 -0.424 15.656 1 98.94 101 VAL B CA 1
ATOM 2270 C C . VAL B 1 101 ? -0.209 -1.275 16.547 1 98.94 101 VAL B C 1
ATOM 2272 O O . VAL B 1 101 ? 0.741 -0.767 17.141 1 98.94 101 VAL B O 1
ATOM 2275 N N . ARG B 1 102 ? -0.507 -2.557 16.594 1 98.75 102 ARG B N 1
ATOM 2276 C CA . ARG B 1 102 ? 0.311 -3.473 17.391 1 98.75 102 ARG B CA 1
ATOM 2277 C C . ARG B 1 102 ? 1.745 -3.508 16.875 1 98.75 102 ARG B C 1
ATOM 2279 O O . ARG B 1 102 ? 2.693 -3.457 17.656 1 98.75 102 ARG B O 1
ATOM 2286 N N . GLY B 1 103 ? 1.921 -3.613 15.617 1 98.62 103 GLY B N 1
ATOM 2287 C CA . GLY B 1 103 ? 3.242 -3.693 15.016 1 98.62 103 GLY B CA 1
ATOM 2288 C C . GLY B 1 103 ? 4.051 -2.42 15.172 1 98.62 103 GLY B C 1
ATOM 2289 O O . GLY B 1 103 ? 5.254 -2.469 15.438 1 98.62 103 GLY B O 1
ATOM 2290 N N . ALA B 1 104 ? 3.428 -1.266 14.953 1 98.44 104 ALA B N 1
ATOM 2291 C CA . ALA B 1 104 ? 4.094 0.033 15.023 1 98.44 104 ALA B CA 1
ATOM 2292 C C . ALA B 1 104 ? 4.613 0.311 16.438 1 98.44 104 ALA B C 1
ATOM 2294 O O . ALA B 1 104 ? 5.68 0.911 16.594 1 98.44 104 ALA B O 1
ATOM 2295 N N . GLY B 1 105 ? 3.82 -0.173 17.438 1 97.5 105 GLY B N 1
ATOM 2296 C CA . GLY B 1 105 ? 4.188 0.093 18.828 1 97.5 105 GLY B CA 1
ATOM 2297 C C . GLY B 1 105 ? 3.859 1.506 19.266 1 97.5 105 GLY B C 1
ATOM 2298 O O . GLY B 1 105 ? 3.316 2.295 18.484 1 97.5 105 GLY B O 1
ATOM 2299 N N . PRO B 1 106 ? 4.152 1.887 20.469 1 94.31 106 PRO B N 1
ATOM 2300 C CA . PRO B 1 106 ? 3.709 3.143 21.078 1 94.31 106 PRO B CA 1
ATOM 2301 C C . PRO B 1 106 ? 4.441 4.359 20.516 1 94.31 106 PRO B C 1
ATOM 2303 O O . PRO B 1 106 ? 3.971 5.492 20.656 1 94.31 106 PRO B O 1
ATOM 2306 N N . GLY B 1 107 ? 5.562 4.184 19.891 1 94.69 107 GLY B N 1
ATOM 2307 C CA . GLY B 1 107 ? 6.355 5.312 19.422 1 94.69 107 GLY B CA 1
ATOM 2308 C C . GLY B 1 107 ? 5.926 5.836 18.062 1 94.69 107 GLY B C 1
ATOM 2309 O O . GLY B 1 107 ? 6.414 6.871 17.609 1 94.69 107 GLY B O 1
ATOM 2310 N N . VAL B 1 108 ? 5.082 5.121 17.375 1 98.25 108 VAL B N 1
ATOM 2311 C CA . VAL B 1 108 ? 4.633 5.504 16.047 1 98.25 108 VAL B CA 1
ATOM 2312 C C . VAL B 1 108 ? 3.107 5.617 16.031 1 98.25 108 VAL B C 1
ATOM 2314 O O . VAL B 1 108 ? 2.406 4.691 16.438 1 98.25 108 VAL B O 1
ATOM 2317 N N . ARG B 1 109 ? 2.584 6.715 15.648 1 98.62 109 ARG B N 1
ATOM 2318 C CA . ARG B 1 109 ? 1.144 6.895 15.5 1 98.62 109 ARG B CA 1
ATOM 2319 C C . ARG B 1 109 ? 0.669 6.406 14.133 1 98.62 109 ARG B C 1
ATOM 2321 O O . ARG B 1 109 ? 1.152 6.871 13.102 1 98.62 109 ARG B O 1
ATOM 2328 N N . VAL B 1 110 ? -0.273 5.496 14.156 1 98.94 110 VAL B N 1
ATOM 2329 C CA . VAL B 1 110 ? -0.834 4.961 12.922 1 98.94 110 VAL B CA 1
ATOM 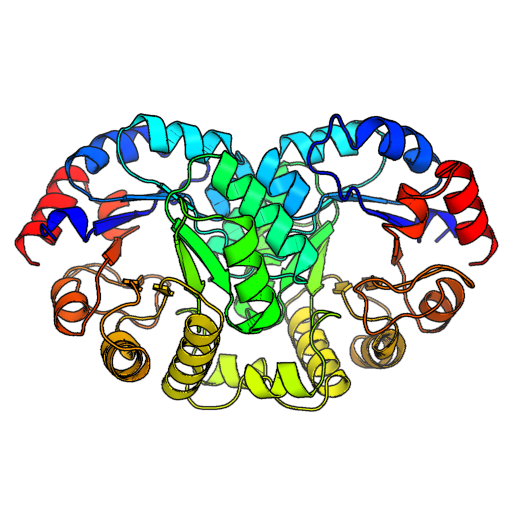2330 C C . VAL B 1 110 ? -1.996 5.836 12.461 1 98.94 110 VAL B C 1
ATOM 2332 O O . VAL B 1 110 ? -2.938 6.082 13.219 1 98.94 110 VAL B O 1
ATOM 2335 N N . LEU B 1 111 ? -1.898 6.352 11.242 1 98.94 111 LEU B N 1
ATOM 2336 C CA . LEU B 1 111 ? -2.938 7.141 10.594 1 98.94 111 LEU B CA 1
ATOM 2337 C C . LEU B 1 111 ? -3.664 6.312 9.531 1 98.94 111 LEU B C 1
ATOM 2339 O O . LEU B 1 111 ? -3.025 5.688 8.68 1 98.94 111 LEU B O 1
ATOM 2343 N N . ALA B 1 112 ? -4.98 6.297 9.555 1 98.94 112 ALA B N 1
ATOM 2344 C CA . ALA B 1 112 ? -5.75 5.551 8.562 1 98.94 112 ALA B CA 1
ATOM 2345 C C . ALA B 1 112 ? -6.215 6.465 7.434 1 98.94 112 ALA B C 1
ATOM 2347 O O . ALA B 1 112 ? -6.867 7.484 7.68 1 98.94 112 ALA B O 1
ATOM 2348 N N . VAL B 1 113 ? -5.832 6.109 6.242 1 98.81 113 VAL B N 1
ATOM 2349 C CA . VAL B 1 113 ? -6.328 6.781 5.047 1 98.81 113 VAL B CA 1
ATOM 2350 C C . VAL B 1 113 ? -7.746 6.305 4.738 1 98.81 113 VAL B C 1
ATOM 2352 O O . VAL B 1 113 ? -8.008 5.102 4.684 1 98.81 113 VAL B O 1
ATOM 2355 N N . THR B 1 114 ? -8.625 7.18 4.516 1 98.19 114 THR B N 1
ATOM 2356 C CA . THR B 1 114 ? -10.016 6.824 4.254 1 98.19 114 THR B CA 1
ATOM 2357 C C . THR B 1 114 ? -10.258 6.672 2.754 1 98.19 114 THR B C 1
ATOM 2359 O O . THR B 1 114 ? -9.961 5.629 2.174 1 98.19 114 THR B O 1
ATOM 2362 N N . VAL B 1 115 ? -10.633 7.809 2.104 1 96.75 115 VAL B N 1
ATOM 2363 C CA . VAL B 1 115 ? -10.82 7.809 0.656 1 96.75 115 VAL B CA 1
ATOM 2364 C C . VAL B 1 115 ? -9.781 8.719 -0.001 1 96.75 115 VAL B C 1
ATOM 2366 O O . VAL B 1 115 ? -9.594 9.859 0.428 1 96.75 115 VAL B O 1
ATOM 2369 N N . LEU B 1 116 ? -9.078 8.148 -0.977 1 94.75 116 LEU B N 1
ATOM 2370 C CA . LEU B 1 116 ? -8.086 8.945 -1.689 1 94.75 116 LEU B CA 1
ATOM 2371 C C . LEU B 1 116 ? -8.742 10.156 -2.354 1 94.75 116 LEU B C 1
ATOM 2373 O O . LEU B 1 116 ? -9.844 10.055 -2.9 1 94.75 116 LEU B O 1
ATOM 2377 N N . THR B 1 117 ? -8.055 11.25 -2.322 1 90.44 117 THR B N 1
ATOM 2378 C CA . THR B 1 117 ? -8.57 12.5 -2.879 1 90.44 117 THR B CA 1
ATOM 2379 C C . THR B 1 117 ? -8.742 12.391 -4.391 1 90.44 117 THR B C 1
ATOM 2381 O O . THR B 1 117 ? -9.438 13.203 -5.004 1 90.44 117 THR B O 1
ATOM 2384 N N . SER B 1 118 ? -8.148 11.359 -4.98 1 90.12 118 SER B N 1
ATOM 2385 C CA . SER B 1 118 ? -8.219 11.164 -6.426 1 90.12 118 SER B CA 1
ATOM 2386 C C . SER B 1 118 ? -9.516 10.469 -6.824 1 90.12 118 SER B C 1
ATOM 2388 O O . SER B 1 118 ? -9.859 10.414 -8.008 1 90.12 118 SER B O 1
ATOM 2390 N N . LEU B 1 119 ? -10.258 9.914 -5.902 1 92.88 119 LEU B N 1
ATOM 2391 C CA . LEU B 1 119 ? -11.477 9.172 -6.203 1 92.88 119 LEU B CA 1
ATOM 2392 C C . LEU B 1 119 ? -12.711 10.047 -6.008 1 92.88 119 LEU B C 1
ATOM 2394 O O . LEU B 1 119 ? -13.047 10.422 -4.883 1 92.88 119 LEU B O 1
ATOM 2398 N N . ASP B 1 120 ? -13.367 10.367 -7.094 1 92.44 120 ASP B N 1
ATOM 2399 C CA . ASP B 1 120 ? -14.648 11.047 -7 1 92.44 120 ASP B CA 1
ATOM 2400 C C . ASP B 1 120 ? -15.797 10.047 -6.84 1 92.44 120 ASP B C 1
ATOM 2402 O O . ASP B 1 120 ? -15.555 8.844 -6.699 1 92.44 120 ASP B O 1
ATOM 2406 N N . ALA B 1 121 ? -17.016 10.547 -6.852 1 94.19 121 ALA B N 1
ATOM 2407 C CA . ALA B 1 121 ? -18.188 9.703 -6.605 1 94.19 121 ALA B CA 1
ATOM 2408 C C . ALA B 1 121 ? -18.297 8.594 -7.652 1 94.19 121 ALA B C 1
ATOM 2410 O O . ALA B 1 121 ? -18.578 7.445 -7.32 1 94.19 121 ALA B O 1
ATOM 2411 N N . ALA B 1 122 ? -18.062 8.898 -8.891 1 95.62 122 ALA B N 1
ATOM 2412 C CA . ALA B 1 122 ? -18.156 7.934 -9.977 1 95.62 122 ALA B CA 1
ATOM 2413 C C . ALA B 1 122 ? -17.109 6.836 -9.828 1 95.62 122 ALA B C 1
ATOM 2415 O O . ALA B 1 122 ? -17.391 5.656 -10.055 1 95.62 122 ALA B O 1
ATOM 2416 N N . ALA B 1 123 ? -15.891 7.242 -9.469 1 95.62 123 ALA B N 1
ATOM 2417 C CA . ALA B 1 123 ? -14.812 6.273 -9.266 1 95.62 123 ALA B CA 1
ATOM 2418 C C . ALA B 1 123 ? -15.109 5.359 -8.086 1 95.62 123 ALA B C 1
ATOM 2420 O O . ALA B 1 123 ? -14.82 4.164 -8.125 1 95.62 123 ALA B O 1
ATOM 2421 N N . LEU B 1 124 ? -15.648 5.914 -7.012 1 97 124 LEU B N 1
ATOM 2422 C CA . LEU B 1 124 ? -16.016 5.117 -5.848 1 97 124 LEU B CA 1
ATOM 2423 C C . LEU B 1 124 ? -17.078 4.082 -6.207 1 97 124 LEU B C 1
ATOM 2425 O O . LEU B 1 124 ? -17 2.932 -5.773 1 97 124 LEU B O 1
ATOM 2429 N N . ASP B 1 125 ? -18.031 4.508 -7.012 1 96.56 125 ASP B N 1
ATOM 2430 C CA . ASP B 1 125 ? -19.062 3.59 -7.477 1 96.56 125 ASP B CA 1
ATOM 2431 C C . ASP B 1 125 ? -18.453 2.469 -8.32 1 96.56 125 ASP B C 1
ATOM 2433 O O . ASP B 1 125 ? -18.844 1.307 -8.188 1 96.56 125 ASP B O 1
ATOM 2437 N N . ALA B 1 126 ? -17.547 2.828 -9.148 1 97.38 126 ALA B N 1
ATOM 2438 C CA . ALA B 1 126 ? -16.922 1.868 -10.055 1 97.38 126 ALA B CA 1
ATOM 2439 C C . ALA B 1 126 ? -16.172 0.792 -9.273 1 97.38 126 ALA B C 1
ATOM 2441 O O . ALA B 1 126 ? -16.172 -0.377 -9.664 1 97.38 126 ALA B O 1
ATOM 2442 N N . VAL B 1 127 ? -15.555 1.157 -8.188 1 97.88 127 VAL B N 1
ATOM 2443 C CA . VAL B 1 127 ? -14.805 0.167 -7.418 1 97.88 127 VAL B CA 1
ATOM 2444 C C . VAL B 1 127 ? -15.75 -0.565 -6.465 1 97.88 127 VAL B C 1
ATOM 2446 O O . VAL B 1 127 ? -15.398 -1.624 -5.934 1 97.88 127 VAL B O 1
ATOM 2449 N N . GLY B 1 128 ? -16.922 0.015 -6.164 1 97.88 128 GLY B N 1
ATOM 2450 C CA . GLY B 1 128 ? -17.922 -0.637 -5.344 1 97.88 128 GLY B CA 1
ATOM 2451 C C . GLY B 1 128 ? -17.906 -0.179 -3.898 1 97.88 128 GLY B C 1
ATOM 2452 O O . GLY B 1 128 ? -18.359 -0.903 -3.008 1 97.88 128 GLY B O 1
ATOM 2453 N N . LEU B 1 129 ? -17.266 0.93 -3.615 1 97.19 129 LEU B N 1
ATOM 2454 C CA . LEU B 1 129 ? -17.297 1.469 -2.26 1 97.19 129 LEU B CA 1
ATOM 2455 C C . LEU B 1 129 ? -18.594 2.25 -2.014 1 97.19 129 LEU B C 1
ATOM 2457 O O . LEU B 1 129 ? -18.875 3.229 -2.709 1 97.19 129 LEU B O 1
ATOM 2461 N N . ALA B 1 130 ? -19.344 1.915 -1.043 1 94 130 ALA B N 1
ATOM 2462 C CA . ALA B 1 130 ? -20.703 2.389 -0.804 1 94 130 ALA B CA 1
ATOM 2463 C C . ALA B 1 130 ? -20.703 3.844 -0.344 1 94 130 ALA B C 1
ATOM 2465 O O . ALA B 1 130 ? -19.922 4.227 0.529 1 94 130 ALA B O 1
ATOM 2466 N N . GLY B 1 131 ? -21.797 4.652 -0.976 1 86.81 131 GLY B N 1
ATOM 2467 C CA . GLY B 1 131 ? -22.125 5.977 -0.468 1 86.81 131 GLY B CA 1
ATOM 2468 C C . GLY B 1 131 ? -21.422 7.094 -1.223 1 86.81 131 GLY B C 1
ATOM 2469 O O . GLY B 1 131 ? -20.578 6.836 -2.08 1 86.81 131 GLY B O 1
ATOM 2470 N N . PRO B 1 132 ? -22 8.312 -0.912 1 92.56 132 PRO B N 1
ATOM 2471 C CA . PRO B 1 132 ? -21.156 9.414 -1.381 1 92.56 132 PRO B CA 1
ATOM 2472 C C . PRO B 1 132 ? -19.797 9.477 -0.665 1 92.56 132 PRO B C 1
ATOM 2474 O O . PRO B 1 132 ? -19.625 8.828 0.37 1 92.56 132 PRO B O 1
ATOM 2477 N N . PRO B 1 133 ? -18.938 10.141 -1.225 1 94.62 133 PRO B N 1
ATOM 2478 C CA . PRO B 1 133 ? -17.578 10.172 -0.688 1 94.62 133 PRO B CA 1
ATOM 2479 C C . PRO B 1 133 ? -17.531 10.539 0.793 1 94.62 133 PRO B C 1
ATOM 2481 O O . PRO B 1 133 ? -16.859 9.867 1.582 1 94.62 133 PRO B O 1
ATOM 2484 N N . GLU B 1 134 ? -18.281 11.523 1.249 1 96.12 134 GLU B N 1
ATOM 2485 C CA . GLU B 1 134 ? -18.25 11.953 2.643 1 96.12 134 GLU B CA 1
ATOM 2486 C C . GLU B 1 134 ? -18.703 10.836 3.578 1 96.12 134 GLU B C 1
ATOM 2488 O O . GLU B 1 134 ? -18.109 10.625 4.637 1 96.12 134 GLU B O 1
ATOM 2493 N N . ALA B 1 135 ? -19.797 10.109 3.213 1 97.12 135 ALA B N 1
ATOM 2494 C CA . ALA B 1 135 ? -20.312 9.008 4.031 1 97.12 135 ALA B CA 1
ATOM 2495 C C . ALA B 1 135 ? -19.281 7.883 4.129 1 97.12 135 ALA B C 1
ATOM 2497 O O . ALA B 1 135 ? -19.125 7.266 5.188 1 97.12 135 ALA B O 1
ATOM 2498 N N . ALA B 1 136 ? -18.656 7.598 3.006 1 97.81 136 ALA B N 1
ATOM 2499 C CA . ALA B 1 136 ? -17.609 6.574 2.992 1 97.81 136 ALA B CA 1
ATOM 2500 C C . ALA B 1 136 ? -16.438 6.965 3.902 1 97.81 136 ALA B C 1
ATOM 2502 O O . ALA B 1 136 ? -15.938 6.137 4.66 1 97.81 136 ALA B O 1
ATOM 2503 N N . VAL B 1 137 ? -16.047 8.242 3.814 1 98.44 137 VAL B N 1
ATOM 2504 C CA . VAL B 1 137 ? -14.945 8.758 4.609 1 98.44 137 VAL B CA 1
ATOM 2505 C C . VAL B 1 137 ? -15.266 8.625 6.098 1 98.44 137 VAL B C 1
ATOM 2507 O O . VAL B 1 137 ? -14.445 8.141 6.875 1 98.44 137 VAL B O 1
ATOM 2510 N N . VAL B 1 138 ? -16.438 9 6.5 1 98.69 138 VAL B N 1
ATOM 2511 C CA . VAL B 1 138 ? -16.828 8.977 7.906 1 98.69 138 VAL B CA 1
ATOM 2512 C C . VAL B 1 138 ? -16.906 7.531 8.391 1 98.69 138 VAL B C 1
ATOM 2514 O O . VAL B 1 138 ? -16.438 7.215 9.492 1 98.69 138 VAL B O 1
ATOM 2517 N N . ARG B 1 139 ? -17.453 6.609 7.594 1 98.56 139 ARG B N 1
ATOM 2518 C CA . ARG B 1 139 ? -17.547 5.191 7.926 1 98.56 139 ARG B CA 1
ATOM 2519 C C . ARG B 1 139 ? -16.156 4.609 8.18 1 98.56 139 ARG B C 1
ATOM 2521 O O . ARG B 1 139 ? -15.922 3.959 9.195 1 98.56 139 ARG B O 1
ATOM 2528 N N . LEU B 1 140 ? -15.281 4.883 7.309 1 98.81 140 LEU B N 1
ATOM 2529 C CA . LEU B 1 140 ? -13.922 4.34 7.379 1 98.81 140 LEU B CA 1
ATOM 2530 C C . LEU B 1 140 ? -13.148 4.969 8.531 1 98.81 140 LEU B C 1
ATOM 2532 O O . LEU B 1 140 ? -12.359 4.293 9.195 1 98.81 140 LEU B O 1
ATOM 2536 N N . ALA B 1 141 ? -13.375 6.246 8.766 1 98.88 141 ALA B N 1
ATOM 2537 C CA . ALA B 1 141 ? -12.727 6.926 9.891 1 98.88 141 ALA B CA 1
ATOM 2538 C C . ALA B 1 141 ? -13.141 6.305 11.219 1 98.88 141 ALA B C 1
ATOM 2540 O O . ALA B 1 141 ? -12.289 6.008 12.062 1 98.88 141 ALA B O 1
ATOM 2541 N N . ARG B 1 142 ? -14.469 6.105 11.375 1 98.81 142 ARG B N 1
ATOM 2542 C CA . ARG B 1 142 ? -14.969 5.508 12.609 1 98.81 142 ARG B CA 1
ATOM 2543 C C . ARG B 1 142 ? -14.398 4.109 12.812 1 98.81 142 ARG B C 1
ATOM 2545 O O . ARG B 1 142 ? -13.969 3.762 13.914 1 98.81 142 ARG B O 1
ATOM 2552 N N . LEU B 1 143 ? -14.438 3.369 11.75 1 98.81 143 LEU B N 1
ATOM 2553 C CA . LEU B 1 143 ? -13.914 2.01 11.797 1 98.81 143 LEU B CA 1
ATOM 2554 C C . LEU B 1 143 ? -12.461 2.006 12.273 1 98.81 143 LEU B C 1
ATOM 2556 O O . LEU B 1 143 ? -12.094 1.234 13.164 1 98.81 143 LEU B O 1
ATOM 2560 N N . ALA B 1 144 ? -11.648 2.838 11.703 1 98.88 144 ALA B N 1
ATOM 2561 C CA . ALA B 1 144 ? -10.219 2.867 11.969 1 98.88 144 ALA B CA 1
ATOM 2562 C C . ALA B 1 144 ? -9.93 3.314 13.398 1 98.88 144 ALA B C 1
ATOM 2564 O O . ALA B 1 144 ? -9.094 2.727 14.086 1 98.88 144 ALA B O 1
ATOM 2565 N N . VAL B 1 145 ? -10.609 4.367 13.875 1 98.88 145 VAL B N 1
ATOM 2566 C CA . VAL B 1 145 ? -10.367 4.898 15.211 1 98.88 145 VAL B CA 1
ATOM 2567 C C . VAL B 1 145 ? -10.797 3.873 16.266 1 98.88 145 VAL B C 1
ATOM 2569 O O . VAL B 1 145 ? -10.102 3.67 17.266 1 98.88 145 VAL B O 1
ATOM 2572 N N . VAL B 1 146 ? -11.938 3.215 16.016 1 98.62 146 VAL B N 1
ATOM 2573 C CA . VAL B 1 146 ? -12.398 2.166 16.906 1 98.62 146 VAL B CA 1
ATOM 2574 C C . VAL B 1 146 ? -11.367 1.038 16.969 1 98.62 146 VAL B C 1
ATOM 2576 O O . VAL B 1 146 ? -11.156 0.43 18.016 1 98.62 146 VAL B O 1
ATOM 2579 N N . ALA B 1 147 ? -10.68 0.829 15.867 1 98.75 147 ALA B N 1
ATOM 2580 C CA . ALA B 1 147 ? -9.688 -0.239 15.773 1 98.75 147 ALA B CA 1
ATOM 2581 C C . ALA B 1 147 ? -8.359 0.196 16.375 1 98.75 147 ALA B C 1
ATOM 2583 O O . ALA B 1 147 ? -7.414 -0.593 16.438 1 98.75 147 ALA B O 1
ATOM 2584 N N . GLY B 1 148 ? -8.188 1.46 16.75 1 98.75 148 GLY B N 1
ATOM 2585 C CA . GLY B 1 148 ? -7.016 1.883 17.5 1 98.75 148 GLY B CA 1
ATOM 2586 C C . GLY B 1 148 ? -6.152 2.879 16.734 1 98.75 148 GLY B C 1
ATOM 2587 O O . GLY B 1 148 ? -5.121 3.324 17.25 1 98.75 148 GLY B O 1
ATOM 2588 N N . ALA B 1 149 ? -6.551 3.248 15.523 1 98.88 149 ALA B N 1
ATOM 2589 C CA . ALA B 1 149 ? -5.785 4.254 14.789 1 98.88 149 ALA B CA 1
ATOM 2590 C C . ALA B 1 149 ? -5.699 5.559 15.57 1 98.88 149 ALA B C 1
ATOM 2592 O O . ALA B 1 149 ? -6.688 6.004 16.156 1 98.88 149 ALA B O 1
ATOM 2593 N N . GLY B 1 150 ? -4.488 6.145 15.547 1 98.81 150 GLY B N 1
ATOM 2594 C CA . GLY B 1 150 ? -4.27 7.379 16.281 1 98.81 150 GLY B CA 1
ATOM 2595 C C . GLY B 1 150 ? -4.621 8.625 15.484 1 98.81 150 GLY B C 1
ATOM 2596 O O . GLY B 1 150 ? -4.566 9.734 16 1 98.81 150 GLY B O 1
ATOM 2597 N N . GLY B 1 151 ? -4.988 8.438 14.25 1 98.88 151 GLY B N 1
ATOM 2598 C CA . GLY B 1 151 ? -5.332 9.562 13.391 1 98.88 151 GLY B CA 1
ATOM 2599 C C . GLY B 1 151 ? -5.969 9.141 12.078 1 98.88 151 GLY B C 1
ATOM 2600 O O . GLY B 1 151 ? -6.117 7.941 11.812 1 98.88 151 GLY B O 1
ATOM 2601 N N . ILE B 1 152 ? -6.41 10.133 11.344 1 98.88 152 ILE B N 1
ATOM 2602 C CA . ILE B 1 152 ? -7.098 9.938 10.078 1 98.88 152 ILE B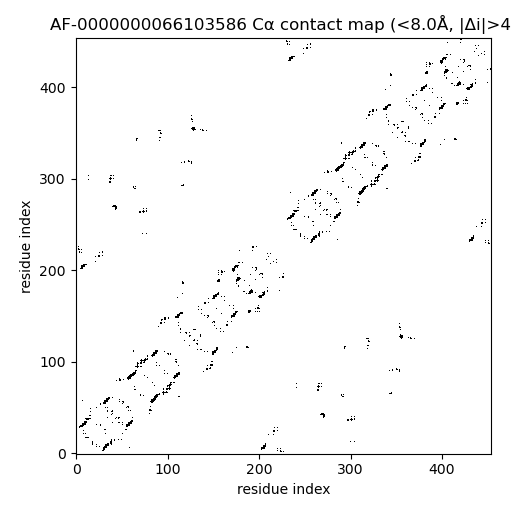 CA 1
ATOM 2603 C C . ILE B 1 152 ? -6.496 10.852 9.016 1 98.88 152 ILE B C 1
ATOM 2605 O O . ILE B 1 152 ? -6.211 12.023 9.289 1 98.88 152 ILE B O 1
ATOM 2609 N N . VAL B 1 153 ? -6.258 10.336 7.871 1 98.81 153 VAL B N 1
ATOM 2610 C CA . VAL B 1 153 ? -5.98 11.133 6.684 1 98.81 153 VAL B CA 1
ATOM 2611 C C . VAL B 1 153 ? -7.254 11.297 5.855 1 98.81 153 VAL B C 1
ATOM 2613 O O . VAL B 1 153 ? -7.879 10.305 5.473 1 98.81 153 VAL B O 1
ATOM 2616 N N . CYS B 1 154 ? -7.68 12.453 5.582 1 97.81 154 CYS B N 1
ATOM 2617 C CA . CYS B 1 154 ? -8.875 12.727 4.785 1 97.81 154 CYS B CA 1
ATOM 2618 C C . CYS B 1 154 ? -8.734 14.039 4.02 1 97.81 154 CYS B C 1
ATOM 2620 O O . CYS B 1 154 ? -7.809 14.805 4.266 1 97.81 154 CYS B O 1
ATOM 2622 N N . SER B 1 155 ? -9.602 14.227 3.098 1 95.81 155 SER B N 1
ATOM 2623 C CA . SER B 1 155 ? -9.57 15.445 2.295 1 95.81 155 SER B CA 1
ATOM 2624 C C . SER B 1 155 ? -10.055 16.641 3.1 1 95.81 155 SER B C 1
ATOM 2626 O O . SER B 1 155 ? -10.758 16.484 4.102 1 95.81 155 SER B O 1
ATOM 2628 N N . PRO B 1 156 ? -9.625 17.875 2.652 1 95.06 156 PRO B N 1
ATOM 2629 C CA . PRO B 1 156 ? -10.102 19.078 3.342 1 95.06 156 PRO B CA 1
ATOM 2630 C C . PRO B 1 156 ? -11.625 19.188 3.355 1 95.06 156 PRO B C 1
ATOM 2632 O O . PRO B 1 156 ? -12.195 19.781 4.273 1 95.06 156 PRO B O 1
ATOM 2635 N N . HIS B 1 157 ? -12.289 18.562 2.471 1 93.88 157 HIS B N 1
ATOM 2636 C CA . HIS B 1 157 ? -13.734 18.656 2.338 1 93.88 157 HIS B CA 1
ATOM 2637 C C . HIS B 1 157 ? -14.445 17.844 3.408 1 93.88 157 HIS B C 1
ATOM 2639 O O . HIS B 1 157 ? -15.617 18.094 3.717 1 93.88 157 HIS B O 1
ATOM 2645 N N . GLU B 1 158 ? -13.711 16.906 3.971 1 96.75 158 GLU B N 1
ATOM 2646 C CA . GLU B 1 158 ? -14.375 16 4.898 1 96.75 158 GLU B CA 1
ATOM 2647 C C . GLU B 1 158 ? -13.891 16.219 6.328 1 96.75 158 GLU B C 1
ATOM 2649 O O . GLU B 1 158 ? -14.367 15.562 7.258 1 96.75 158 GLU B O 1
ATOM 2654 N N . VAL B 1 159 ? -13.008 17.141 6.539 1 97.56 159 VAL B N 1
ATOM 2655 C CA . VAL B 1 159 ? -12.336 17.312 7.82 1 97.56 159 VAL B CA 1
ATOM 2656 C C . VAL B 1 159 ? -13.367 17.562 8.922 1 97.56 159 VAL B C 1
ATOM 2658 O O . VAL B 1 159 ? -13.312 16.922 9.977 1 97.56 159 VAL B O 1
ATOM 2661 N N . ALA B 1 160 ? -14.281 18.484 8.672 1 97.81 160 ALA B N 1
ATOM 2662 C CA . ALA B 1 160 ? -15.273 18.812 9.688 1 97.81 160 ALA B CA 1
ATOM 2663 C C . ALA B 1 160 ? -16.141 17.609 10.039 1 97.81 160 ALA B C 1
ATOM 2665 O O . ALA B 1 160 ? -16.391 17.344 11.219 1 97.81 160 ALA B O 1
ATOM 2666 N N . ALA B 1 161 ? -16.609 16.906 9.031 1 98.25 161 ALA B N 1
ATOM 2667 C CA . ALA B 1 161 ? -17.438 15.727 9.25 1 98.25 161 ALA B CA 1
ATOM 2668 C C . ALA B 1 161 ? -16.656 14.641 9.984 1 98.25 161 ALA B C 1
ATOM 2670 O O . ALA B 1 161 ? -17.203 13.961 10.859 1 98.25 161 ALA B O 1
ATOM 2671 N N . VAL B 1 162 ? -15.391 14.422 9.633 1 98.75 162 VAL B N 1
ATOM 2672 C CA . VAL B 1 162 ? -14.547 13.414 10.273 1 98.75 162 VAL B CA 1
ATOM 2673 C C . VAL B 1 162 ? -14.312 13.797 11.734 1 98.75 162 VAL B C 1
ATOM 2675 O O . VAL B 1 162 ? -14.438 12.961 12.633 1 98.75 162 VAL B O 1
ATOM 2678 N N . ARG B 1 163 ? -13.945 15.078 11.992 1 98.56 163 ARG B N 1
ATOM 2679 C CA . ARG B 1 163 ? -13.727 15.555 13.352 1 98.56 163 ARG B CA 1
ATOM 2680 C C . ARG B 1 163 ? -14.961 15.32 14.219 1 98.56 163 ARG B C 1
ATOM 2682 O O . ARG B 1 163 ? -14.852 14.836 15.352 1 98.56 163 ARG B O 1
ATOM 2689 N N . ALA B 1 164 ? -16.094 15.641 13.688 1 98.19 164 ALA B N 1
ATOM 2690 C CA . ALA B 1 164 ? -17.344 15.43 14.406 1 98.19 164 ALA B CA 1
ATOM 2691 C C . ALA B 1 164 ? -17.547 13.945 14.711 1 98.19 164 ALA B C 1
ATOM 2693 O O . ALA B 1 164 ? -18.094 13.594 15.766 1 98.19 164 ALA B O 1
ATOM 2694 N N . ALA B 1 165 ? -17.156 13.117 13.852 1 98.38 165 ALA B N 1
ATOM 2695 C CA . ALA B 1 165 ? -17.422 11.68 13.938 1 98.38 165 ALA B CA 1
ATOM 2696 C C . ALA B 1 165 ? -16.484 11.008 14.922 1 98.38 165 ALA B C 1
ATOM 2698 O O . ALA B 1 165 ? -16.859 10.055 15.609 1 98.38 165 ALA B O 1
ATOM 2699 N N . VAL B 1 166 ? -15.219 11.461 14.961 1 98.44 166 VAL B N 1
ATOM 2700 C CA . VAL B 1 166 ? -14.227 10.672 15.68 1 98.44 166 VAL B CA 1
ATOM 2701 C C . VAL B 1 166 ? -13.812 11.398 16.953 1 98.44 166 VAL B C 1
ATOM 2703 O O . VAL B 1 166 ? -13.086 10.844 17.781 1 98.44 166 VAL B O 1
ATOM 2706 N N . GLY B 1 167 ? -14.203 12.672 17.172 1 97.62 167 GLY B N 1
ATOM 2707 C CA . GLY B 1 167 ? -13.875 13.43 18.359 1 97.62 167 GLY B CA 1
ATOM 2708 C C . GLY B 1 167 ? -12.523 14.109 18.281 1 97.62 167 GLY B C 1
ATOM 2709 O O . GLY B 1 167 ? -11.867 14.078 17.234 1 97.62 167 GLY B O 1
ATOM 2710 N N . PRO B 1 168 ? -12.047 14.773 19.328 1 96.5 168 PRO B N 1
ATOM 2711 C CA . PRO B 1 168 ? -10.852 15.609 19.297 1 96.5 168 PRO B CA 1
ATOM 2712 C C . PRO B 1 168 ? -9.562 14.805 19.438 1 96.5 168 PRO B C 1
ATOM 2714 O O . PRO B 1 168 ? -8.469 15.336 19.203 1 96.5 168 PRO B O 1
ATOM 2717 N N . GLY B 1 169 ? -9.641 13.578 19.797 1 97.12 169 GLY B N 1
ATOM 2718 C CA . GLY B 1 169 ? -8.484 12.766 20.141 1 97.12 169 GLY B CA 1
ATOM 2719 C C . GLY B 1 169 ? -7.605 12.438 18.953 1 97.12 169 GLY B C 1
ATOM 2720 O O . GLY B 1 169 ? -6.414 12.758 18.953 1 97.12 169 GLY B O 1
ATOM 2721 N N . PRO B 1 170 ? -8.164 11.898 17.875 1 98.56 170 PRO B N 1
ATOM 2722 C CA . PRO B 1 170 ? -7.367 11.484 16.719 1 98.56 170 PRO B CA 1
ATOM 2723 C C . PRO B 1 170 ? -6.754 12.664 15.969 1 98.56 170 PRO B C 1
ATOM 2725 O O . PRO B 1 170 ? -7.395 13.703 15.812 1 98.56 170 PRO B O 1
ATOM 2728 N N . LEU B 1 171 ? -5.527 12.477 15.562 1 98.75 171 LEU B N 1
ATOM 2729 C CA . LEU B 1 171 ? -4.832 13.461 14.734 1 98.75 171 LEU B CA 1
ATOM 2730 C C . LEU B 1 171 ? -5.414 13.484 13.32 1 98.75 171 LEU B C 1
ATOM 2732 O O . LEU B 1 171 ? -5.422 12.461 12.633 1 98.75 171 LEU B O 1
ATOM 2736 N N . LEU B 1 172 ? -5.93 14.609 12.891 1 98.81 172 LEU B N 1
ATOM 2737 C CA . LEU B 1 172 ? -6.406 14.719 11.516 1 98.81 172 LEU B CA 1
ATOM 2738 C C . LEU B 1 172 ? -5.324 15.312 10.609 1 98.81 172 LEU B C 1
ATOM 2740 O O . LEU B 1 172 ? -4.934 16.469 10.781 1 98.81 172 LEU B O 1
ATOM 2744 N N . VAL B 1 173 ? -4.82 14.523 9.711 1 98.81 173 VAL B N 1
ATOM 2745 C CA . VAL B 1 173 ? -3.814 14.914 8.734 1 98.81 173 VAL B CA 1
ATOM 2746 C C . VAL B 1 173 ? -4.469 15.102 7.367 1 98.81 173 VAL B C 1
ATOM 2748 O O . VAL B 1 173 ? -5.109 14.188 6.844 1 98.81 173 VAL B O 1
ATOM 2751 N N . VAL B 1 174 ? -4.309 16.25 6.758 1 98.12 174 VAL B N 1
ATOM 2752 C CA . VAL B 1 174 ? -5.117 16.641 5.609 1 98.12 174 VAL B CA 1
ATOM 2753 C C . VAL B 1 174 ? -4.207 17.016 4.441 1 98.12 174 VAL B C 1
ATOM 2755 O O . VAL B 1 174 ? -3.549 18.062 4.477 1 98.12 174 VAL B O 1
ATOM 2758 N N . PRO B 1 175 ? -4.156 16.188 3.445 1 96.19 175 PRO B N 1
ATOM 2759 C CA . PRO B 1 175 ? -3.49 16.547 2.191 1 96.19 175 PRO B CA 1
ATOM 2760 C C . PRO B 1 175 ? -4.371 17.406 1.279 1 96.19 175 PRO B C 1
ATOM 2762 O O . PRO B 1 175 ? -5.484 17.766 1.659 1 96.19 175 PRO B O 1
ATOM 2765 N N . GLY B 1 176 ? -3.932 17.75 0.14 1 89.25 176 GLY B N 1
ATOM 2766 C CA . GLY B 1 176 ? -4.738 18.422 -0.862 1 89.25 176 GLY B CA 1
ATOM 2767 C C . GLY B 1 176 ? -5.023 19.875 -0.521 1 89.25 176 GLY B C 1
ATOM 2768 O O . GLY B 1 176 ? -6.094 20.391 -0.836 1 89.25 176 GLY B O 1
ATOM 2769 N N . VAL B 1 177 ? -4.191 20.516 0.211 1 91.88 177 VAL B N 1
ATOM 2770 C CA . VAL B 1 177 ? -4.352 21.938 0.506 1 91.88 177 VAL B CA 1
ATOM 2771 C C . VAL B 1 177 ? -3.447 22.766 -0.407 1 91.88 177 VAL B C 1
ATOM 2773 O O . VAL B 1 177 ? -2.328 22.359 -0.717 1 91.88 177 VAL B O 1
ATOM 2776 N N . ARG B 1 178 ? -3.963 23.891 -0.849 1 90.25 178 ARG B N 1
ATOM 2777 C CA . ARG B 1 178 ? -3.254 24.812 -1.729 1 90.25 178 ARG B CA 1
ATOM 2778 C C . ARG B 1 178 ? -3.445 26.25 -1.278 1 90.25 178 ARG B C 1
ATOM 2780 O O . ARG B 1 178 ? -4.574 26.703 -1.052 1 90.25 178 ARG B O 1
ATOM 2787 N N . PRO B 1 179 ? -2.293 26.953 -1.078 1 85.81 179 PRO B N 1
ATOM 2788 C CA . PRO B 1 179 ? -2.475 28.375 -0.81 1 85.81 179 PRO B CA 1
ATOM 2789 C C . PRO B 1 179 ? -3.268 29.094 -1.904 1 85.81 179 PRO B C 1
ATOM 2791 O O . PRO B 1 179 ? -3.336 28.609 -3.037 1 85.81 179 PRO B O 1
ATOM 2794 N N . ALA B 1 180 ? -3.814 30.172 -1.521 1 78.19 180 ALA B N 1
ATOM 2795 C CA . ALA B 1 180 ? -4.59 30.938 -2.492 1 78.19 180 ALA B CA 1
ATOM 2796 C C . ALA B 1 180 ? -3.746 31.297 -3.711 1 78.19 180 ALA B C 1
ATOM 2798 O O 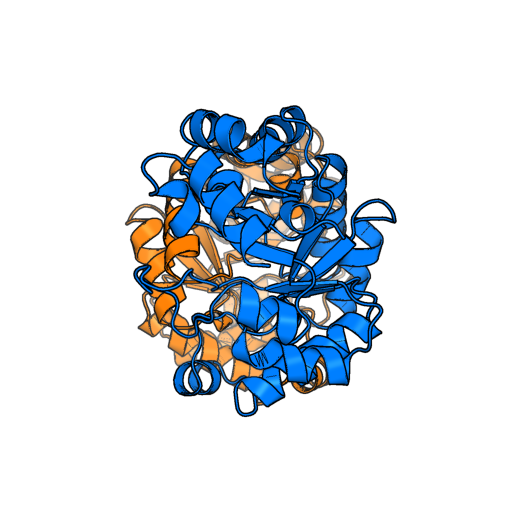. ALA B 1 180 ? -2.592 31.703 -3.576 1 78.19 180 ALA B O 1
ATOM 2799 N N . GLY B 1 181 ? -4.285 31.016 -4.914 1 74.19 181 GLY B N 1
ATOM 2800 C CA . GLY B 1 181 ? -3.592 31.391 -6.137 1 74.19 181 GLY B CA 1
ATOM 2801 C C . GLY B 1 181 ? -2.723 30.266 -6.688 1 74.19 181 GLY B C 1
ATOM 2802 O O . GLY B 1 181 ? -2.23 30.359 -7.816 1 74.19 181 GLY B O 1
ATOM 2803 N N . ALA B 1 182 ? -2.518 29.219 -5.906 1 78.19 182 ALA B N 1
ATOM 2804 C CA . ALA B 1 182 ? -1.677 28.125 -6.363 1 78.19 182 ALA B CA 1
ATOM 2805 C C . ALA B 1 182 ? -2.434 27.219 -7.328 1 78.19 182 ALA B C 1
ATOM 2807 O O . ALA B 1 182 ? -3.664 27.141 -7.285 1 78.19 182 ALA B O 1
ATOM 2808 N N . ALA B 1 183 ? -1.755 26.5 -8.25 1 75.94 183 ALA B N 1
ATOM 2809 C CA . ALA B 1 183 ? -2.359 25.594 -9.219 1 75.94 183 ALA B CA 1
ATOM 2810 C C . ALA B 1 183 ? -2.912 24.344 -8.523 1 75.94 183 ALA B C 1
ATOM 2812 O O . ALA B 1 183 ? -2.307 23.828 -7.578 1 75.94 183 ALA B O 1
ATOM 2813 N N . LYS B 1 184 ? -4.09 23.812 -8.906 1 74.12 184 LYS B N 1
ATOM 2814 C CA . LYS B 1 184 ? -4.75 22.656 -8.297 1 74.12 184 LYS B CA 1
ATOM 2815 C C . LYS B 1 184 ? -4.031 21.359 -8.664 1 74.12 184 LYS B C 1
ATOM 2817 O O . LYS B 1 184 ? -3.916 20.453 -7.832 1 74.12 184 LYS B O 1
ATOM 2822 N N . GLY B 1 185 ? -3.543 21.156 -9.922 1 68 185 GLY B N 1
ATOM 2823 C CA . GLY B 1 185 ? -2.877 19.953 -10.383 1 68 185 GLY B CA 1
ATOM 2824 C C . GLY B 1 185 ? -3.791 18.75 -10.414 1 68 185 GLY B C 1
ATOM 2825 O O . GLY B 1 185 ? -4.891 18.797 -10.961 1 68 185 GLY B O 1
ATOM 2826 N N . ASP B 1 186 ? -3.303 17.656 -9.758 1 69.69 186 ASP B N 1
ATOM 2827 C CA . ASP B 1 186 ? -4.043 16.406 -9.805 1 69.69 186 ASP B CA 1
ATOM 2828 C C . ASP B 1 186 ? -4.992 16.281 -8.617 1 69.69 186 ASP B C 1
ATOM 2830 O O . ASP B 1 186 ? -5.605 15.227 -8.414 1 69.69 186 ASP B O 1
ATOM 2834 N N . GLN B 1 187 ? -4.973 17.281 -7.836 1 73.94 187 GLN B N 1
ATOM 2835 C CA . GLN B 1 187 ? -5.852 17.266 -6.672 1 73.94 187 GLN B CA 1
ATOM 2836 C C . GLN B 1 187 ? -7.234 17.812 -7.023 1 73.94 187 GLN B C 1
ATOM 2838 O O . GLN B 1 187 ? -7.406 19.016 -7.223 1 73.94 187 GLN B O 1
ATOM 2843 N N . ALA B 1 188 ? -8.203 16.906 -6.945 1 70.19 188 ALA B N 1
ATOM 2844 C CA . ALA B 1 188 ? -9.555 17.25 -7.387 1 70.19 188 ALA B CA 1
ATOM 2845 C C . ALA B 1 188 ? -10.305 18.016 -6.305 1 70.19 188 ALA B C 1
ATOM 2847 O O . ALA B 1 188 ? -11.227 18.766 -6.605 1 70.19 188 ALA B O 1
ATOM 2848 N N . ARG B 1 189 ? -9.961 17.922 -5.156 1 70.44 189 ARG B N 1
ATOM 2849 C CA . ARG B 1 189 ? -10.688 18.5 -4.031 1 70.44 189 ARG B CA 1
ATOM 2850 C C . ARG B 1 189 ? -9.742 19.281 -3.115 1 70.44 189 ARG B C 1
ATOM 2852 O O . ARG B 1 189 ? -9.141 18.703 -2.207 1 70.44 189 ARG B O 1
ATOM 2859 N N . VAL B 1 190 ? -9.664 20.594 -3.363 1 79.31 190 VAL B N 1
ATOM 2860 C CA . VAL B 1 190 ? -8.648 21.359 -2.645 1 79.31 190 VAL B CA 1
ATOM 2861 C C . VAL B 1 190 ? -9.32 22.438 -1.793 1 79.31 190 VAL B C 1
ATOM 2863 O O . VAL B 1 190 ? -10.484 22.766 -2.014 1 79.31 190 VAL B O 1
ATOM 2866 N N . ALA B 1 191 ? -8.656 22.766 -0.722 1 89.38 191 ALA B N 1
ATOM 2867 C CA . ALA B 1 191 ? -8.969 23.906 0.134 1 89.38 191 ALA B CA 1
ATOM 2868 C C . ALA B 1 191 ? -7.699 24.656 0.533 1 89.38 191 ALA B C 1
ATOM 2870 O O . ALA B 1 191 ? -6.59 24.156 0.33 1 89.38 191 ALA B O 1
ATOM 2871 N N . THR B 1 192 ? -7.836 25.922 1.07 1 93.56 192 THR B N 1
ATOM 2872 C CA . THR B 1 192 ? -6.664 26.625 1.584 1 93.56 192 THR B CA 1
ATOM 2873 C C . THR B 1 192 ? -6.219 26.031 2.918 1 93.56 192 THR B C 1
ATOM 2875 O O . THR B 1 192 ? -7.023 25.422 3.635 1 93.56 192 THR B O 1
ATOM 2878 N N . PRO B 1 193 ? -4.922 26.234 3.188 1 95.94 193 PRO B N 1
ATOM 2879 C CA . PRO B 1 193 ? -4.426 25.75 4.48 1 95.94 193 PRO B CA 1
ATOM 2880 C C . PRO B 1 193 ? -5.238 26.297 5.656 1 95.94 193 PRO B C 1
ATOM 2882 O O . PRO B 1 193 ? -5.629 25.531 6.543 1 95.94 193 PRO B O 1
ATOM 2885 N N . ALA B 1 194 ? -5.535 27.562 5.664 1 95.5 194 ALA B N 1
ATOM 2886 C CA . ALA B 1 194 ? -6.273 28.188 6.754 1 95.5 194 ALA B CA 1
ATOM 2887 C C . ALA B 1 194 ? -7.672 27.594 6.887 1 95.5 194 ALA B C 1
ATOM 2889 O O . ALA B 1 194 ? -8.148 27.359 8 1 95.5 194 ALA B O 1
ATOM 2890 N N . GLU B 1 195 ? -8.328 27.359 5.812 1 95.5 195 GLU B N 1
ATOM 2891 C CA . GLU B 1 195 ? -9.656 26.75 5.816 1 95.5 195 GLU B CA 1
ATOM 2892 C C . GLU B 1 195 ? -9.625 25.344 6.402 1 95.5 195 GLU B C 1
ATOM 2894 O O . GLU B 1 195 ? -10.508 24.969 7.172 1 95.5 195 GLU B O 1
ATOM 2899 N N . ALA B 1 196 ? -8.625 24.562 6.008 1 95.81 196 ALA B N 1
ATOM 2900 C CA . ALA B 1 196 ? -8.492 23.188 6.508 1 95.81 196 ALA B CA 1
ATOM 2901 C C . ALA B 1 196 ? -8.305 23.188 8.023 1 95.81 196 ALA B C 1
ATOM 2903 O O . ALA B 1 196 ? -8.938 22.391 8.727 1 95.81 196 ALA B O 1
ATOM 2904 N N . VAL B 1 197 ? -7.445 24.047 8.531 1 96.81 197 VAL B N 1
ATOM 2905 C CA . VAL B 1 197 ? -7.168 24.125 9.961 1 96.81 197 VAL B CA 1
ATOM 2906 C C . VAL B 1 197 ? -8.422 24.578 10.711 1 96.81 197 VAL B C 1
ATOM 2908 O O . VAL B 1 197 ? -8.766 24.016 11.758 1 96.81 197 VAL B O 1
ATOM 2911 N N . ARG B 1 198 ? -9.109 25.547 10.164 1 95.75 198 ARG B N 1
ATOM 2912 C CA . ARG B 1 198 ? -10.336 26.016 10.781 1 95.75 198 ARG B CA 1
ATOM 2913 C C . ARG B 1 198 ? -11.391 24.922 10.836 1 95.75 198 ARG B C 1
ATOM 2915 O O . ARG B 1 198 ? -12.172 24.844 11.781 1 95.75 198 ARG B O 1
ATOM 2922 N N . ALA B 1 199 ? -11.344 24.078 9.883 1 95.94 199 ALA B N 1
ATOM 2923 C CA . ALA B 1 199 ? -12.328 23 9.789 1 95.94 199 ALA B CA 1
ATOM 2924 C C . ALA B 1 199 ? -12.008 21.875 10.766 1 95.94 199 ALA B C 1
ATOM 2926 O O . ALA B 1 199 ? -12.852 21.031 11.039 1 95.94 199 ALA B O 1
ATOM 2927 N N . GLY B 1 200 ? -10.742 21.828 11.266 1 96.81 200 GLY B N 1
ATOM 2928 C CA . GLY B 1 200 ? -10.438 20.844 12.289 1 96.81 200 GLY B CA 1
ATOM 2929 C C . GLY B 1 200 ? -9.156 20.078 12.023 1 96.81 200 GLY B C 1
ATOM 2930 O O . GLY B 1 200 ? -8.75 19.219 12.812 1 96.81 200 GLY B O 1
ATOM 2931 N N . ALA B 1 201 ? -8.484 20.359 10.891 1 97.94 201 ALA B N 1
ATOM 2932 C CA . ALA B 1 201 ? -7.223 19.688 10.578 1 97.94 201 ALA B CA 1
ATOM 2933 C C . ALA B 1 201 ? -6.156 20 11.625 1 97.94 201 ALA B C 1
ATOM 2935 O O . ALA B 1 201 ? -6.043 21.141 12.078 1 97.94 201 ALA B O 1
ATOM 2936 N N . ASP B 1 202 ? -5.434 19.016 12.078 1 98.44 202 ASP B N 1
ATOM 2937 C CA . ASP B 1 202 ? -4.297 19.219 12.969 1 98.44 202 ASP B CA 1
ATOM 2938 C C . ASP B 1 202 ? -3.018 19.469 12.172 1 98.44 202 ASP B C 1
ATOM 2940 O O . ASP B 1 202 ? -2.232 20.359 12.516 1 98.44 202 ASP B O 1
ATOM 2944 N N . VAL B 1 203 ? -2.783 18.672 11.141 1 98.69 203 VAL B N 1
ATOM 2945 C CA . VAL B 1 203 ? -1.605 18.766 10.281 1 98.69 203 VAL B CA 1
ATOM 2946 C C . VAL B 1 203 ? -2.037 18.859 8.82 1 98.69 203 VAL B C 1
ATOM 2948 O O . VAL B 1 203 ? -2.943 18.141 8.391 1 98.69 203 VAL B O 1
ATOM 2951 N N . ILE B 1 204 ? -1.471 19.75 8.078 1 98.38 204 ILE B N 1
ATOM 2952 C CA . ILE B 1 204 ? -1.696 19.844 6.645 1 98.38 204 ILE B CA 1
ATOM 2953 C C . ILE B 1 204 ? -0.448 19.391 5.895 1 98.38 204 ILE B C 1
ATOM 2955 O O . ILE B 1 204 ? 0.675 19.703 6.297 1 98.38 204 ILE B O 1
ATOM 2959 N N . VAL B 1 205 ? -0.619 18.578 4.883 1 98.12 205 VAL B N 1
ATOM 2960 C CA . VAL B 1 205 ? 0.484 18.109 4.051 1 98.12 205 VAL B CA 1
ATOM 2961 C C . VAL B 1 205 ? 0.609 19 2.816 1 98.12 205 VAL B C 1
ATOM 2963 O O . VAL B 1 205 ? -0.346 19.156 2.051 1 98.12 205 VAL B O 1
ATOM 2966 N N . VAL B 1 206 ? 1.754 19.547 2.611 1 97.12 206 VAL B N 1
ATOM 2967 C CA . VAL B 1 206 ? 1.99 20.469 1.505 1 97.12 206 VAL B CA 1
ATOM 2968 C C . VAL B 1 206 ? 3.139 19.953 0.641 1 97.12 206 VAL B C 1
ATOM 2970 O O . VAL B 1 206 ? 4.25 19.75 1.134 1 97.12 206 VAL B O 1
ATOM 2973 N N . GLY B 1 207 ? 2.842 19.734 -0.597 1 94.81 207 GLY B N 1
ATOM 2974 C CA . GLY B 1 207 ? 3.838 19.266 -1.544 1 94.81 207 GLY B CA 1
ATOM 2975 C C . GLY B 1 207 ? 4.277 20.328 -2.531 1 94.81 207 GLY B C 1
ATOM 2976 O O . GLY B 1 207 ? 5.074 21.203 -2.193 1 94.81 207 GLY B O 1
ATOM 2977 N N . ARG B 1 208 ? 3.643 20.422 -3.645 1 93.31 208 ARG B N 1
ATOM 2978 C CA . ARG B 1 208 ? 4.016 21.219 -4.809 1 93.31 208 ARG B CA 1
ATOM 2979 C C . ARG B 1 208 ? 4.102 22.703 -4.453 1 93.31 208 ARG B C 1
ATOM 2981 O O . ARG B 1 208 ? 5.027 23.406 -4.879 1 93.31 208 ARG B O 1
ATOM 2988 N N . PRO B 1 209 ? 3.186 23.188 -3.662 1 94.31 209 PRO B N 1
ATOM 2989 C CA . PRO B 1 209 ? 3.283 24.609 -3.324 1 94.31 209 PRO B CA 1
ATOM 2990 C C . PRO B 1 209 ? 4.598 24.969 -2.633 1 94.31 209 PRO B C 1
ATOM 2992 O O . PRO B 1 209 ? 5.07 26.094 -2.742 1 94.31 209 PRO B O 1
ATOM 2995 N N . LEU B 1 210 ? 5.203 24.031 -1.924 1 97.31 210 LEU B N 1
ATOM 2996 C CA . LEU B 1 210 ? 6.512 24.266 -1.315 1 97.31 210 LEU B CA 1
ATOM 2997 C C . LEU B 1 210 ? 7.633 23.906 -2.283 1 97.31 210 LEU B C 1
ATOM 2999 O O . LEU B 1 210 ? 8.539 24.703 -2.516 1 97.31 210 LEU B O 1
ATOM 3003 N N . ARG B 1 211 ? 7.562 22.734 -2.859 1 95.88 211 ARG B N 1
ATOM 3004 C CA . ARG B 1 211 ? 8.602 22.156 -3.711 1 95.88 211 ARG B CA 1
ATOM 3005 C C . ARG B 1 211 ? 8.883 23.062 -4.906 1 95.88 211 ARG B C 1
ATOM 3007 O O . ARG B 1 211 ? 10.039 23.219 -5.316 1 95.88 211 ARG B O 1
ATOM 3014 N N . ASP B 1 212 ? 7.816 23.656 -5.496 1 94.56 212 ASP B N 1
ATOM 3015 C CA . ASP B 1 212 ? 7.949 24.406 -6.742 1 94.56 212 ASP B CA 1
ATOM 3016 C C . ASP B 1 212 ? 8.117 25.906 -6.473 1 94.56 212 ASP B C 1
ATOM 3018 O O . ASP B 1 212 ? 8.305 26.688 -7.402 1 94.56 212 ASP B O 1
ATOM 3022 N N . ALA B 1 213 ? 8.141 26.297 -5.234 1 95.94 213 ALA B N 1
ATOM 3023 C CA . ALA B 1 213 ? 8.352 27.688 -4.883 1 95.94 213 ALA B CA 1
ATOM 3024 C C . ALA B 1 213 ? 9.797 28.109 -5.129 1 95.94 213 ALA B C 1
ATOM 3026 O O . ALA B 1 213 ? 10.727 27.328 -4.922 1 95.94 213 ALA B O 1
ATOM 3027 N N . PRO B 1 214 ? 10.008 29.359 -5.539 1 96.06 214 PRO B N 1
ATOM 3028 C CA . PRO B 1 214 ? 11.383 29.859 -5.68 1 96.06 214 PRO B CA 1
ATOM 3029 C C . PRO B 1 214 ? 12.18 29.766 -4.379 1 96.06 214 PRO B C 1
ATOM 3031 O O . PRO B 1 214 ? 13.383 29.531 -4.406 1 96.06 214 PRO B O 1
ATOM 3034 N N . ASP B 1 215 ? 11.508 29.969 -3.297 1 97.94 215 ASP B N 1
ATOM 3035 C CA . ASP B 1 215 ? 12.062 29.859 -1.952 1 97.94 215 ASP B CA 1
ATOM 3036 C C . ASP B 1 215 ? 11.148 29.031 -1.048 1 97.94 215 ASP B C 1
ATOM 3038 O O . ASP B 1 215 ? 10.266 29.578 -0.386 1 97.94 215 ASP B O 1
ATOM 3042 N N . PRO B 1 216 ? 11.461 27.734 -0.928 1 98.25 216 PRO B N 1
ATOM 3043 C CA . PRO B 1 216 ? 10.586 26.844 -0.17 1 98.25 216 PRO B CA 1
ATOM 3044 C C . PRO B 1 216 ? 10.453 27.25 1.295 1 98.25 216 PRO B C 1
ATOM 3046 O O . PRO B 1 216 ? 9.367 27.141 1.871 1 98.25 216 PRO B O 1
ATOM 3049 N N . ALA B 1 217 ? 11.523 27.719 1.898 1 98.5 217 ALA B N 1
ATOM 3050 C CA . ALA B 1 217 ? 11.477 28.156 3.291 1 98.5 217 ALA B CA 1
ATOM 3051 C C . ALA B 1 217 ? 10.523 29.328 3.463 1 98.5 217 ALA B C 1
ATOM 3053 O O . ALA B 1 217 ? 9.719 29.359 4.395 1 98.5 217 ALA B O 1
ATOM 3054 N N . ALA B 1 218 ? 10.656 30.312 2.582 1 98.31 218 ALA B N 1
ATOM 3055 C CA . ALA B 1 218 ? 9.789 31.484 2.635 1 98.31 218 ALA B CA 1
ATOM 3056 C C . ALA B 1 218 ? 8.328 31.094 2.422 1 98.31 218 ALA B C 1
ATOM 3058 O O . ALA B 1 218 ? 7.43 31.656 3.053 1 98.31 218 ALA B O 1
ATOM 3059 N N . ALA B 1 219 ? 8.109 30.156 1.509 1 97.75 219 ALA B N 1
ATOM 3060 C CA . ALA B 1 219 ? 6.754 29.672 1.257 1 97.75 219 ALA B CA 1
ATOM 3061 C C . ALA B 1 219 ? 6.164 29.016 2.504 1 97.75 219 ALA B C 1
ATOM 3063 O O . ALA B 1 219 ? 4.996 29.234 2.834 1 97.75 219 ALA B O 1
ATOM 3064 N N . ALA B 1 220 ? 6.961 28.234 3.154 1 98.25 220 ALA B N 1
ATOM 3065 C CA . ALA B 1 220 ? 6.516 27.578 4.379 1 98.25 220 ALA B CA 1
ATOM 3066 C C . ALA B 1 220 ? 6.18 28.594 5.461 1 98.25 220 ALA B C 1
ATOM 3068 O O . ALA B 1 220 ? 5.164 28.469 6.148 1 98.25 220 ALA B O 1
ATOM 3069 N N . ARG B 1 221 ? 7.023 29.594 5.605 1 98.19 221 ARG B N 1
ATOM 3070 C CA . ARG B 1 221 ? 6.777 30.656 6.582 1 98.19 221 ARG B CA 1
ATOM 3071 C C . ARG B 1 221 ? 5.48 31.391 6.273 1 98.19 221 ARG B C 1
ATOM 3073 O O . ARG B 1 221 ? 4.727 31.734 7.184 1 98.19 221 ARG B O 1
ATOM 3080 N N . ALA B 1 222 ? 5.281 31.594 5.004 1 97.25 222 ALA B N 1
ATOM 3081 C CA . ALA B 1 222 ? 4.07 32.312 4.59 1 97.25 222 ALA B CA 1
ATOM 3082 C C . ALA B 1 222 ? 2.824 31.484 4.922 1 97.25 222 ALA B C 1
ATOM 3084 O O . ALA B 1 222 ? 1.822 32.031 5.387 1 97.25 222 ALA B O 1
ATOM 3085 N N . ILE B 1 223 ? 2.857 30.188 4.648 1 97.38 223 ILE B N 1
ATOM 3086 C CA . ILE B 1 223 ? 1.737 29.312 4.984 1 97.38 223 ILE B CA 1
ATOM 3087 C C . ILE B 1 223 ? 1.507 29.328 6.492 1 97.38 223 ILE B C 1
ATOM 3089 O O . ILE B 1 223 ? 0.373 29.484 6.953 1 97.38 223 ILE B O 1
ATOM 3093 N N . ALA B 1 224 ? 2.562 29.219 7.285 1 97.88 224 ALA B N 1
ATOM 3094 C CA . ALA B 1 224 ? 2.465 29.203 8.742 1 97.88 224 ALA B CA 1
ATOM 3095 C C . ALA B 1 224 ? 1.844 30.5 9.258 1 97.88 224 ALA B C 1
ATOM 3097 O O . ALA B 1 224 ? 1.012 30.484 10.164 1 97.88 224 ALA B O 1
ATOM 3098 N N . ALA B 1 225 ? 2.283 31.594 8.664 1 97.12 225 ALA B N 1
ATOM 3099 C CA . ALA B 1 225 ? 1.805 32.906 9.086 1 97.12 225 ALA B CA 1
ATOM 3100 C C . ALA B 1 225 ? 0.301 33.031 8.867 1 97.12 225 ALA B C 1
ATOM 3102 O O . ALA B 1 225 ? -0.378 33.75 9.594 1 97.12 225 ALA B O 1
ATOM 3103 N N . GLY B 1 226 ? -0.248 32.312 7.914 1 95.56 226 GLY B N 1
ATOM 3104 C CA . GLY B 1 226 ? -1.662 32.406 7.578 1 95.56 226 GLY B CA 1
ATOM 3105 C C . GLY B 1 226 ? -2.518 31.453 8.406 1 95.56 226 GLY B C 1
ATOM 3106 O O . GLY B 1 226 ? -3.748 31.484 8.305 1 95.56 226 GLY B O 1
ATOM 3107 N N . LEU B 1 227 ? -1.882 30.609 9.141 1 95.5 227 LEU B N 1
ATOM 3108 C CA . LEU B 1 227 ? -2.617 29.625 9.914 1 95.5 227 LEU B CA 1
ATOM 3109 C C . LEU B 1 227 ? -3.01 30.172 11.281 1 95.5 227 LEU B C 1
ATOM 3111 O O . LEU B 1 227 ? -3.945 29.672 11.906 1 95.5 227 LEU B O 1
#

Radius of gyration: 21.15 Å; Cα contacts (8 Å, |Δi|>4): 1111; chains: 2; bounding box: 43×66×42 Å

Foldseek 3Di:
DQLQLQEEEEQPDQELVVSVVLLLQAVVRHQEYEYEDNHCVNPNLVSVLSSVVSPHAYAYEDQDADAQVVLLQVLLVVLVSRHQEYEHALVSFLSNLLSSDNSVDDRHAYEYEFDDLLAAQVNCVVVPQDDHPLVSRLVSLLRNVVSPHQAYEDELVNQLVNCVRNDLRHAYEYEQEDDPPDDSPSRPGYYHLLSSVVSRHRHYYDYCQQVVDPRNNVSSNVSSVSD/DQLQLQEEEEQPDQELVVSVVLLLQAVVRHQEYEYEDNHCVNPNLVSVLSSVVSPHAYAYEDQDADAQVVLLQVLLVVLVSRHQEYEHALVSFLSNLLSSDNSVDDRHAYEYEFDDLLAAQVNCVVVPQDDHPLVSRLVSLLRNVVSPHQAYEDELVNLLVNCVRNDLRHAYEYEQEDDPPDDNPSRPGYYHLLSSVVSRHRHYYDYCQQVVDPRNNVSSNVSSVSD

Nearest PDB structures (foldseek):
  8cso-assembly1_B  TM=9.556E-01  e=2.484E-23  Klebsiella pneumoniae subsp. pneumoniae HS11286
  1dbt-assembly2_C-2  TM=9.518E-01  e=1.851E-23  Bacillus subtilis
  1eix-assembly1_B  TM=9.599E-01  e=1.147E-22  Escherichia coli
  2yyu-assembly1_B  TM=9.273E-01  e=4.436E-22  Geobacillus kaustophilus HTA426
  3ldv-assembly1_A  TM=9.175E-01  e=2.939E-22  Vibrio cholerae O1 biovar El Tor str. N16961

Sequence (454 aa):
MKPSERICAALDFPTFAAAEPFARAVAPEVGLLKVGLELFAAEGPAAVRGAARLGRPVFLDLKLHDIPNTVEGAARSAAASGAALLTVHAAGGAEMVRAAVRGAGPGVRVLAVTVLTSLDAAALDAVGLAGPPEAAVVRLARLAVVAGAGGIVCSPHEVAAVRAAVGPGPLLVVPGVRPAGAAKGDQARVATPAEAVRAGADVIVVGRPLRDAPDPAAAARAIAAGLMKPSERICAALDFPTFAAAEPFARAVAPEVGLLKVGLELFAAEGPAAVRGAARLGRPVFLDLKLHDIPNTVEGAARSAAASGAALLTVHAAGGAEMVRAAVRGAGPGVRVLAVTVLTSLDAAALDAVGLAGPPEAAVVRLARLAVVAGAGGIVCSPHEVAAVRAAVGPGPLLVVPGVRPAGAAKGDQARVATPAEAVRAGADVIVVGRPLRDAPDPAAAARAIAAGL

Solvent-accessible surface area (backbone atoms only — not comparable to full-atom values): 21579 Å² total; per-residue (Å²): 127,58,50,35,56,24,31,26,40,46,46,89,30,76,40,59,80,72,28,41,69,57,48,66,48,29,43,88,40,34,34,30,38,27,46,34,47,25,26,32,39,47,46,15,37,58,42,48,42,58,53,36,70,65,75,34,51,25,34,36,45,63,31,45,56,52,46,33,70,51,32,15,46,20,25,33,27,39,33,72,41,60,32,38,31,38,31,27,35,23,73,48,26,46,64,22,43,35,26,28,42,63,29,25,36,92,74,23,43,34,24,26,32,44,54,60,63,65,55,50,60,68,46,32,53,67,50,26,41,47,69,56,61,63,59,36,32,39,47,23,45,44,45,24,45,75,30,59,32,46,19,36,32,41,36,41,88,37,29,46,60,39,39,69,68,63,43,86,78,45,45,30,36,24,43,48,45,39,57,88,90,55,84,65,83,82,45,75,52,65,36,36,55,43,56,30,43,73,41,55,33,56,29,40,38,39,39,60,78,33,75,72,37,98,46,34,35,60,45,38,46,53,54,28,71,62,89,129,59,49,35,56,24,30,25,41,45,46,88,30,76,39,58,81,72,27,41,68,58,48,66,50,29,45,88,40,34,36,29,37,26,44,34,46,26,26,30,39,47,46,14,35,57,43,49,43,58,53,37,72,65,74,35,52,24,34,34,46,62,30,47,56,52,46,32,70,51,31,16,45,19,25,32,27,40,32,72,42,63,29,38,30,38,32,27,36,22,72,47,27,46,63,22,43,33,26,28,43,63,29,26,37,92,75,25,43,35,24,26,32,45,55,60,65,64,54,50,59,68,47,32,54,67,52,27,39,47,68,55,60,63,59,34,30,39,47,24,45,44,46,26,46,75,30,58,33,45,20,34,33,40,38,44,88,39,31,45,61,39,40,71,68,62,44,86,77,44,45,32,36,23,43,47,43,40,56,88,92,56,85,65,83,83,46,76,53,67,37,36,57,44,56,30,43,73,42,54,34,57,29,39,38,38,39,62,76,33,74,73,36,98,47,34,34,60,43,37,45,52,52,28,72,62,89

Organism: Anaeromyxobacter dehalogenans (strain ATCC BAA-258 / DSM 21875 / 2CP-1) (NCBI:txid455488)

pLDDT: mean 96.07, std 5.54, range [67.62, 98.94]

Secondary structure (DSSP, 8-state):
--GGGGEEEE---SSHHHHHHHHHHHGGG-SEEEE-HHHHHHHTHHHHHHHHTTTS-EEEEEEE-S-HHHHHHHHHHHHHTTEEEEEEEGGG-HHHHHHHHHHH-TTSEEEEE-S-TT--HHHHHHHTB-S-HHHHHHHHHHHHHHTT-SEEE--GGGHHHHHHHH-SSSEEEE--B--TT---TT-SS-B-HHHHHHHT-SEEEE-HHHHTSSSHHHHHHHHHHT-/--GGGGEEEE---SSHHHHHHHHHHHGGG-SEEEE-HHHHHHHTHHHHHHHHTTTS-EEEEEEE-S-HHHHHHHHHHHHHTTEEEEEEEGGG-HHHHHHHHHHH-TTSEEEEE-S-TT--HHHHHHHTB-S-HHHHHHHHHHHHHHTT-SEEE--GGGHHHHHHHH-SSSEEEE--B--TT---TT-SS-B-HHHHHHHT-SEEEE-HHHHTSSSHHHHHHHHHHT-

InterPro domains:
  IPR001754 Orotidine 5'-phosphate decarboxylase domain [PF00215] (6-223)
  IPR001754 Orotidine 5'-phosphate decarboxylase domain [SM00934] (6-223)
  IPR011060 Ribulose-phosphate binding barrel [SSF51366] (5-224)
  IPR013785 Aldolase-type TIM barrel [G3DSA:3.20.20.70] (3-227)
  IPR014732 Orotidine 5'-phosphate decarboxylase [PTHR32119] (4-224)
  IPR014732 Orotidine 5'-phosphate decarboxylase [TIGR01740] (8-223)
  IPR018089 Orotidine 5'-phosphate decarboxylase, active site [PS00156] (58-71)
  IPR047596 Orotidine 5'-phosphate decarboxylase, bacterial [MF_01200_B] (4-227)